Protein AF-A0A1T4P065-F1 (afdb_monomer_lite)

Sequence (471 aa):
MDDILKTIIDKLIEDVKKNGPQLSVTQRVKGVKQPWGGYLKRVDFDEVCLGDGQETLHENENVHASLIGMAVDYMARFMMGSPVDEAFKISLLGAKIKNRIRTANKLKKRITGLDDESIKSAIKLSGYDVVYRNGGFGYTPVDEIKPDQNTIENVRIMIQRTLEFFKIYGPVTLDGFDFEGAYTRNIASGDGDFLTEDTLWDLKVLKGDISKNHTLQLLVYWRMGLRTVQTEFQSVCYLGIYNPRKNTVHRLNVNQITEETIKIVDQEIIGYPTWLGDNGVLDRQEFVKNFRGFLRSSEHKTLITGLDDDEKIRTVLKILSQQFKSGIIYCSELGAIAEIINHAFGNPELPQKVNSSDTYDLGGMKVRFSKYIHSKNPANIGKNVDFVLYFPVETVLMKGKEKHLKSLLNDIKNTVSTKVIVMTTNDQLKNLTPIRDVVDSHIHYEIENDNPELLEIIKSNIGEFEYPLFQ

pLDDT: mean 88.24, std 11.2, range [33.81, 98.81]

Radius of gyration: 27.78 Å; chains: 1; bounding box: 72×58×72 Å

Secondary structure (DSSP, 8-state):
-HHHHHHHHHHHHHHHHHH---EEHHHHHHHS-PPTT-SS-GGGSEEEE-S--GGGS-S--SS-HHHHHHHHHHHHHHHTT--HHHHTHHHHHHHHHTT-HHHHHHHHTT-SSSSHHHHHHHHHHHTTHHHHHSTTTT---TTT----HHHHHHHHHHHHHHHHHHHHH---SEEEE--TTT--SSEEE--EEEE-SSEEEEE---SSPPPHHHHHHHHHHHHHHTTSS-GGGGG--EEEEEETTTTEEEEEEGGGS-HHHHHHIIIIII--S----TT---HHHHHHHHHHHHHHSS--EEEEEES-HHHHHHHHHHHHHHH-SEEEEEES-HHHHHHHHHHHHTS-SS-S---SS-EEEETTEEEEEEESTT-S-GGGTTTTSSEEEE---GGGGSTT-HHHHHHHHHHHHH--SSEEEEE-S--TT---HHHHTTSSEEEEE--TTT-HHHHHHHHHHH----SSTT-

Organism: NCBI:txid1121925

Structure (mmCIF, N/CA/C/O backbone):
data_AF-A0A1T4P065-F1
#
_entry.id   AF-A0A1T4P065-F1
#
loop_
_atom_site.group_PDB
_atom_site.id
_atom_site.type_symbol
_atom_site.label_atom_id
_atom_site.label_alt_id
_atom_site.label_comp_id
_atom_site.label_asym_id
_atom_site.label_entity_id
_atom_site.label_seq_id
_atom_site.pdbx_PDB_ins_code
_atom_site.Cartn_x
_atom_site.Cartn_y
_atom_site.Cartn_z
_atom_site.occupancy
_atom_site.B_iso_or_equiv
_atom_site.auth_seq_id
_atom_site.auth_comp_id
_atom_site.auth_asym_id
_atom_site.auth_atom_id
_atom_site.pdbx_PDB_model_num
ATOM 1 N N . MET A 1 1 ? 18.449 40.373 1.198 1.00 56.94 1 MET A N 1
ATOM 2 C CA . MET A 1 1 ? 18.533 38.987 0.686 1.00 56.94 1 MET A CA 1
ATOM 3 C C . MET A 1 1 ? 18.550 38.006 1.853 1.00 56.94 1 MET A C 1
ATOM 5 O O . MET A 1 1 ? 17.733 37.096 1.847 1.00 56.94 1 MET A O 1
ATOM 9 N N . ASP A 1 2 ? 19.346 38.275 2.895 1.00 74.81 2 ASP A N 1
ATOM 10 C CA . ASP A 1 2 ? 19.388 37.465 4.126 1.00 74.81 2 ASP A CA 1
ATOM 11 C C . ASP A 1 2 ? 18.070 37.412 4.913 1.00 74.81 2 ASP A C 1
ATOM 13 O O . ASP A 1 2 ? 17.674 36.330 5.332 1.00 74.81 2 ASP A O 1
ATOM 17 N N . ASP A 1 3 ? 17.326 38.516 5.039 1.00 78.31 3 ASP A N 1
ATOM 18 C CA . ASP A 1 3 ? 16.053 38.500 5.787 1.00 78.31 3 ASP A CA 1
ATOM 19 C C . ASP A 1 3 ? 14.954 37.671 5.104 1.00 78.31 3 ASP A C 1
ATOM 21 O O . ASP A 1 3 ? 14.154 37.011 5.769 1.00 78.31 3 ASP A O 1
ATOM 25 N N . ILE A 1 4 ? 14.933 37.652 3.766 1.00 82.00 4 ILE A N 1
ATOM 26 C CA . ILE A 1 4 ? 13.994 36.828 2.990 1.00 82.00 4 ILE A CA 1
ATOM 27 C C . ILE A 1 4 ? 14.364 35.352 3.140 1.00 82.00 4 ILE A C 1
ATOM 29 O O . ILE A 1 4 ? 13.487 34.525 3.380 1.00 82.00 4 ILE A O 1
ATOM 33 N N . LEU A 1 5 ? 15.657 35.026 3.046 1.00 80.56 5 LEU A N 1
ATOM 34 C CA . LEU A 1 5 ? 16.141 33.659 3.212 1.00 80.56 5 LEU A CA 1
ATOM 35 C C . LEU A 1 5 ? 15.864 33.141 4.628 1.00 80.56 5 LEU A C 1
ATOM 37 O O . LEU A 1 5 ? 15.362 32.031 4.781 1.00 80.56 5 LEU A O 1
ATOM 41 N N . LYS A 1 6 ? 16.102 33.968 5.650 1.00 85.88 6 LYS A N 1
ATOM 42 C CA . LYS A 1 6 ? 15.796 33.651 7.047 1.00 85.88 6 LYS A CA 1
ATOM 43 C C . LYS A 1 6 ? 14.302 33.409 7.261 1.00 85.88 6 LYS A C 1
ATOM 45 O O . LYS A 1 6 ? 13.934 32.384 7.813 1.00 85.88 6 LYS A O 1
ATOM 50 N N . THR A 1 7 ? 13.445 34.275 6.719 1.00 86.56 7 THR A N 1
ATOM 51 C CA . THR A 1 7 ? 11.981 34.108 6.792 1.00 86.56 7 THR A CA 1
ATOM 52 C C . THR A 1 7 ? 11.508 32.818 6.108 1.00 86.56 7 THR A C 1
ATOM 54 O O . THR A 1 7 ? 10.593 32.157 6.595 1.00 86.56 7 THR A O 1
ATOM 57 N N . ILE A 1 8 ? 12.112 32.446 4.974 1.00 83.94 8 ILE A N 1
ATOM 58 C CA . ILE A 1 8 ? 11.808 31.186 4.278 1.00 83.94 8 ILE A CA 1
ATOM 59 C C . ILE A 1 8 ? 12.253 29.985 5.121 1.00 83.94 8 ILE A C 1
ATOM 61 O O . ILE A 1 8 ? 11.492 29.031 5.252 1.00 83.94 8 ILE A O 1
ATOM 65 N N . ILE A 1 9 ? 13.451 30.040 5.710 1.00 85.19 9 ILE A N 1
ATOM 66 C CA . ILE A 1 9 ? 13.982 28.983 6.580 1.00 85.19 9 ILE A CA 1
ATOM 67 C C . ILE A 1 9 ? 13.114 28.818 7.829 1.00 85.19 9 ILE A C 1
ATOM 69 O O . ILE A 1 9 ? 12.754 27.692 8.154 1.00 85.19 9 ILE A O 1
ATOM 73 N N . ASP A 1 10 ? 12.729 29.909 8.491 1.00 86.62 10 ASP A N 1
ATOM 74 C CA . ASP A 1 10 ? 11.897 29.864 9.697 1.00 86.62 10 ASP A CA 1
ATOM 75 C C . ASP A 1 10 ? 10.525 29.238 9.398 1.00 86.62 10 ASP A C 1
ATOM 77 O O . ASP A 1 10 ? 10.086 28.349 10.128 1.00 86.62 10 ASP A O 1
ATOM 81 N N . LYS A 1 11 ? 9.904 29.594 8.263 1.00 81.62 11 LYS A N 1
ATOM 82 C CA . LYS A 1 11 ? 8.667 28.949 7.788 1.00 81.62 11 LYS A CA 1
ATOM 83 C C . LYS A 1 11 ? 8.851 27.464 7.488 1.00 81.62 11 LYS A C 1
ATOM 85 O O . LYS A 1 11 ? 8.019 26.663 7.888 1.00 81.62 11 LYS A O 1
ATOM 90 N N . LEU A 1 12 ? 9.946 27.082 6.828 1.00 77.94 12 LEU A N 1
ATOM 91 C CA . LEU A 1 12 ? 10.272 25.674 6.572 1.00 77.94 12 LEU A CA 1
ATOM 92 C C . LEU A 1 12 ? 10.473 24.893 7.876 1.00 77.94 12 LEU A C 1
ATOM 94 O O . LEU A 1 12 ? 10.024 23.757 7.984 1.00 77.94 12 LEU A O 1
ATOM 98 N N . ILE A 1 13 ? 11.121 25.494 8.875 1.00 79.94 13 ILE A N 1
ATOM 99 C CA . ILE A 1 13 ? 11.303 24.887 10.195 1.00 79.94 13 ILE A CA 1
ATOM 100 C C . ILE A 1 13 ? 9.952 24.723 10.897 1.00 79.94 13 ILE A C 1
ATOM 102 O O . ILE A 1 13 ? 9.707 23.669 11.480 1.00 79.94 13 ILE A O 1
ATOM 106 N N . GLU A 1 14 ? 9.076 25.728 10.854 1.00 77.62 14 GLU A N 1
ATOM 107 C CA . GLU A 1 14 ? 7.720 25.632 11.408 1.00 77.62 14 GLU A CA 1
ATOM 108 C C . GLU A 1 14 ? 6.879 24.566 10.696 1.00 77.62 14 GLU A C 1
ATOM 110 O O . GLU A 1 14 ? 6.259 23.737 11.364 1.00 77.62 14 GLU A O 1
ATOM 115 N N . ASP A 1 15 ? 6.919 24.515 9.365 1.00 71.44 15 ASP A N 1
ATOM 116 C CA . ASP A 1 15 ? 6.207 23.512 8.574 1.00 71.44 15 ASP A CA 1
ATOM 117 C C . ASP A 1 15 ? 6.731 22.098 8.845 1.00 71.44 15 ASP A C 1
ATOM 119 O O . ASP A 1 15 ? 5.932 21.178 9.007 1.00 71.44 15 ASP A O 1
ATOM 123 N N . VAL A 1 16 ? 8.048 21.908 8.979 1.00 73.88 16 VAL A N 1
ATOM 124 C CA . VAL A 1 16 ? 8.638 20.611 9.354 1.00 73.88 16 VAL A CA 1
ATOM 125 C C . VAL A 1 16 ? 8.302 20.242 10.799 1.00 73.88 16 VAL A C 1
ATOM 127 O O . VAL A 1 16 ? 8.051 19.074 11.086 1.00 73.88 16 VAL A O 1
ATOM 130 N N . LYS A 1 17 ? 8.245 21.206 11.724 1.00 70.94 17 LYS A N 1
ATOM 131 C CA . LYS A 1 17 ? 7.795 20.948 13.103 1.00 70.94 17 LYS A CA 1
ATOM 132 C C . LYS A 1 17 ? 6.333 20.511 13.147 1.00 70.94 17 LYS A C 1
ATOM 134 O O . LYS A 1 17 ? 5.996 19.628 13.930 1.00 70.94 17 LYS A O 1
ATOM 139 N N . LYS A 1 18 ? 5.483 21.121 12.319 1.00 68.69 18 LYS A N 1
ATOM 140 C CA . LYS A 1 18 ? 4.041 20.862 12.285 1.00 68.69 18 LYS A CA 1
ATOM 141 C C . LYS A 1 18 ? 3.686 19.588 11.517 1.00 68.69 18 LYS A C 1
ATOM 143 O O . LYS A 1 18 ? 2.909 18.779 12.007 1.00 68.69 18 LYS A O 1
ATOM 148 N N . ASN A 1 19 ? 4.253 19.414 10.328 1.00 62.91 19 ASN A N 1
ATOM 149 C CA . ASN A 1 19 ? 3.853 18.387 9.365 1.00 62.91 19 ASN A CA 1
ATOM 150 C C . ASN A 1 19 ? 4.921 17.293 9.177 1.00 62.91 19 ASN A C 1
ATOM 152 O O . ASN A 1 19 ? 4.679 16.315 8.475 1.00 62.91 19 ASN A O 1
ATOM 156 N N . GLY A 1 20 ? 6.101 17.431 9.787 1.00 70.56 20 GLY A N 1
ATOM 157 C CA . GLY A 1 20 ? 7.249 16.553 9.553 1.00 70.56 20 GLY A CA 1
ATOM 158 C C . GLY A 1 20 ? 7.957 16.815 8.216 1.00 70.56 20 GLY A C 1
ATOM 159 O O . GLY A 1 20 ? 7.593 17.732 7.480 1.00 70.56 20 GLY A O 1
ATOM 160 N N . PRO A 1 21 ? 9.006 16.041 7.884 1.00 74.81 21 PRO A N 1
ATOM 161 C CA . PRO A 1 21 ? 9.850 16.293 6.714 1.00 74.81 21 PRO A CA 1
ATOM 162 C C . PRO A 1 21 ? 9.203 15.963 5.354 1.00 74.81 21 PRO A C 1
ATOM 164 O O . PRO A 1 21 ? 9.837 16.216 4.333 1.00 74.81 21 PRO A O 1
ATOM 167 N N . GLN A 1 22 ? 7.980 15.410 5.321 1.00 79.69 22 GLN A N 1
ATOM 168 C CA . GLN A 1 22 ? 7.197 15.171 4.092 1.00 79.69 22 GLN A CA 1
ATOM 169 C C . GLN A 1 22 ? 7.972 14.407 2.994 1.00 79.69 22 GLN A C 1
ATOM 171 O O . GLN A 1 22 ? 7.906 14.727 1.808 1.00 79.69 22 GLN A O 1
ATOM 176 N N . LEU A 1 23 ? 8.745 13.391 3.391 1.00 88.06 23 LEU A N 1
ATOM 177 C CA . LEU A 1 23 ? 9.615 12.641 2.482 1.00 88.06 23 LEU A CA 1
ATOM 178 C C . LEU A 1 23 ? 8.848 11.534 1.754 1.00 88.06 23 LEU A C 1
ATOM 180 O O . LEU A 1 23 ? 7.921 10.941 2.299 1.00 88.06 23 LEU A O 1
ATOM 184 N N . SER A 1 24 ? 9.292 11.180 0.551 1.00 91.12 24 SER A N 1
ATOM 185 C CA . SER A 1 24 ? 8.956 9.874 -0.031 1.00 91.12 24 SER A CA 1
ATOM 186 C C . SER A 1 24 ? 9.673 8.742 0.710 1.00 91.12 24 SER A C 1
ATOM 188 O O . SER A 1 24 ? 10.738 8.961 1.298 1.00 91.12 24 SER A O 1
ATOM 190 N N . VAL A 1 25 ? 9.163 7.509 0.620 1.00 94.56 25 VAL A N 1
ATOM 191 C CA . VAL A 1 25 ? 9.841 6.318 1.168 1.00 94.56 25 VAL A CA 1
ATOM 192 C C . VAL A 1 25 ? 11.294 6.252 0.695 1.00 94.56 25 VAL A C 1
ATOM 194 O O . VAL A 1 25 ? 12.206 6.138 1.511 1.00 94.56 25 VAL A O 1
ATOM 197 N N . THR A 1 26 ? 11.549 6.408 -0.606 1.00 91.94 26 THR A N 1
ATOM 198 C CA . THR A 1 26 ? 12.913 6.350 -1.154 1.00 91.94 26 THR A CA 1
ATOM 199 C C . THR A 1 26 ? 13.823 7.443 -0.582 1.00 91.94 26 THR A C 1
ATOM 201 O O . THR A 1 26 ? 15.004 7.189 -0.331 1.00 91.94 26 THR A O 1
ATOM 204 N N . GLN A 1 27 ? 13.310 8.658 -0.357 1.00 92.06 27 GLN A N 1
ATOM 205 C CA . GLN A 1 27 ? 14.076 9.729 0.292 1.00 92.06 27 GLN A CA 1
ATOM 206 C C . GLN A 1 27 ? 14.342 9.413 1.766 1.00 92.06 27 GLN A C 1
ATOM 208 O O . GLN A 1 27 ? 15.476 9.568 2.221 1.00 92.06 27 GLN A O 1
ATOM 213 N N . ARG A 1 28 ? 13.330 8.923 2.494 1.00 94.00 28 ARG A N 1
ATOM 214 C CA . ARG A 1 28 ? 13.462 8.541 3.903 1.00 94.00 28 ARG A CA 1
ATOM 215 C C . ARG A 1 28 ? 14.519 7.457 4.074 1.00 94.00 28 ARG A C 1
ATOM 217 O O . ARG A 1 28 ? 15.457 7.648 4.839 1.00 94.00 28 ARG A O 1
ATOM 224 N N . VAL A 1 29 ? 14.423 6.378 3.302 1.00 95.56 29 VAL A N 1
ATOM 225 C CA . VAL A 1 29 ? 15.351 5.239 3.319 1.00 95.56 29 VAL A CA 1
ATOM 226 C C . VAL A 1 29 ? 16.796 5.672 3.064 1.00 95.56 29 VAL A C 1
ATOM 228 O O . VAL A 1 29 ? 17.700 5.237 3.774 1.00 95.56 29 VAL A O 1
ATOM 231 N N . LYS A 1 30 ? 17.031 6.566 2.093 1.00 93.56 30 LYS A N 1
ATOM 232 C CA . LYS A 1 30 ? 18.377 7.097 1.803 1.00 93.56 30 LYS A CA 1
ATOM 233 C C . LYS A 1 30 ? 18.961 7.917 2.956 1.00 93.56 30 LYS A C 1
ATOM 235 O O . LYS A 1 30 ? 20.179 7.946 3.105 1.00 93.56 30 LYS A O 1
ATOM 240 N N . GLY A 1 31 ? 18.113 8.593 3.731 1.00 92.12 31 GLY A N 1
ATOM 241 C CA . GLY A 1 31 ? 18.521 9.420 4.867 1.00 92.12 31 GLY A CA 1
ATOM 242 C C . GLY A 1 31 ? 18.724 8.652 6.177 1.00 92.12 31 GLY A C 1
ATOM 243 O O . GLY A 1 31 ? 19.285 9.209 7.119 1.00 92.12 31 GLY A O 1
ATOM 244 N N . VAL A 1 32 ? 18.283 7.393 6.267 1.00 94.00 32 VAL A N 1
ATOM 245 C CA . VAL A 1 32 ? 18.404 6.586 7.489 1.00 94.00 32 VAL A CA 1
ATOM 246 C C . VAL A 1 32 ? 19.812 6.013 7.632 1.00 94.00 32 VAL A C 1
ATOM 248 O O . VAL A 1 32 ? 20.355 5.369 6.730 1.00 94.00 32 VAL A O 1
ATOM 251 N N . LYS A 1 33 ? 20.392 6.177 8.824 1.00 94.38 33 LYS A N 1
ATOM 252 C CA . LYS A 1 33 ? 21.617 5.477 9.210 1.00 94.38 33 LYS A CA 1
ATOM 253 C C . LYS A 1 33 ? 21.280 4.024 9.544 1.00 94.38 33 LYS A C 1
ATOM 255 O O . LYS A 1 33 ? 20.638 3.750 10.546 1.00 94.38 33 LYS A O 1
ATOM 260 N N . GLN A 1 34 ? 21.743 3.105 8.707 1.00 95.88 34 GLN A N 1
ATOM 261 C CA . GLN A 1 34 ? 21.494 1.670 8.863 1.00 95.88 34 GLN A CA 1
ATOM 262 C C . GLN A 1 34 ? 22.673 0.933 9.521 1.00 95.88 34 GLN A C 1
ATOM 264 O O . GLN A 1 34 ? 23.821 1.353 9.30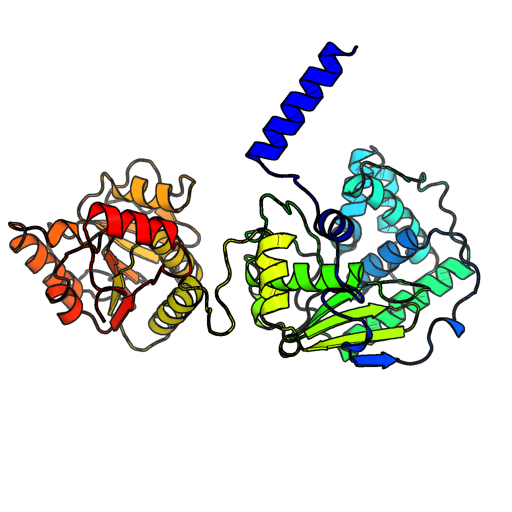5 1.00 95.88 34 GLN A O 1
ATOM 269 N N . PRO A 1 35 ? 22.429 -0.194 10.224 1.00 94.75 35 PRO A N 1
ATOM 270 C CA . PRO A 1 35 ? 23.487 -1.072 10.723 1.00 94.75 35 PRO A CA 1
ATOM 271 C C . PRO A 1 35 ? 24.339 -1.655 9.583 1.00 94.75 35 PRO A C 1
ATOM 273 O O . PRO A 1 35 ? 24.023 -1.530 8.392 1.00 94.75 35 PRO A O 1
ATOM 276 N N . TRP A 1 36 ? 25.460 -2.286 9.942 1.00 92.12 36 TRP A N 1
ATOM 277 C CA . TRP A 1 36 ? 26.303 -2.968 8.961 1.00 92.12 36 TRP A CA 1
ATOM 278 C C . TRP A 1 36 ? 25.523 -4.113 8.300 1.00 92.12 36 TRP A C 1
ATOM 280 O O . TRP A 1 36 ? 24.941 -4.952 8.982 1.00 92.12 36 TRP A O 1
ATOM 290 N N . GLY A 1 37 ? 25.482 -4.116 6.966 1.00 89.50 37 GLY A N 1
ATOM 291 C CA . GLY A 1 37 ? 24.659 -5.041 6.179 1.00 89.50 37 GLY A CA 1
ATOM 292 C C . GLY A 1 37 ? 23.202 -4.606 5.960 1.00 89.50 37 GLY A C 1
ATOM 293 O O . GLY A 1 37 ? 22.563 -5.151 5.068 1.00 89.50 37 GLY A O 1
ATOM 294 N N . GLY A 1 38 ? 22.711 -3.579 6.664 1.00 96.19 38 GLY A N 1
ATOM 295 C CA . GLY A 1 38 ? 21.306 -3.155 6.614 1.00 96.19 38 GLY A CA 1
ATOM 296 C C . GLY A 1 38 ? 20.424 -3.870 7.636 1.00 96.19 38 GLY A C 1
ATOM 297 O O . GLY A 1 38 ? 20.868 -4.805 8.297 1.00 96.19 38 GLY A O 1
ATOM 298 N N . TYR A 1 39 ? 19.182 -3.400 7.777 1.00 96.50 39 TYR A N 1
ATOM 299 C CA . TYR A 1 39 ? 18.181 -4.037 8.647 1.00 96.50 39 TYR A CA 1
ATOM 300 C C . TYR A 1 39 ? 17.760 -5.418 8.139 1.00 96.50 39 TYR A C 1
ATOM 302 O O . TYR A 1 39 ? 17.540 -6.321 8.931 1.00 96.50 39 TYR A O 1
ATOM 310 N N . LEU A 1 40 ? 17.717 -5.581 6.815 1.00 96.44 40 LEU A N 1
ATOM 311 C CA . LEU A 1 40 ? 17.626 -6.875 6.147 1.00 96.44 40 LEU A CA 1
ATOM 312 C C . LEU A 1 40 ? 18.899 -7.060 5.326 1.00 96.44 40 LEU A C 1
ATOM 314 O O . LEU A 1 40 ? 19.175 -6.238 4.436 1.00 96.44 40 LEU A O 1
ATOM 318 N N . LYS A 1 41 ? 19.688 -8.098 5.618 1.00 94.50 41 LYS A N 1
ATOM 319 C CA . LYS A 1 41 ? 20.937 -8.333 4.893 1.00 94.50 41 LYS A CA 1
ATOM 320 C C . LYS A 1 41 ? 20.629 -9.090 3.614 1.00 94.50 41 LYS A C 1
ATOM 322 O O . LYS A 1 41 ? 19.784 -9.973 3.587 1.00 94.50 41 LYS A O 1
ATOM 327 N N . ARG A 1 42 ? 21.376 -8.799 2.547 1.00 92.69 42 ARG A N 1
ATOM 328 C CA . ARG A 1 42 ? 21.236 -9.524 1.272 1.00 92.69 42 ARG A CA 1
ATOM 329 C C . ARG A 1 42 ? 21.378 -11.042 1.448 1.00 92.69 42 ARG A C 1
ATOM 331 O O . ARG A 1 42 ? 20.676 -11.782 0.778 1.00 92.69 42 ARG A O 1
ATOM 338 N N . VAL A 1 43 ? 22.281 -11.479 2.326 1.00 92.69 43 VAL A N 1
ATOM 339 C CA . VAL A 1 43 ? 22.555 -12.905 2.579 1.00 92.69 43 VAL A CA 1
ATOM 340 C C . VAL A 1 43 ? 21.395 -13.647 3.240 1.00 92.69 43 VAL A C 1
ATOM 342 O O . VAL A 1 43 ? 21.417 -14.870 3.253 1.00 92.69 43 VAL A O 1
ATOM 345 N N . ASP A 1 44 ? 20.408 -12.923 3.771 1.00 91.56 44 ASP A N 1
ATOM 346 C CA . ASP A 1 44 ? 19.219 -13.520 4.376 1.00 91.56 44 ASP A CA 1
ATOM 347 C C . ASP A 1 44 ? 18.164 -13.873 3.306 1.00 91.56 44 ASP A C 1
ATOM 349 O O . ASP A 1 44 ? 17.227 -14.608 3.591 1.00 91.56 44 ASP A O 1
ATOM 353 N N . PHE A 1 45 ? 18.300 -13.359 2.075 1.00 97.06 45 PHE A N 1
ATOM 354 C CA . PHE A 1 45 ? 17.389 -13.662 0.971 1.00 97.06 45 PHE A CA 1
ATOM 355 C C . PHE A 1 45 ? 17.821 -14.937 0.242 1.00 97.06 45 PHE A C 1
ATOM 357 O O . PHE A 1 45 ? 18.980 -15.067 -0.158 1.00 97.06 45 PHE A O 1
ATOM 364 N N . ASP A 1 46 ? 16.853 -15.803 -0.049 1.00 96.75 46 ASP A N 1
ATOM 365 C CA . ASP A 1 46 ? 17.023 -16.909 -0.983 1.00 96.75 46 ASP A CA 1
ATOM 366 C C . ASP A 1 46 ? 17.206 -16.348 -2.397 1.00 96.75 46 ASP A C 1
ATOM 368 O O . ASP A 1 46 ? 16.331 -15.652 -2.922 1.00 96.75 46 ASP A O 1
ATOM 372 N N . GLU A 1 47 ? 18.358 -16.631 -3.007 1.00 97.31 47 GLU A N 1
ATOM 373 C CA . GLU A 1 47 ? 18.718 -16.182 -4.354 1.00 97.31 47 GLU A CA 1
ATOM 374 C C . GLU A 1 47 ? 18.497 -17.315 -5.367 1.00 97.31 47 GLU A C 1
ATOM 376 O O . GLU A 1 47 ? 19.082 -18.392 -5.254 1.00 97.31 47 GLU A O 1
ATOM 381 N N . VAL A 1 48 ? 17.655 -17.066 -6.373 1.00 97.81 48 VAL A N 1
ATOM 382 C CA . VAL A 1 48 ? 17.335 -18.019 -7.445 1.00 97.81 48 VAL A CA 1
ATOM 383 C C . VAL A 1 48 ? 17.596 -17.375 -8.804 1.00 97.81 48 VAL A C 1
ATOM 385 O O . VAL A 1 48 ? 17.032 -16.329 -9.124 1.00 97.81 48 VAL A O 1
ATOM 388 N N . CYS A 1 49 ? 18.418 -18.019 -9.634 1.00 96.75 49 CYS A N 1
ATOM 389 C CA . CYS A 1 49 ? 18.609 -17.641 -11.035 1.00 96.75 49 CYS A CA 1
ATOM 390 C C . CYS A 1 49 ? 17.550 -18.321 -11.910 1.00 96.75 49 CYS A C 1
ATOM 392 O O . CYS A 1 49 ? 17.409 -19.543 -11.869 1.00 96.75 49 CYS A O 1
ATOM 394 N N . LEU A 1 50 ? 16.844 -17.554 -12.742 1.00 97.50 50 LEU A N 1
ATOM 395 C CA . LEU A 1 50 ? 15.795 -18.067 -13.636 1.00 97.50 50 LEU A CA 1
ATOM 396 C C . LEU A 1 50 ? 16.309 -18.381 -15.054 1.00 97.50 50 LEU A C 1
ATOM 398 O O . LEU A 1 50 ? 15.545 -18.363 -16.018 1.00 97.50 50 LEU A O 1
ATOM 402 N N . GLY A 1 51 ? 17.611 -18.635 -15.190 1.00 95.81 51 GLY A N 1
ATOM 403 C CA . GLY A 1 51 ? 18.304 -18.870 -16.458 1.00 95.81 51 GLY A CA 1
ATOM 404 C C . GLY A 1 51 ? 19.353 -17.799 -16.743 1.00 95.81 51 GLY A C 1
ATOM 405 O O . GLY A 1 51 ? 19.843 -17.153 -15.818 1.00 95.81 51 GLY A O 1
ATOM 406 N N . ASP A 1 52 ? 19.663 -17.614 -18.026 1.00 95.56 52 ASP A N 1
ATOM 407 C CA . ASP A 1 52 ? 20.652 -16.647 -18.505 1.00 95.56 52 ASP A CA 1
ATOM 408 C C . ASP A 1 52 ? 20.394 -15.241 -17.952 1.00 95.56 52 ASP A C 1
ATOM 410 O O . ASP A 1 52 ? 19.245 -14.782 -17.880 1.00 95.56 52 ASP A O 1
ATOM 414 N N . GLY A 1 53 ? 21.474 -14.558 -17.587 1.00 95.00 53 GLY A N 1
ATOM 415 C CA . GLY A 1 53 ? 21.482 -13.292 -16.875 1.00 95.00 53 GLY A CA 1
ATOM 416 C C . GLY A 1 53 ? 22.072 -12.142 -17.685 1.00 95.00 53 GLY A C 1
ATOM 417 O O . GLY A 1 53 ? 21.655 -11.853 -18.810 1.00 95.00 53 GLY A O 1
ATOM 418 N N . GLN A 1 54 ? 22.990 -11.401 -17.071 1.00 94.38 54 GLN A N 1
ATOM 419 C CA . GLN A 1 54 ? 23.549 -10.181 -17.657 1.00 94.38 54 GLN A CA 1
ATOM 420 C C . GLN A 1 54 ? 24.534 -10.481 -18.794 1.00 94.38 54 GLN A C 1
ATOM 422 O O . GLN A 1 54 ? 24.695 -9.661 -19.692 1.00 94.38 54 GLN A O 1
ATOM 427 N N . GLU A 1 55 ? 25.180 -11.640 -18.759 1.00 94.69 55 GLU A N 1
ATOM 428 C CA . GLU A 1 55 ? 26.174 -12.110 -19.723 1.00 94.69 55 GLU A CA 1
ATOM 429 C C . GLU A 1 55 ? 25.626 -12.288 -21.144 1.00 94.69 55 GLU A C 1
ATOM 431 O O . GLU A 1 55 ? 26.398 -12.266 -22.097 1.00 94.69 55 GLU A O 1
ATOM 436 N N . THR A 1 56 ? 24.307 -12.416 -21.304 1.00 95.81 56 THR A N 1
ATOM 437 C CA . THR A 1 56 ? 23.654 -12.505 -22.619 1.00 95.81 56 THR A CA 1
ATOM 438 C C . THR A 1 56 ? 23.124 -11.165 -23.123 1.00 95.81 56 THR A C 1
ATOM 440 O O . THR A 1 56 ? 22.477 -11.116 -24.168 1.00 95.81 56 THR A O 1
ATOM 443 N N . LEU A 1 57 ? 23.333 -10.082 -22.373 1.00 97.06 57 LEU A N 1
ATOM 444 C CA . LEU A 1 57 ? 22.953 -8.734 -22.779 1.00 97.06 57 LEU A CA 1
ATOM 445 C C . LEU A 1 57 ? 24.132 -8.034 -23.449 1.00 97.06 57 LEU A C 1
ATOM 447 O O . LEU A 1 57 ? 25.291 -8.256 -23.104 1.00 97.06 57 LEU A O 1
ATOM 451 N N . HIS A 1 58 ? 23.829 -7.113 -24.360 1.00 97.31 58 HIS A N 1
ATOM 452 C CA . HIS A 1 58 ? 24.838 -6.238 -24.948 1.00 97.31 58 HIS A CA 1
ATOM 453 C C . HIS A 1 58 ? 25.520 -5.404 -23.859 1.00 97.31 58 HIS A C 1
ATOM 455 O O . HIS A 1 58 ? 24.845 -4.821 -23.006 1.00 97.31 58 HIS A O 1
ATOM 461 N N . GLU A 1 59 ? 26.852 -5.313 -23.905 1.00 92.06 59 GLU A N 1
ATOM 462 C CA . GLU A 1 59 ? 27.656 -4.659 -22.859 1.00 92.06 59 GLU A CA 1
ATOM 463 C C . GLU A 1 59 ? 27.323 -3.169 -22.689 1.00 92.06 59 GLU A C 1
ATOM 465 O O . GLU A 1 59 ? 27.261 -2.645 -21.569 1.00 92.06 59 GLU A O 1
ATOM 470 N N . ASN A 1 60 ? 27.098 -2.491 -23.818 1.00 91.56 60 ASN A N 1
ATOM 471 C CA . ASN A 1 60 ? 26.938 -1.047 -23.890 1.00 91.56 60 ASN A CA 1
ATOM 472 C C . ASN A 1 60 ? 25.506 -0.671 -24.267 1.00 91.56 60 ASN A C 1
ATOM 474 O O . ASN A 1 60 ? 24.967 -1.125 -25.274 1.00 91.56 60 ASN A O 1
ATOM 478 N N . GLU A 1 61 ? 24.932 0.211 -23.456 1.00 95.06 61 GLU A N 1
ATOM 479 C CA . GLU A 1 61 ? 23.629 0.835 -23.662 1.00 95.06 61 GLU A CA 1
ATOM 480 C C . GLU A 1 61 ? 23.848 2.344 -23.689 1.00 95.06 61 GLU A C 1
ATOM 482 O O . GLU A 1 61 ? 24.586 2.879 -22.858 1.00 95.06 61 GLU A O 1
ATOM 487 N N . ASN A 1 62 ? 23.202 3.046 -24.615 1.00 96.69 62 ASN A N 1
ATOM 488 C CA . ASN A 1 62 ? 23.380 4.489 -24.771 1.00 96.69 62 ASN A CA 1
ATOM 489 C C . ASN A 1 62 ? 22.327 5.319 -24.009 1.00 96.69 62 ASN A C 1
ATOM 491 O O . ASN A 1 62 ? 22.261 6.541 -24.158 1.00 96.69 62 ASN A O 1
ATOM 495 N N . VAL A 1 63 ? 21.516 4.663 -23.172 1.00 95.56 63 VAL A N 1
ATOM 496 C CA . VAL A 1 63 ? 20.505 5.282 -22.309 1.00 95.56 63 VAL A CA 1
ATOM 497 C C . VAL A 1 63 ? 20.811 5.002 -20.840 1.00 95.56 63 VAL A C 1
ATOM 499 O O . VAL A 1 63 ? 21.233 3.913 -20.461 1.00 95.56 63 VAL A O 1
ATOM 502 N N . HIS A 1 64 ? 20.575 6.000 -19.986 1.00 92.88 64 HIS A N 1
ATOM 503 C CA . HIS A 1 64 ? 20.833 5.895 -18.554 1.00 92.88 64 HIS A CA 1
ATOM 504 C C . HIS A 1 64 ? 19.999 4.784 -17.886 1.00 92.88 64 HIS A C 1
ATOM 506 O O . HIS A 1 64 ? 18.793 4.671 -18.116 1.00 92.88 64 HIS A O 1
ATOM 512 N N . ALA A 1 65 ? 20.621 4.015 -16.985 1.00 92.31 65 ALA A N 1
ATOM 513 C CA . ALA A 1 65 ? 20.033 2.815 -16.380 1.00 92.31 65 ALA A CA 1
ATOM 514 C C . ALA A 1 65 ? 18.693 3.057 -15.660 1.00 92.31 65 ALA A C 1
ATOM 516 O O . ALA A 1 65 ? 17.797 2.224 -15.746 1.00 92.31 65 ALA A O 1
ATOM 517 N N . SER A 1 66 ? 18.526 4.208 -14.997 1.00 90.38 66 SER A N 1
ATOM 518 C CA . SER A 1 66 ? 17.248 4.569 -14.353 1.00 90.38 66 SER A CA 1
ATOM 519 C C . SER A 1 66 ? 16.096 4.661 -15.364 1.00 90.38 66 SER A C 1
ATOM 521 O O . SER A 1 66 ? 15.006 4.153 -15.118 1.00 90.38 66 SER A O 1
ATOM 523 N N . LEU A 1 67 ? 16.356 5.232 -16.546 1.00 94.94 67 LEU A N 1
ATOM 524 C CA . LEU A 1 67 ? 15.348 5.346 -17.596 1.00 94.94 67 LEU A CA 1
ATOM 525 C C . LEU A 1 67 ? 15.010 3.985 -18.214 1.00 94.94 67 LEU A C 1
ATOM 527 O O . LEU A 1 67 ? 13.842 3.702 -18.467 1.00 94.94 67 LEU A O 1
ATOM 531 N N . ILE A 1 68 ? 16.021 3.132 -18.400 1.00 96.75 68 ILE A N 1
ATOM 532 C CA . ILE A 1 68 ? 15.829 1.735 -18.806 1.00 96.75 68 ILE A CA 1
ATOM 533 C C . ILE A 1 68 ? 14.943 1.002 -17.792 1.00 96.75 68 ILE A C 1
ATOM 535 O O . ILE A 1 68 ? 13.995 0.337 -18.195 1.00 96.75 68 ILE A O 1
ATOM 539 N N . GLY A 1 69 ? 15.208 1.160 -16.491 1.00 96.19 69 GLY A N 1
ATOM 540 C CA . GLY A 1 69 ? 14.420 0.536 -15.427 1.00 96.19 69 GLY A CA 1
ATOM 541 C C . GLY A 1 69 ? 12.937 0.896 -15.489 1.00 96.19 69 GLY A C 1
ATOM 542 O O . GLY A 1 69 ? 12.098 0.002 -15.517 1.00 96.19 69 GLY A O 1
ATOM 543 N N . MET A 1 70 ? 12.621 2.189 -15.610 1.00 95.81 70 MET A N 1
ATOM 544 C CA . MET A 1 70 ? 11.233 2.656 -15.744 1.00 95.81 70 MET A CA 1
ATOM 545 C C . MET A 1 70 ? 10.563 2.147 -17.024 1.00 95.81 70 MET A C 1
ATOM 547 O O . MET A 1 70 ? 9.385 1.809 -17.017 1.00 95.81 70 MET A O 1
ATOM 551 N N . ALA A 1 71 ? 11.293 2.100 -18.143 1.00 98.12 71 ALA A N 1
ATOM 552 C CA . ALA A 1 71 ? 10.749 1.579 -19.394 1.00 98.12 71 ALA A CA 1
ATOM 553 C C . ALA A 1 71 ? 10.427 0.081 -19.295 1.00 98.12 71 ALA A C 1
ATOM 555 O O . ALA A 1 71 ? 9.389 -0.341 -19.795 1.00 98.12 71 ALA A O 1
ATOM 556 N N . VAL A 1 72 ? 11.285 -0.707 -18.636 1.00 98.56 72 VAL A N 1
ATOM 557 C CA . VAL A 1 72 ? 11.045 -2.137 -18.392 1.00 98.56 72 VAL A CA 1
ATOM 558 C C . VAL A 1 72 ? 9.822 -2.342 -17.496 1.00 98.56 72 VAL A C 1
ATOM 560 O O . VAL A 1 72 ? 8.971 -3.149 -17.854 1.00 98.56 72 VAL A O 1
ATOM 563 N N . ASP A 1 73 ? 9.701 -1.597 -16.391 1.00 97.75 73 ASP A N 1
ATOM 564 C CA . ASP A 1 73 ? 8.540 -1.665 -15.487 1.00 97.75 73 ASP A CA 1
ATOM 565 C C . ASP A 1 73 ? 7.224 -1.348 -16.222 1.00 97.75 73 ASP A C 1
ATOM 567 O O . ASP A 1 73 ? 6.331 -2.192 -16.327 1.00 97.75 73 ASP A O 1
ATOM 571 N N . TYR A 1 74 ? 7.129 -0.166 -16.838 1.00 98.06 74 TYR A N 1
ATOM 572 C CA . TYR A 1 74 ? 5.901 0.277 -17.507 1.00 98.06 74 TYR A CA 1
ATOM 573 C C . TYR A 1 74 ? 5.519 -0.620 -18.689 1.00 98.06 74 TYR A C 1
ATOM 575 O O . TYR A 1 74 ? 4.339 -0.906 -18.900 1.00 98.06 74 TYR A O 1
ATOM 583 N N . MET A 1 75 ? 6.501 -1.120 -19.443 1.00 98.56 75 MET A N 1
ATOM 584 C CA . MET A 1 75 ? 6.227 -2.085 -20.506 1.00 98.56 75 MET A CA 1
ATOM 585 C C . MET A 1 75 ? 5.790 -3.442 -19.963 1.00 98.56 75 MET A C 1
ATOM 587 O O . MET A 1 75 ? 4.896 -4.040 -20.551 1.00 98.56 75 MET A O 1
ATOM 591 N N . ALA A 1 76 ? 6.364 -3.930 -18.861 1.00 97.88 76 ALA A N 1
ATOM 592 C CA . ALA A 1 76 ? 5.923 -5.181 -18.252 1.00 97.88 76 ALA A CA 1
ATOM 593 C C . ALA A 1 76 ? 4.453 -5.087 -17.818 1.00 97.88 76 ALA A C 1
ATOM 595 O O . ALA A 1 76 ? 3.665 -5.952 -18.192 1.00 97.88 76 ALA A O 1
ATOM 596 N N . ARG A 1 77 ? 4.053 -4.002 -17.140 1.00 97.38 77 ARG A N 1
ATOM 597 C CA . ARG A 1 77 ? 2.645 -3.741 -16.776 1.00 97.38 77 ARG A CA 1
ATOM 598 C C . ARG A 1 77 ? 1.726 -3.743 -17.993 1.00 97.38 77 ARG A C 1
ATOM 600 O O . ARG A 1 77 ? 0.709 -4.431 -18.002 1.00 97.38 77 ARG A O 1
ATOM 607 N N . PHE A 1 78 ? 2.110 -3.021 -19.049 1.00 98.06 78 PHE A N 1
ATOM 608 C CA . PHE A 1 78 ? 1.344 -2.992 -20.296 1.00 98.06 78 PHE A CA 1
ATOM 609 C C . PHE A 1 78 ? 1.180 -4.390 -20.908 1.00 98.06 78 PHE A C 1
ATOM 611 O O . PHE A 1 78 ? 0.074 -4.797 -21.258 1.00 98.06 78 PHE A O 1
ATOM 618 N N . MET A 1 79 ? 2.269 -5.150 -20.992 1.00 98.00 79 MET A N 1
ATOM 619 C CA . MET A 1 79 ? 2.261 -6.496 -21.564 1.00 98.00 79 MET A CA 1
ATOM 620 C C . MET A 1 79 ? 1.513 -7.520 -20.694 1.00 98.00 79 MET A C 1
ATOM 622 O O . MET A 1 79 ? 1.074 -8.540 -21.218 1.00 98.00 79 MET A O 1
ATOM 626 N N . MET A 1 80 ? 1.331 -7.244 -19.398 1.00 95.62 80 MET A N 1
ATOM 627 C CA . MET A 1 80 ? 0.491 -8.028 -18.482 1.00 95.62 80 MET A CA 1
ATOM 628 C C . MET A 1 80 ? -0.993 -7.627 -18.512 1.00 95.62 80 MET A C 1
ATOM 630 O O . MET A 1 80 ? -1.808 -8.273 -17.859 1.00 95.62 80 MET A O 1
ATOM 634 N N . GLY A 1 81 ? -1.366 -6.616 -19.305 1.00 94.88 81 GLY A N 1
ATOM 635 C CA . GLY A 1 81 ? -2.760 -6.256 -19.578 1.00 94.88 81 GLY A CA 1
ATOM 636 C C . GLY A 1 81 ? -3.174 -4.858 -19.121 1.00 94.88 81 GLY A C 1
ATOM 637 O O . GLY A 1 81 ? -4.279 -4.427 -19.456 1.00 94.88 81 GLY A O 1
ATOM 638 N N . SER A 1 82 ? -2.315 -4.119 -18.413 1.00 95.25 82 SER A N 1
ATOM 639 C CA . SER A 1 82 ? -2.630 -2.747 -18.003 1.00 95.25 82 SER A CA 1
ATOM 640 C C . SER A 1 82 ? -2.711 -1.825 -19.229 1.00 95.25 82 SER A C 1
ATOM 642 O O . SER A 1 82 ? -1.855 -1.893 -20.113 1.00 95.25 82 SER A O 1
ATOM 644 N N . PRO A 1 83 ? -3.701 -0.919 -19.329 1.00 96.31 83 PRO A N 1
ATOM 645 C CA . PRO A 1 83 ? -3.741 0.051 -20.419 1.00 96.31 83 PRO A CA 1
ATOM 646 C C . PRO A 1 83 ? -2.467 0.906 -20.451 1.00 96.31 83 PRO A C 1
ATOM 648 O O . PRO A 1 83 ? -1.970 1.314 -19.402 1.00 96.31 83 PRO A O 1
ATOM 651 N N . VAL A 1 84 ? -1.976 1.259 -21.647 1.00 97.62 84 VAL A N 1
ATOM 652 C CA . VAL A 1 84 ? -0.770 2.104 -21.800 1.00 97.62 84 VAL A CA 1
ATOM 653 C C . VAL A 1 84 ? -0.902 3.422 -21.021 1.00 97.62 84 VAL A C 1
ATOM 655 O O . VAL A 1 84 ? 0.078 3.922 -20.478 1.00 97.62 84 VAL A O 1
ATOM 658 N N . ASP A 1 85 ? -2.111 3.989 -20.951 1.00 96.25 85 ASP A N 1
ATOM 659 C CA . ASP A 1 85 ? -2.388 5.205 -20.179 1.00 96.25 85 ASP A CA 1
ATOM 660 C C . ASP A 1 85 ? -2.126 5.048 -18.677 1.00 96.25 85 ASP A C 1
ATOM 662 O O . ASP A 1 85 ? -1.546 5.953 -18.079 1.00 96.25 85 ASP A O 1
ATOM 666 N N . GLU A 1 86 ? -2.499 3.911 -18.088 1.00 94.88 86 GLU A N 1
ATOM 667 C CA . GLU A 1 86 ? -2.263 3.641 -16.667 1.00 94.88 86 GLU A CA 1
ATOM 668 C C . GLU A 1 86 ? -0.803 3.257 -16.422 1.00 94.88 86 GLU A C 1
ATOM 670 O O . GLU A 1 86 ? -0.146 3.861 -15.576 1.00 94.88 86 GLU A O 1
ATOM 675 N N . ALA A 1 87 ? -0.244 2.357 -17.240 1.00 96.56 87 ALA A N 1
ATOM 676 C CA . ALA A 1 87 ? 1.151 1.935 -17.114 1.00 96.56 87 ALA A CA 1
ATOM 677 C C . ALA A 1 87 ? 2.140 3.112 -17.226 1.00 96.56 87 ALA A C 1
ATOM 679 O O . ALA A 1 87 ? 3.142 3.150 -16.524 1.00 96.56 87 ALA A O 1
ATOM 680 N N . PHE A 1 88 ? 1.848 4.110 -18.070 1.00 97.50 88 PHE A N 1
ATOM 681 C CA . PHE A 1 88 ? 2.686 5.303 -18.250 1.00 97.50 88 PHE A CA 1
ATOM 682 C C . PHE A 1 88 ? 2.108 6.562 -17.585 1.00 97.50 88 PHE A C 1
ATOM 684 O O . PHE A 1 88 ? 2.528 7.680 -17.912 1.00 97.50 88 PHE A O 1
ATOM 691 N N . LYS A 1 89 ? 1.171 6.427 -16.640 1.00 95.88 89 LYS A N 1
ATOM 692 C CA . LYS A 1 89 ? 0.457 7.550 -16.008 1.00 95.88 89 LYS A CA 1
ATOM 693 C C . LYS A 1 89 ? 1.393 8.634 -15.480 1.00 95.88 89 LYS A C 1
ATOM 695 O O . LYS A 1 89 ? 1.205 9.814 -15.782 1.00 95.88 89 LYS A O 1
ATOM 700 N N . ILE A 1 90 ? 2.448 8.247 -14.764 1.00 94.12 90 ILE A N 1
ATOM 701 C CA . ILE A 1 90 ? 3.420 9.191 -14.188 1.00 94.12 90 ILE A CA 1
ATOM 702 C C . ILE A 1 90 ? 4.176 9.961 -15.278 1.00 94.12 90 ILE A C 1
ATOM 704 O O . ILE A 1 90 ? 4.345 11.180 -15.194 1.00 94.12 90 ILE A O 1
ATOM 708 N N . SER A 1 91 ? 4.543 9.283 -16.364 1.00 97.44 91 SER A N 1
ATOM 709 C CA . SER A 1 91 ? 5.164 9.923 -17.527 1.00 97.44 91 SER A CA 1
ATOM 710 C C . SER A 1 91 ? 4.214 10.904 -18.217 1.00 97.44 91 SER A C 1
ATOM 712 O O . SER A 1 91 ? 4.618 12.001 -18.605 1.00 97.44 91 SER A O 1
ATOM 714 N N . LEU A 1 92 ? 2.930 10.560 -18.338 1.00 98.00 92 LEU A N 1
ATOM 715 C CA . LEU A 1 92 ? 1.918 11.446 -18.916 1.00 98.00 92 LEU A CA 1
ATOM 716 C C . LEU A 1 92 ? 1.678 12.688 -18.042 1.00 98.00 92 LEU A C 1
ATOM 718 O O . LEU A 1 92 ? 1.558 13.797 -18.576 1.00 98.00 92 LEU A O 1
ATOM 722 N N . LEU A 1 93 ? 1.684 12.539 -16.713 1.00 95.62 93 LEU A N 1
ATOM 723 C CA . LEU A 1 93 ? 1.631 13.662 -15.770 1.00 95.62 93 LEU A CA 1
ATOM 724 C C . LEU A 1 93 ? 2.862 14.569 -15.910 1.00 95.62 93 LEU A C 1
ATOM 726 O O . LEU A 1 93 ? 2.716 15.786 -16.050 1.00 95.62 93 LEU A O 1
ATOM 730 N N . GLY A 1 94 ? 4.065 13.996 -15.980 1.00 96.12 94 GLY A N 1
ATOM 731 C CA . GLY A 1 94 ? 5.298 14.747 -16.230 1.00 96.12 94 GLY A CA 1
ATOM 732 C C . GLY A 1 94 ? 5.284 15.499 -17.569 1.00 96.12 94 GLY A C 1
ATOM 733 O O . GLY A 1 94 ? 5.651 16.676 -17.648 1.00 96.12 94 GLY A O 1
ATOM 734 N N . ALA A 1 95 ? 4.764 14.871 -18.626 1.00 97.19 95 ALA A N 1
ATOM 735 C CA . ALA A 1 95 ? 4.598 15.505 -19.931 1.00 97.19 95 ALA A CA 1
ATOM 736 C C . ALA A 1 95 ? 3.606 16.673 -19.889 1.00 97.19 95 ALA A C 1
ATOM 738 O O . ALA A 1 95 ? 3.814 17.683 -20.570 1.00 97.19 95 ALA A O 1
ATOM 739 N N . LYS A 1 96 ? 2.535 16.558 -19.093 1.00 96.31 96 LYS A N 1
ATOM 740 C CA . LYS A 1 96 ? 1.573 17.642 -18.860 1.00 96.31 96 LYS A CA 1
ATOM 741 C C . LYS A 1 96 ? 2.245 18.830 -18.169 1.00 96.31 96 LYS A C 1
ATOM 743 O O . LYS A 1 96 ? 2.100 19.944 -18.662 1.00 96.31 96 LYS A O 1
ATOM 748 N N . ILE A 1 97 ? 3.050 18.596 -17.127 1.00 95.12 97 ILE A N 1
ATOM 749 C CA . ILE A 1 97 ? 3.814 19.644 -16.419 1.00 95.12 97 ILE A CA 1
ATOM 750 C C . ILE A 1 97 ? 4.763 20.391 -17.372 1.00 95.12 97 ILE A C 1
ATOM 752 O O . ILE A 1 97 ? 4.882 21.612 -17.305 1.00 95.12 97 ILE A O 1
ATOM 756 N N . LYS A 1 98 ? 5.405 19.691 -18.318 1.00 94.19 98 LYS A N 1
ATOM 757 C CA . LYS A 1 98 ? 6.262 20.319 -19.346 1.00 94.19 98 LYS A CA 1
ATOM 758 C C . LYS A 1 98 ? 5.505 20.897 -20.546 1.00 94.19 98 LYS A C 1
ATOM 760 O O . LYS A 1 98 ? 6.153 21.354 -21.485 1.00 94.19 98 LYS A O 1
ATOM 765 N N . ASN A 1 99 ? 4.170 20.875 -20.566 1.00 95.38 99 ASN A N 1
ATOM 766 C CA . ASN A 1 99 ? 3.354 21.278 -21.721 1.00 95.38 99 ASN A CA 1
ATOM 767 C C . ASN A 1 99 ? 3.678 20.495 -23.018 1.00 95.38 99 ASN A C 1
ATOM 769 O O . ASN A 1 99 ? 3.560 21.014 -24.128 1.00 95.38 99 ASN A O 1
ATOM 773 N N . ARG A 1 100 ? 4.083 19.221 -22.904 1.00 96.69 100 ARG A N 1
ATOM 774 C CA . ARG A 1 100 ? 4.447 18.331 -24.029 1.00 96.69 100 ARG A CA 1
ATOM 775 C C . ARG A 1 100 ? 3.491 17.146 -24.206 1.00 96.69 100 ARG A C 1
ATOM 777 O O . ARG A 1 100 ? 3.817 16.190 -24.906 1.00 96.69 100 ARG A O 1
ATOM 784 N N . ILE A 1 101 ? 2.279 17.222 -23.653 1.00 97.06 101 ILE A N 1
ATOM 785 C CA . ILE A 1 101 ? 1.291 16.127 -23.699 1.00 97.06 101 ILE A CA 1
ATOM 786 C C . ILE A 1 101 ? 0.962 15.653 -25.127 1.00 97.06 101 ILE A C 1
ATOM 788 O O . ILE A 1 101 ? 0.723 14.471 -25.353 1.00 97.06 101 ILE A O 1
ATOM 792 N N . ARG A 1 102 ? 1.011 16.542 -26.132 1.00 97.62 102 ARG A N 1
ATOM 793 C CA . ARG A 1 102 ? 0.827 16.164 -27.547 1.00 97.62 102 ARG A CA 1
ATOM 794 C C . ARG A 1 102 ? 1.936 15.232 -28.047 1.00 97.62 102 ARG A C 1
ATOM 796 O O . ARG A 1 102 ? 1.638 14.283 -28.765 1.00 97.62 102 ARG A O 1
ATOM 803 N N . THR A 1 103 ? 3.191 15.491 -27.678 1.00 97.88 103 THR A N 1
ATOM 804 C CA . THR A 1 103 ? 4.337 14.633 -28.021 1.00 97.88 103 THR A CA 1
ATOM 805 C C . THR A 1 103 ? 4.246 13.304 -27.285 1.00 97.88 103 THR A C 1
ATOM 807 O O . THR A 1 103 ? 4.346 12.257 -27.921 1.00 97.88 103 THR A O 1
ATOM 810 N N . ALA A 1 104 ? 3.951 13.335 -25.983 1.00 98.12 104 ALA A N 1
ATOM 811 C CA . ALA A 1 104 ? 3.756 12.127 -25.186 1.00 98.12 104 ALA A CA 1
ATOM 812 C C . ALA A 1 104 ? 2.642 11.233 -25.755 1.00 98.12 104 ALA A C 1
ATOM 814 O O . ALA A 1 104 ? 2.854 10.045 -25.952 1.00 98.12 104 ALA A O 1
ATOM 815 N N . ASN A 1 105 ? 1.503 11.808 -26.154 1.00 98.25 105 ASN A N 1
ATOM 816 C CA . ASN A 1 105 ? 0.421 11.057 -26.795 1.00 98.25 105 ASN A CA 1
ATOM 817 C C . ASN A 1 105 ? 0.812 10.446 -28.151 1.00 98.25 105 ASN A C 1
ATOM 819 O O . ASN A 1 105 ? 0.296 9.389 -28.509 1.00 98.25 105 ASN A O 1
ATOM 823 N N . LYS A 1 106 ? 1.708 11.082 -28.919 1.00 98.38 106 LYS A N 1
ATOM 824 C CA . LYS A 1 106 ? 2.237 10.490 -30.160 1.00 98.38 106 LYS A CA 1
ATOM 825 C C . LYS A 1 106 ? 3.134 9.288 -29.872 1.00 98.38 106 LYS A C 1
ATOM 827 O O . LYS A 1 106 ? 3.029 8.306 -30.595 1.00 98.38 106 LYS A O 1
ATOM 832 N N . LEU A 1 107 ? 3.986 9.371 -28.846 1.00 98.50 107 LEU A N 1
ATOM 833 C CA . LEU A 1 107 ? 4.821 8.250 -28.397 1.00 98.50 107 LEU A CA 1
ATOM 834 C C . LEU A 1 107 ? 3.945 7.111 -27.869 1.00 98.50 107 LEU A C 1
ATOM 836 O O . LEU A 1 107 ? 4.063 5.990 -28.343 1.00 98.50 107 LEU A O 1
ATOM 840 N N . LYS A 1 108 ? 2.987 7.427 -26.992 1.00 98.38 108 LYS A N 1
ATOM 841 C CA . LYS A 1 108 ? 2.016 6.483 -26.427 1.00 98.38 108 LYS A CA 1
ATOM 842 C C . LYS A 1 108 ? 1.315 5.650 -27.503 1.00 98.38 108 LYS A C 1
ATOM 844 O O . LYS A 1 108 ? 1.269 4.436 -27.404 1.00 98.38 108 LYS A O 1
ATOM 849 N N . LYS A 1 109 ? 0.819 6.291 -28.569 1.00 98.31 109 LYS A N 1
ATOM 850 C CA . LYS A 1 109 ? 0.124 5.613 -29.683 1.00 98.31 109 LYS A CA 1
ATOM 851 C C . LYS A 1 109 ? 0.986 4.613 -30.461 1.00 98.31 109 LYS A C 1
ATOM 853 O O . LYS A 1 109 ? 0.430 3.825 -31.214 1.00 98.31 109 LYS A O 1
ATOM 858 N N . ARG A 1 110 ? 2.313 4.692 -30.346 1.00 98.44 110 ARG A N 1
ATOM 859 C CA . ARG A 1 110 ? 3.250 3.771 -31.006 1.00 98.44 110 ARG A CA 1
ATOM 860 C C . ARG A 1 110 ? 3.599 2.568 -30.137 1.00 98.44 110 ARG A C 1
ATOM 862 O O . ARG A 1 110 ? 4.207 1.642 -30.646 1.00 98.44 110 ARG A O 1
ATOM 869 N N . ILE A 1 111 ? 3.233 2.586 -28.857 1.00 98.69 111 ILE A N 1
ATOM 870 C CA . ILE A 1 111 ? 3.447 1.470 -27.940 1.00 98.69 111 ILE A CA 1
ATOM 871 C C . ILE A 1 111 ? 2.309 0.476 -28.164 1.00 98.69 111 ILE A C 1
ATOM 873 O O . ILE A 1 111 ? 1.173 0.723 -27.765 1.00 98.69 111 ILE A O 1
ATOM 877 N N . THR A 1 112 ? 2.615 -0.613 -28.865 1.00 97.88 112 THR A N 1
ATOM 878 C CA . THR A 1 112 ? 1.637 -1.650 -29.242 1.00 97.88 112 THR A CA 1
ATOM 879 C C . THR A 1 112 ? 2.091 -3.068 -28.902 1.00 97.88 112 THR A C 1
ATOM 881 O O . THR A 1 112 ? 1.274 -3.983 -28.903 1.00 97.88 112 THR A O 1
ATOM 884 N N . GLY A 1 113 ? 3.369 -3.254 -28.569 1.00 98.06 113 GLY A N 1
ATOM 885 C CA . GLY A 1 113 ? 3.940 -4.544 -28.200 1.00 98.06 113 GLY A CA 1
ATOM 886 C C . GLY A 1 113 ? 5.433 -4.428 -27.904 1.00 98.06 113 GLY A C 1
ATOM 887 O O . GLY A 1 113 ? 5.886 -3.430 -27.351 1.00 98.06 113 GLY A O 1
ATOM 888 N N . LEU A 1 114 ? 6.212 -5.439 -28.288 1.00 98.50 114 LEU A N 1
ATOM 889 C CA . LEU A 1 114 ? 7.661 -5.510 -28.034 1.00 98.50 114 LEU A CA 1
ATOM 890 C C . LEU A 1 114 ? 8.527 -5.275 -29.285 1.00 98.50 114 LEU A C 1
ATOM 892 O O . LEU A 1 114 ? 9.722 -5.586 -29.285 1.00 98.50 114 LEU A O 1
ATOM 896 N N . ASP A 1 115 ? 7.944 -4.736 -30.356 1.00 98.56 115 ASP A N 1
ATOM 897 C CA . ASP A 1 115 ? 8.699 -4.304 -31.534 1.00 98.56 115 ASP A CA 1
ATOM 898 C C . ASP A 1 115 ? 9.629 -3.112 -31.212 1.00 98.56 115 ASP A C 1
ATOM 900 O O . ASP A 1 115 ? 9.506 -2.457 -30.171 1.00 98.56 115 ASP A O 1
ATOM 904 N N . ASP A 1 116 ? 10.589 -2.845 -32.101 1.00 98.75 116 ASP A N 1
ATOM 905 C CA . ASP A 1 116 ? 11.601 -1.799 -31.905 1.00 98.75 116 ASP A CA 1
ATOM 906 C C . ASP A 1 116 ? 10.985 -0.404 -31.692 1.00 98.75 116 ASP A C 1
ATOM 908 O O . ASP A 1 116 ? 11.451 0.360 -30.841 1.00 98.75 116 ASP A O 1
ATOM 912 N N . GLU A 1 117 ? 9.925 -0.052 -32.429 1.00 98.62 117 GLU A N 1
ATOM 913 C CA . GLU A 1 117 ? 9.300 1.271 -32.331 1.00 98.62 117 GLU A CA 1
ATOM 914 C C . GLU A 1 117 ? 8.486 1.422 -31.043 1.00 98.62 117 GLU A C 1
ATOM 916 O O . GLU A 1 117 ? 8.518 2.503 -30.437 1.00 98.62 117 GLU A O 1
ATOM 921 N N . SER A 1 118 ? 7.829 0.355 -30.580 1.00 98.81 118 SER A N 1
ATOM 922 C CA . SER A 1 118 ? 7.168 0.319 -29.273 1.00 98.81 118 SER A CA 1
ATOM 923 C C . SER A 1 118 ? 8.173 0.557 -28.141 1.00 98.81 118 SER A C 1
ATOM 925 O O . SER A 1 118 ? 7.990 1.478 -27.344 1.00 98.81 118 SER A O 1
ATOM 927 N N . ILE A 1 119 ? 9.280 -0.194 -28.106 1.00 98.81 119 ILE A N 1
ATOM 928 C CA . ILE A 1 119 ? 10.299 -0.086 -27.045 1.00 98.81 119 ILE A CA 1
ATOM 929 C C . ILE A 1 119 ? 10.980 1.284 -27.060 1.00 98.81 119 ILE A C 1
ATOM 931 O O . ILE A 1 119 ? 11.106 1.943 -26.027 1.00 98.81 119 ILE A O 1
ATOM 935 N N . LYS A 1 120 ? 11.366 1.775 -28.238 1.00 98.75 120 LYS A N 1
ATOM 936 C CA . LYS A 1 120 ? 11.932 3.119 -28.398 1.00 98.75 120 LYS A CA 1
ATOM 937 C C . LYS A 1 120 ? 10.969 4.207 -27.930 1.00 98.75 120 LYS A C 1
ATOM 939 O O . LYS A 1 120 ? 11.395 5.180 -27.303 1.00 98.75 120 LYS A O 1
ATOM 944 N N . SER A 1 121 ? 9.679 4.064 -28.231 1.00 98.75 121 SER A N 1
ATOM 945 C CA . SER A 1 121 ? 8.651 5.013 -27.798 1.00 98.75 121 SER A CA 1
ATOM 946 C C . SER A 1 121 ? 8.424 4.956 -26.290 1.00 98.75 121 SER A C 1
ATOM 948 O O . SER A 1 121 ? 8.287 6.014 -25.678 1.00 98.75 121 SER A O 1
ATOM 950 N N . ALA A 1 122 ? 8.463 3.765 -25.691 1.00 98.75 122 ALA A N 1
ATOM 951 C CA . ALA A 1 122 ? 8.381 3.560 -24.249 1.00 98.75 122 ALA A CA 1
ATOM 952 C C . ALA A 1 122 ? 9.556 4.210 -23.510 1.00 98.75 122 ALA A C 1
ATOM 954 O O . ALA A 1 122 ? 9.328 5.039 -22.636 1.00 98.75 122 ALA A O 1
ATOM 955 N N . ILE A 1 123 ? 10.800 3.947 -23.931 1.00 98.69 123 ILE A N 1
ATOM 956 C CA . ILE A 1 123 ? 12.005 4.568 -23.351 1.00 98.69 123 ILE A CA 1
ATOM 957 C C . ILE A 1 123 ? 11.906 6.098 -23.397 1.00 98.69 123 ILE A C 1
ATOM 959 O O . ILE A 1 123 ? 12.187 6.778 -22.412 1.00 98.69 123 ILE A O 1
ATOM 963 N N . LYS A 1 124 ? 11.473 6.663 -24.530 1.00 98.50 124 LYS A N 1
ATOM 964 C CA . LYS A 1 124 ? 11.271 8.112 -24.657 1.00 98.50 124 LYS A CA 1
ATOM 965 C C . LYS A 1 124 ? 10.163 8.630 -23.749 1.00 98.50 124 LYS A C 1
ATOM 967 O O . LYS A 1 124 ? 10.339 9.670 -23.120 1.00 98.50 124 LYS A O 1
ATOM 972 N N . LEU A 1 125 ? 9.025 7.939 -23.705 1.00 98.50 125 LEU A N 1
ATOM 973 C CA . LEU A 1 125 ? 7.873 8.340 -22.903 1.00 98.50 125 LEU A CA 1
ATOM 974 C C . LEU A 1 125 ? 8.227 8.342 -21.411 1.00 98.50 125 LEU A C 1
ATOM 976 O O . LEU A 1 125 ? 7.964 9.345 -20.750 1.00 98.50 125 LEU A O 1
ATOM 980 N N . SER A 1 126 ? 8.931 7.311 -20.933 1.00 97.94 126 SER A N 1
ATOM 981 C CA . SER A 1 126 ? 9.460 7.215 -19.565 1.00 97.94 126 SER A CA 1
ATOM 982 C C . SER A 1 126 ? 10.380 8.382 -19.183 1.00 97.94 126 SER A C 1
ATOM 984 O O . SER A 1 126 ? 10.522 8.702 -18.006 1.00 97.94 126 SER A O 1
ATOM 986 N N . GLY A 1 127 ? 10.967 9.090 -20.158 1.00 96.62 127 GLY A N 1
ATOM 987 C CA . GLY A 1 127 ? 11.807 10.266 -19.913 1.00 96.62 127 GLY A CA 1
ATOM 988 C C . GLY A 1 127 ? 11.060 11.439 -19.269 1.00 96.62 127 GLY A C 1
ATOM 989 O O . GLY A 1 127 ? 11.688 12.317 -18.678 1.00 96.62 127 GLY A O 1
ATOM 990 N N . TYR A 1 128 ? 9.726 11.461 -19.341 1.00 97.06 128 TYR A N 1
ATOM 991 C CA . TYR A 1 128 ? 8.915 12.468 -18.660 1.00 97.06 128 TYR A CA 1
ATOM 992 C C . TYR A 1 128 ? 8.699 12.188 -17.170 1.00 97.06 128 TYR A C 1
ATOM 994 O O . TYR A 1 128 ? 8.384 13.127 -16.442 1.00 97.06 128 TYR A O 1
ATOM 1002 N N . ASP A 1 129 ? 8.887 10.953 -16.700 1.00 94.94 129 ASP A N 1
ATOM 1003 C CA . ASP A 1 129 ? 8.637 10.561 -15.307 1.00 94.94 129 ASP A CA 1
ATOM 1004 C C . ASP A 1 129 ? 9.400 11.442 -14.305 1.00 94.94 129 ASP A C 1
ATOM 1006 O O . ASP A 1 129 ? 8.819 12.005 -13.375 1.00 94.94 129 ASP A O 1
ATOM 1010 N N . VAL A 1 130 ? 10.691 11.668 -14.572 1.00 89.75 130 VAL A N 1
ATOM 1011 C CA . VAL A 1 130 ? 11.587 12.456 -13.711 1.00 89.75 130 VAL A CA 1
ATOM 1012 C C . VAL A 1 130 ? 11.086 13.885 -13.469 1.00 89.75 130 VAL A C 1
ATOM 1014 O O . VAL A 1 130 ? 11.415 14.505 -12.456 1.00 89.75 130 VAL A O 1
ATOM 1017 N N . VAL A 1 131 ? 10.257 14.420 -14.375 1.00 91.44 131 VAL A N 1
ATOM 1018 C CA . VAL A 1 131 ? 9.598 15.718 -14.188 1.00 91.44 131 VAL A CA 1
ATOM 1019 C C . VAL A 1 131 ? 8.629 15.667 -13.017 1.00 91.44 131 VAL A C 1
ATOM 1021 O O . VAL A 1 131 ? 8.622 16.587 -12.205 1.00 91.44 131 VAL A O 1
ATOM 1024 N N . TYR A 1 132 ? 7.823 14.610 -12.943 1.00 87.94 132 TYR A N 1
ATOM 1025 C CA . TYR A 1 132 ? 6.830 14.437 -11.896 1.00 87.94 132 TYR A CA 1
ATOM 1026 C C . TYR A 1 132 ? 7.489 14.051 -10.567 1.00 87.94 132 TYR A C 1
ATOM 1028 O O . TYR A 1 132 ? 7.246 14.709 -9.561 1.00 87.94 132 TYR A O 1
ATOM 1036 N N . ARG A 1 133 ? 8.373 13.041 -10.561 1.00 82.62 133 ARG A N 1
ATOM 1037 C CA . ARG A 1 133 ? 8.942 12.495 -9.313 1.00 82.62 133 ARG A CA 1
ATOM 1038 C C . ARG A 1 133 ? 10.049 13.352 -8.689 1.00 82.62 133 ARG A C 1
ATOM 1040 O O . ARG A 1 133 ? 10.163 13.396 -7.472 1.00 82.62 133 ARG A O 1
ATOM 1047 N N . ASN A 1 134 ? 10.858 14.038 -9.502 1.00 80.94 134 ASN A N 1
ATOM 1048 C CA . ASN A 1 134 ? 12.047 14.774 -9.040 1.00 80.94 134 ASN A CA 1
ATOM 1049 C C . ASN A 1 134 ? 12.042 16.257 -9.455 1.00 80.94 134 ASN A C 1
ATOM 1051 O O . ASN A 1 134 ? 13.102 16.880 -9.554 1.00 80.94 134 ASN A O 1
ATOM 1055 N N . GLY A 1 135 ? 10.877 16.824 -9.786 1.00 81.88 135 GLY A N 1
ATOM 1056 C CA . GLY A 1 135 ? 10.760 18.223 -10.224 1.00 81.88 135 GLY A CA 1
ATOM 1057 C C . GLY A 1 135 ? 11.532 18.546 -11.513 1.00 81.88 135 GLY A C 1
ATOM 1058 O O . GLY A 1 135 ? 11.785 19.710 -11.822 1.00 81.88 135 GLY A O 1
ATOM 1059 N N . GLY A 1 136 ? 11.935 17.526 -12.276 1.00 81.12 136 GLY A N 1
ATOM 1060 C CA . GLY A 1 136 ? 12.725 17.665 -13.498 1.00 81.12 136 GLY A CA 1
ATOM 1061 C C . GLY A 1 136 ? 14.237 17.755 -13.291 1.00 81.12 136 GLY A C 1
ATOM 1062 O O . GLY A 1 136 ? 14.945 18.006 -14.268 1.00 81.12 136 GLY A O 1
ATOM 1063 N N . PHE A 1 137 ? 14.755 17.534 -12.079 1.00 81.50 137 PHE A N 1
ATOM 1064 C CA . PHE A 1 137 ? 16.198 17.409 -11.871 1.00 81.50 137 PHE A CA 1
ATOM 1065 C C . PHE A 1 137 ? 16.738 16.188 -12.635 1.00 81.50 137 PHE A C 1
ATOM 1067 O O . PHE A 1 137 ? 16.297 15.064 -12.408 1.00 81.50 137 PHE A O 1
ATOM 1074 N N . GLY A 1 138 ? 17.670 16.407 -13.568 1.00 81.44 138 GLY A N 1
ATOM 1075 C CA . GLY A 1 138 ? 18.181 15.357 -14.461 1.00 81.44 138 GLY A CA 1
ATOM 1076 C C . GLY A 1 138 ? 17.290 15.044 -15.674 1.00 81.44 138 GLY A C 1
ATOM 1077 O O . GLY A 1 138 ? 17.523 14.051 -16.359 1.00 81.44 138 GLY A O 1
ATOM 1078 N N . TYR A 1 139 ? 16.277 15.869 -15.965 1.00 90.50 139 TYR A N 1
ATOM 1079 C CA . TYR A 1 139 ? 15.449 15.710 -17.164 1.00 90.50 139 TYR A CA 1
ATOM 1080 C C . TYR A 1 139 ? 16.260 15.917 -18.450 1.00 90.50 139 TYR A C 1
ATOM 1082 O O . TYR A 1 139 ? 16.864 16.969 -18.651 1.00 90.50 139 TYR A O 1
ATOM 1090 N N . THR A 1 140 ? 16.191 14.934 -19.349 1.00 91.81 140 THR A N 1
ATOM 1091 C CA . THR A 1 140 ? 16.688 15.032 -20.728 1.00 91.81 140 THR A CA 1
ATOM 1092 C C . THR A 1 140 ? 15.492 15.186 -21.671 1.00 91.81 140 THR A C 1
ATOM 1094 O O . THR A 1 140 ? 14.548 14.397 -21.565 1.00 91.81 140 THR A O 1
ATOM 1097 N N . PRO A 1 141 ? 15.477 16.167 -22.593 1.00 93.56 141 PRO A N 1
ATOM 1098 C CA . PRO A 1 141 ? 14.419 16.281 -23.590 1.00 93.56 141 PRO A CA 1
ATOM 1099 C C . PRO A 1 141 ? 14.213 14.968 -24.354 1.00 93.56 141 PRO A C 1
ATOM 1101 O O . PRO A 1 141 ? 15.147 14.420 -24.928 1.00 93.56 141 PRO A O 1
ATOM 1104 N N . VAL A 1 142 ? 12.976 14.469 -24.412 1.00 93.69 142 VAL A N 1
ATOM 1105 C CA . VAL A 1 142 ? 12.688 13.144 -25.004 1.00 93.69 142 VAL A CA 1
ATOM 1106 C C . VAL A 1 142 ? 13.055 13.018 -26.490 1.00 93.69 142 VAL A C 1
ATOM 1108 O O . VAL A 1 142 ? 13.227 11.913 -27.003 1.00 93.69 142 VAL A O 1
ATOM 1111 N N . ASP A 1 143 ? 13.185 14.149 -27.186 1.00 93.06 143 ASP A N 1
ATOM 1112 C CA . ASP A 1 143 ? 13.628 14.219 -28.581 1.00 93.06 143 ASP A CA 1
ATOM 1113 C C . ASP A 1 143 ? 15.138 13.911 -28.726 1.00 93.06 143 ASP A C 1
ATOM 1115 O O . ASP A 1 143 ? 15.583 13.452 -29.782 1.00 93.06 143 ASP A O 1
ATOM 1119 N N . GLU A 1 144 ? 15.916 14.099 -27.655 1.00 96.12 144 GLU A N 1
ATOM 1120 C CA . GLU A 1 144 ? 17.356 13.813 -27.571 1.00 96.12 144 GLU A CA 1
ATOM 1121 C C . GLU A 1 144 ? 17.647 12.376 -27.119 1.00 96.12 144 GLU A C 1
ATOM 1123 O O . GLU A 1 144 ? 18.727 11.852 -27.385 1.00 96.12 144 GLU A O 1
ATOM 1128 N N . ILE A 1 145 ? 16.671 11.703 -26.506 1.00 96.75 145 ILE A N 1
ATOM 1129 C CA . ILE A 1 145 ? 16.779 10.301 -26.094 1.00 96.75 145 ILE A CA 1
ATOM 1130 C C . ILE A 1 145 ? 16.719 9.422 -27.349 1.00 96.75 145 ILE A C 1
ATOM 1132 O O . ILE A 1 145 ? 15.660 9.226 -27.942 1.00 96.75 145 ILE A O 1
ATOM 1136 N N . LYS A 1 146 ? 17.863 8.903 -27.793 1.00 97.12 146 LYS A N 1
ATOM 1137 C CA . LYS A 1 146 ? 17.984 8.115 -29.029 1.00 97.12 146 LYS A CA 1
ATOM 1138 C C . LYS A 1 146 ? 18.509 6.713 -28.702 1.00 97.12 146 LYS A C 1
ATOM 1140 O O . LYS A 1 146 ? 19.695 6.485 -28.922 1.00 97.12 146 LYS A O 1
ATOM 1145 N N . PRO A 1 147 ? 17.670 5.801 -28.167 1.00 97.62 147 PRO A N 1
ATOM 1146 C CA . PRO A 1 147 ? 18.117 4.448 -27.861 1.00 97.62 147 PRO A CA 1
ATOM 1147 C C . PRO A 1 147 ? 18.610 3.770 -29.141 1.00 97.62 147 PRO A C 1
ATOM 1149 O O . PRO A 1 147 ? 17.945 3.852 -30.178 1.00 97.62 147 PRO A O 1
ATOM 1152 N N . ASP A 1 148 ? 19.791 3.164 -29.071 1.00 98.25 148 ASP A N 1
ATOM 1153 C CA . ASP A 1 148 ? 20.338 2.340 -30.147 1.00 98.25 148 ASP A CA 1
ATOM 1154 C C . ASP A 1 148 ? 19.755 0.918 -30.129 1.00 98.25 148 ASP A C 1
ATOM 1156 O O . ASP A 1 148 ? 18.992 0.545 -29.233 1.00 98.25 148 ASP A O 1
ATOM 1160 N N . GLN A 1 149 ? 20.099 0.128 -31.148 1.00 98.38 149 GLN A N 1
ATOM 1161 C CA . GLN A 1 149 ? 19.567 -1.223 -31.314 1.00 98.38 149 GLN A CA 1
ATOM 1162 C C . GLN A 1 149 ? 19.929 -2.136 -30.133 1.00 98.38 149 GLN A C 1
ATOM 1164 O O . GLN A 1 149 ? 19.064 -2.843 -29.623 1.00 98.38 149 GLN A O 1
ATOM 1169 N N . ASN A 1 150 ? 21.165 -2.049 -29.636 1.00 98.44 150 ASN A N 1
ATOM 1170 C CA . ASN A 1 150 ? 21.626 -2.823 -28.483 1.00 98.44 150 ASN A CA 1
ATOM 1171 C C . ASN A 1 150 ? 20.796 -2.514 -27.229 1.00 98.44 150 ASN A C 1
ATOM 1173 O O . ASN A 1 150 ? 20.366 -3.419 -26.514 1.00 98.44 150 ASN A O 1
ATOM 1177 N N . THR A 1 151 ? 20.518 -1.232 -26.984 1.00 98.50 151 THR A N 1
ATOM 1178 C CA . THR A 1 151 ? 19.675 -0.788 -25.868 1.00 98.50 151 THR A CA 1
ATOM 1179 C C . THR A 1 151 ? 18.244 -1.309 -26.013 1.00 98.50 151 THR A C 1
ATOM 1181 O O . THR A 1 151 ? 17.662 -1.782 -25.036 1.00 98.50 151 THR A O 1
ATOM 1184 N N . ILE A 1 152 ? 17.674 -1.245 -27.221 1.00 98.75 152 ILE A N 1
ATOM 1185 C CA . ILE A 1 152 ? 16.320 -1.738 -27.515 1.00 98.75 152 ILE A CA 1
ATOM 1186 C C . ILE A 1 152 ? 16.228 -3.250 -27.276 1.00 98.75 152 ILE A C 1
ATOM 1188 O O . ILE A 1 152 ? 15.292 -3.711 -26.622 1.00 98.75 152 ILE A O 1
ATOM 1192 N N . GLU A 1 153 ? 17.206 -4.016 -27.756 1.00 98.62 153 GLU A N 1
ATOM 1193 C CA . GLU A 1 153 ? 17.262 -5.469 -27.578 1.00 98.62 153 GLU A CA 1
ATOM 1194 C C . GLU A 1 153 ? 17.422 -5.864 -26.109 1.00 98.62 153 GLU A C 1
ATOM 1196 O O . GLU A 1 153 ? 16.673 -6.713 -25.625 1.00 98.62 153 GLU A O 1
ATOM 1201 N N . ASN A 1 154 ? 18.303 -5.196 -25.362 1.00 98.69 154 ASN A N 1
ATOM 1202 C CA . ASN A 1 154 ? 18.447 -5.442 -23.928 1.00 98.69 154 ASN A CA 1
ATOM 1203 C C . ASN A 1 154 ? 17.140 -5.174 -23.169 1.00 98.69 154 ASN A C 1
ATOM 1205 O O . ASN A 1 154 ? 16.730 -5.977 -22.329 1.00 98.69 154 ASN A O 1
ATOM 1209 N N . VAL A 1 155 ? 16.468 -4.055 -23.463 1.00 98.75 155 VAL A N 1
ATOM 1210 C CA . VAL A 1 155 ? 15.175 -3.708 -22.853 1.00 98.75 155 VAL A CA 1
ATOM 1211 C C . VAL A 1 155 ? 14.120 -4.757 -23.192 1.00 98.75 155 VAL A C 1
ATOM 1213 O O . VAL A 1 155 ? 13.400 -5.190 -22.294 1.00 98.75 155 VAL A O 1
ATOM 1216 N N . ARG A 1 156 ? 14.066 -5.225 -24.446 1.00 98.81 156 ARG A N 1
ATOM 1217 C CA . ARG A 1 156 ? 13.164 -6.307 -24.867 1.00 98.81 156 ARG A CA 1
ATOM 1218 C C . ARG A 1 156 ? 13.365 -7.565 -24.033 1.00 98.81 156 ARG A C 1
ATOM 1220 O O . ARG A 1 156 ? 12.390 -8.091 -23.503 1.00 98.81 156 ARG A O 1
ATOM 1227 N N . ILE A 1 157 ? 14.612 -8.018 -23.908 1.00 98.75 157 ILE A N 1
ATOM 1228 C CA . ILE A 1 157 ? 14.961 -9.228 -23.155 1.00 98.75 157 ILE A CA 1
ATOM 1229 C C . ILE A 1 157 ? 14.550 -9.069 -21.691 1.00 98.75 157 ILE A C 1
ATOM 1231 O O . ILE A 1 157 ? 13.925 -9.964 -21.130 1.00 98.75 157 ILE A O 1
ATOM 1235 N N . MET A 1 158 ? 14.833 -7.918 -21.076 1.00 98.75 158 MET A N 1
ATOM 1236 C CA . MET A 1 158 ? 14.442 -7.661 -19.688 1.00 98.75 158 MET A CA 1
ATOM 1237 C C . MET A 1 158 ? 12.921 -7.660 -19.497 1.00 98.75 158 MET A C 1
ATOM 1239 O O . MET A 1 158 ? 12.450 -8.220 -18.513 1.00 98.75 158 MET A O 1
ATOM 1243 N N . ILE A 1 159 ? 12.144 -7.101 -20.433 1.00 98.81 159 ILE A N 1
ATOM 1244 C CA . ILE A 1 159 ? 10.675 -7.161 -20.368 1.00 98.81 159 ILE A CA 1
ATOM 1245 C C . ILE A 1 159 ? 10.195 -8.611 -20.485 1.00 98.81 159 ILE A C 1
ATOM 1247 O O . ILE A 1 159 ? 9.381 -9.048 -19.680 1.00 98.81 159 ILE A O 1
ATOM 1251 N N . GLN A 1 160 ? 10.720 -9.374 -21.448 1.00 98.75 160 GLN A N 1
ATOM 1252 C CA . GLN A 1 160 ? 10.364 -10.786 -21.629 1.00 98.75 160 GLN A CA 1
ATOM 1253 C C . GLN A 1 160 ? 10.675 -11.610 -20.376 1.00 98.75 160 GLN A C 1
ATOM 1255 O O . GLN A 1 160 ? 9.825 -12.369 -19.921 1.00 98.75 160 GLN A O 1
ATOM 1260 N N . ARG A 1 161 ? 11.845 -11.402 -19.766 1.00 98.62 161 ARG A N 1
ATOM 1261 C CA . ARG A 1 161 ? 12.225 -12.035 -18.498 1.00 98.62 161 ARG A CA 1
ATOM 1262 C C . ARG A 1 161 ? 11.257 -11.694 -17.364 1.00 98.62 161 ARG A C 1
ATOM 1264 O O . ARG A 1 161 ? 10.832 -12.600 -16.658 1.00 98.62 161 ARG A O 1
ATOM 1271 N N . THR A 1 162 ? 10.828 -10.435 -17.240 1.00 98.62 162 THR A N 1
ATOM 1272 C CA . THR A 1 162 ? 9.794 -10.042 -16.266 1.00 98.62 162 THR A CA 1
ATOM 1273 C C . THR A 1 162 ? 8.457 -10.745 -16.511 1.00 98.62 162 THR A C 1
ATOM 1275 O O . THR A 1 162 ? 7.804 -11.160 -15.556 1.00 98.62 162 THR A O 1
ATOM 1278 N N . LEU A 1 163 ? 8.053 -10.934 -17.771 1.00 98.50 163 LEU A N 1
ATOM 1279 C CA . LEU A 1 163 ? 6.829 -11.674 -18.093 1.00 98.50 163 LEU A CA 1
ATOM 1280 C C . LEU A 1 163 ? 6.940 -13.157 -17.722 1.00 98.50 163 LEU A C 1
ATOM 1282 O O . LEU A 1 163 ? 6.003 -13.704 -17.148 1.00 98.50 163 LEU A O 1
ATOM 1286 N N . GLU A 1 164 ? 8.072 -13.807 -18.005 1.00 98.31 164 GLU A N 1
ATOM 1287 C CA . GLU A 1 164 ? 8.307 -15.195 -17.580 1.00 98.31 164 GLU A CA 1
ATOM 1288 C C . GLU A 1 164 ? 8.369 -15.319 -16.052 1.00 98.31 164 GLU A C 1
ATOM 1290 O O . GLU A 1 164 ? 7.786 -16.240 -15.484 1.00 98.31 164 GLU A O 1
ATOM 1295 N N . PHE A 1 165 ? 8.994 -14.357 -15.370 1.00 98.56 165 PHE A N 1
ATOM 1296 C CA . PHE A 1 165 ? 9.015 -14.283 -13.911 1.00 98.56 165 PHE A CA 1
ATOM 1297 C C . PHE A 1 165 ? 7.597 -14.289 -13.320 1.00 98.56 165 PHE A C 1
ATOM 1299 O O . PHE A 1 165 ? 7.308 -15.099 -12.439 1.00 98.56 165 PHE A O 1
ATOM 1306 N N . PHE A 1 166 ? 6.677 -13.473 -13.842 1.00 98.00 166 PHE A N 1
ATOM 1307 C CA . PHE A 1 166 ? 5.294 -13.452 -13.353 1.00 98.00 166 PHE A CA 1
ATOM 1308 C C . PHE A 1 166 ? 4.448 -14.658 -13.783 1.00 98.00 166 PHE A C 1
ATOM 1310 O O . PHE A 1 166 ? 3.398 -14.889 -13.191 1.00 98.00 166 PHE A O 1
ATOM 1317 N N . LYS A 1 167 ? 4.896 -15.492 -14.730 1.00 97.38 167 LYS A N 1
ATOM 1318 C CA . LYS A 1 167 ? 4.287 -16.821 -14.929 1.00 97.38 167 LYS A CA 1
ATOM 1319 C C . LYS A 1 167 ? 4.647 -17.800 -13.811 1.00 97.38 167 LYS A C 1
ATOM 1321 O O . LYS A 1 167 ? 3.899 -18.744 -13.586 1.00 97.38 167 LYS A O 1
ATOM 1326 N N . ILE A 1 168 ? 5.787 -17.592 -13.147 1.00 97.44 168 ILE A N 1
ATOM 1327 C CA . ILE A 1 168 ? 6.282 -18.447 -12.059 1.00 97.44 168 ILE A CA 1
ATOM 1328 C C . ILE A 1 168 ? 5.767 -17.953 -10.702 1.00 97.44 168 ILE A C 1
ATOM 1330 O O . ILE A 1 168 ? 5.317 -18.759 -9.896 1.00 97.44 168 ILE A O 1
ATOM 1334 N N . TYR A 1 169 ? 5.838 -16.642 -10.456 1.00 97.12 169 TYR A N 1
ATOM 1335 C CA . TYR A 1 169 ? 5.538 -16.030 -9.153 1.00 97.12 169 TYR A CA 1
ATOM 1336 C C . TYR A 1 169 ? 4.224 -15.244 -9.112 1.00 97.12 169 TYR A C 1
ATOM 1338 O O . TYR A 1 169 ? 3.859 -14.728 -8.061 1.00 97.12 169 TYR A O 1
ATOM 1346 N N . GLY A 1 170 ? 3.534 -15.101 -10.246 1.00 94.38 170 GLY A N 1
ATOM 1347 C CA . GLY A 1 170 ? 2.223 -14.463 -10.309 1.00 94.38 170 GLY A CA 1
ATOM 1348 C C . GLY A 1 170 ? 1.065 -15.418 -9.978 1.00 94.38 170 GLY A C 1
ATOM 1349 O O . GLY A 1 170 ? 1.290 -16.541 -9.531 1.00 94.38 170 GLY A O 1
ATOM 1350 N N . PRO A 1 171 ? -0.186 -14.999 -10.237 1.00 94.94 171 PRO A N 1
ATOM 1351 C CA . PRO A 1 171 ? -0.561 -13.747 -10.893 1.00 94.94 171 PRO A CA 1
ATOM 1352 C C . PRO A 1 171 ? -0.313 -12.516 -10.011 1.00 94.94 171 PRO A C 1
ATOM 1354 O O . PRO A 1 171 ? -0.289 -12.598 -8.785 1.00 94.94 171 PRO A O 1
ATOM 1357 N N . VAL A 1 172 ? -0.143 -11.361 -10.656 1.00 96.06 172 VAL A N 1
ATOM 1358 C CA . VAL A 1 172 ? -0.130 -10.063 -9.971 1.00 96.06 172 VAL A CA 1
ATOM 1359 C C . VAL A 1 172 ? -1.532 -9.785 -9.425 1.00 96.06 172 VAL A C 1
ATOM 1361 O O . VAL A 1 172 ? -2.511 -9.858 -10.167 1.00 96.06 172 VAL A O 1
ATOM 1364 N N . THR A 1 173 ? -1.624 -9.488 -8.131 1.00 92.81 173 THR A N 1
ATOM 1365 C CA . THR A 1 173 ? -2.877 -9.165 -7.429 1.00 92.81 173 THR A CA 1
ATOM 1366 C C . THR A 1 173 ? -3.105 -7.659 -7.338 1.00 92.81 173 THR A C 1
ATOM 1368 O O . THR A 1 173 ? -4.249 -7.214 -7.388 1.00 92.81 173 THR A O 1
ATOM 1371 N N . LEU A 1 174 ? -2.025 -6.876 -7.257 1.00 91.50 174 LEU A N 1
ATOM 1372 C CA . LEU A 1 174 ? -2.045 -5.414 -7.237 1.00 91.50 174 LEU A CA 1
ATOM 1373 C C . LEU A 1 174 ? -0.743 -4.869 -7.847 1.00 91.50 174 LEU A C 1
ATOM 1375 O O . LEU A 1 174 ? 0.327 -5.415 -7.584 1.00 91.50 174 LEU A O 1
ATOM 1379 N N . ASP A 1 175 ? -0.804 -3.787 -8.623 1.00 92.31 175 ASP A N 1
ATOM 1380 C CA . ASP A 1 175 ? 0.381 -3.085 -9.140 1.00 92.31 175 ASP A CA 1
ATOM 1381 C C . ASP A 1 175 ? 0.236 -1.563 -9.008 1.00 92.31 175 ASP A C 1
ATOM 1383 O O . ASP A 1 175 ? -0.883 -1.049 -8.997 1.00 92.31 175 ASP A O 1
ATOM 1387 N N . GLY A 1 176 ? 1.360 -0.846 -8.876 1.00 86.25 176 GLY A N 1
ATOM 1388 C CA . GLY A 1 176 ? 1.374 0.627 -8.883 1.00 86.25 176 GLY A CA 1
ATOM 1389 C C . GLY A 1 176 ? 0.539 1.279 -7.796 1.00 86.25 176 GLY A C 1
ATOM 1390 O O . GLY A 1 176 ? -0.205 2.224 -8.070 1.00 86.25 176 GLY A O 1
ATOM 1391 N N . PHE A 1 177 ? 0.625 0.735 -6.589 1.00 88.00 177 PHE A N 1
ATOM 1392 C CA . PHE A 1 177 ? -0.175 1.157 -5.451 1.00 88.00 177 PHE A CA 1
ATOM 1393 C C . PHE A 1 177 ? 0.569 2.174 -4.586 1.00 88.00 177 PHE A C 1
ATOM 1395 O O . PHE A 1 177 ? 1.797 2.170 -4.463 1.00 88.00 177 PHE A O 1
ATOM 1402 N N . ASP A 1 178 ? -0.215 3.034 -3.947 1.00 87.62 178 ASP A N 1
ATOM 1403 C CA . ASP A 1 178 ? 0.248 3.900 -2.875 1.00 87.62 178 ASP A CA 1
ATOM 1404 C C . ASP A 1 178 ? 0.013 3.239 -1.504 1.00 87.62 178 ASP A C 1
ATOM 1406 O O . ASP A 1 178 ? -0.373 2.077 -1.417 1.00 87.62 178 ASP A O 1
ATOM 1410 N N . PHE A 1 179 ? 0.268 3.973 -0.421 1.00 83.31 179 PHE A N 1
ATOM 1411 C CA . PHE A 1 179 ? 0.070 3.499 0.951 1.00 83.31 179 PHE A CA 1
ATOM 1412 C C . PHE A 1 179 ? -0.960 4.354 1.704 1.00 83.31 179 PHE A C 1
ATOM 1414 O O . PHE A 1 179 ? -0.709 4.808 2.826 1.00 83.31 179 PHE A O 1
ATOM 1421 N N . GLU A 1 180 ? -2.097 4.647 1.066 1.00 79.12 180 GLU A N 1
ATOM 1422 C CA . GLU A 1 180 ? -3.185 5.427 1.666 1.00 79.12 180 GLU A CA 1
ATOM 1423 C C . GLU A 1 180 ? -3.573 4.929 3.075 1.00 79.12 180 GLU A C 1
ATOM 1425 O O . GLU A 1 180 ? -3.854 3.759 3.314 1.00 79.12 180 GLU A O 1
ATOM 1430 N N . GLY A 1 181 ? -3.604 5.846 4.046 1.00 69.69 181 GLY A N 1
ATOM 1431 C CA . GLY A 1 181 ? -3.904 5.533 5.449 1.00 69.69 181 GLY A CA 1
ATOM 1432 C C . GLY A 1 181 ? -2.701 5.070 6.278 1.00 69.69 181 GLY A C 1
ATOM 1433 O O . GLY A 1 181 ? -2.783 5.085 7.502 1.00 69.69 181 GLY A O 1
ATOM 1434 N N . ALA A 1 182 ? -1.568 4.751 5.646 1.00 78.44 182 ALA A N 1
ATOM 1435 C CA . ALA A 1 182 ? -0.348 4.332 6.337 1.00 78.44 182 ALA A CA 1
ATOM 1436 C C . ALA A 1 182 ? 0.722 5.435 6.436 1.00 78.44 182 ALA A C 1
ATOM 1438 O O . ALA A 1 182 ? 1.739 5.242 7.101 1.00 78.44 182 ALA A O 1
ATOM 1439 N N . TYR A 1 183 ? 0.543 6.574 5.767 1.00 82.12 183 TYR A N 1
ATOM 1440 C CA . TYR A 1 183 ? 1.502 7.681 5.806 1.00 82.12 183 TYR A CA 1
ATOM 1441 C C . TYR A 1 183 ? 1.651 8.296 7.202 1.00 82.12 183 TYR A C 1
ATOM 1443 O O . TYR A 1 183 ? 0.746 8.256 8.032 1.00 82.12 183 TYR A O 1
ATOM 1451 N N . THR A 1 184 ? 2.808 8.904 7.448 1.00 82.75 184 THR A N 1
ATOM 1452 C CA . THR A 1 184 ? 3.149 9.542 8.724 1.00 82.75 184 THR A CA 1
ATOM 1453 C C . THR A 1 184 ? 3.779 10.910 8.481 1.00 82.75 184 THR A C 1
ATOM 1455 O O . THR A 1 184 ? 4.095 11.290 7.354 1.00 82.75 184 THR A O 1
AT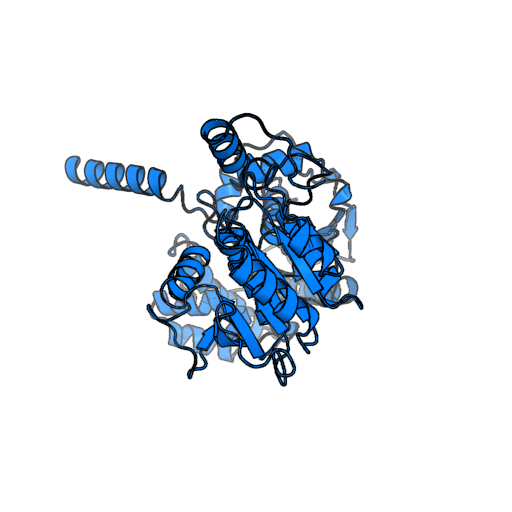OM 1458 N N . ARG A 1 185 ? 4.080 11.643 9.557 1.00 79.50 185 ARG A N 1
ATOM 1459 C CA . ARG A 1 185 ? 4.872 12.879 9.460 1.00 79.50 185 ARG A CA 1
ATOM 1460 C C . ARG A 1 185 ? 6.246 12.668 8.796 1.00 79.50 185 ARG A C 1
ATOM 1462 O O . ARG A 1 185 ? 6.777 13.589 8.182 1.00 79.50 185 ARG A O 1
ATOM 1469 N N . ASN A 1 186 ? 6.833 11.469 8.905 1.00 83.75 186 ASN A N 1
ATOM 1470 C CA . ASN A 1 186 ? 8.154 11.162 8.345 1.00 83.75 186 ASN A CA 1
ATOM 1471 C C . ASN A 1 186 ? 8.088 10.753 6.869 1.00 83.75 186 ASN A C 1
ATOM 1473 O O . ASN A 1 186 ? 9.057 10.984 6.142 1.00 83.75 186 ASN A O 1
ATOM 1477 N N . ILE A 1 187 ? 6.983 10.128 6.448 1.00 89.88 187 ILE A N 1
ATOM 1478 C CA . ILE A 1 187 ? 6.787 9.584 5.102 1.00 89.88 187 ILE A CA 1
ATOM 1479 C C . ILE A 1 187 ? 5.420 10.021 4.578 1.00 89.88 187 ILE A C 1
ATOM 1481 O O . ILE A 1 187 ? 4.394 9.540 5.049 1.00 89.88 187 ILE A O 1
ATOM 1485 N N . ALA A 1 188 ? 5.419 10.884 3.566 1.00 84.94 188 ALA A N 1
ATOM 1486 C CA . ALA A 1 188 ? 4.214 11.454 2.961 1.00 84.94 188 ALA A CA 1
ATOM 1487 C C . ALA A 1 188 ? 3.845 10.835 1.603 1.00 84.94 188 ALA A C 1
ATOM 1489 O O . ALA A 1 188 ? 2.773 11.109 1.073 1.00 84.94 188 ALA A O 1
ATOM 1490 N N . SER A 1 189 ? 4.738 10.044 1.002 1.00 86.12 189 SER A N 1
ATOM 1491 C CA . SER A 1 189 ? 4.469 9.367 -0.271 1.00 86.12 189 SER A CA 1
ATOM 1492 C C . SER A 1 189 ? 5.279 8.082 -0.423 1.00 86.12 189 SER A C 1
ATOM 1494 O O . SER A 1 189 ? 6.392 7.954 0.092 1.00 86.12 189 SER A O 1
ATOM 1496 N N . GLY A 1 190 ? 4.728 7.123 -1.155 1.00 89.06 190 GLY A N 1
ATOM 1497 C CA . GLY A 1 190 ? 5.365 5.865 -1.526 1.00 89.06 190 GLY A CA 1
ATOM 1498 C C . GLY A 1 190 ? 4.638 5.273 -2.728 1.00 89.06 190 GLY A C 1
ATOM 1499 O O . GLY A 1 190 ? 3.471 5.582 -2.946 1.00 89.06 190 GLY A O 1
ATOM 1500 N N . ASP A 1 191 ? 5.352 4.482 -3.521 1.00 88.19 191 ASP A N 1
ATOM 1501 C CA . ASP A 1 191 ? 4.832 3.850 -4.736 1.00 88.19 191 ASP A CA 1
ATOM 1502 C C . ASP A 1 191 ? 5.466 2.463 -4.835 1.00 88.19 191 ASP A C 1
ATOM 1504 O O . ASP A 1 191 ? 6.693 2.350 -4.960 1.00 88.19 191 ASP A O 1
ATOM 1508 N N . GLY A 1 192 ? 4.653 1.433 -4.615 1.00 91.31 192 GLY A N 1
ATOM 1509 C CA . GLY A 1 192 ? 5.078 0.041 -4.677 1.00 91.31 192 GLY A CA 1
ATOM 1510 C C . GLY A 1 192 ? 4.862 -0.557 -6.065 1.00 91.31 192 GLY A C 1
ATOM 1511 O O . GLY A 1 192 ? 3.929 -0.191 -6.779 1.00 91.31 192 GLY A O 1
ATOM 1512 N N . ASP A 1 193 ? 5.733 -1.496 -6.439 1.00 94.00 193 ASP A N 1
ATOM 1513 C CA . ASP A 1 193 ? 5.729 -2.045 -7.793 1.00 94.00 193 ASP A CA 1
ATOM 1514 C C . ASP A 1 193 ? 4.625 -3.098 -7.952 1.00 94.00 193 ASP A C 1
ATOM 1516 O O . ASP A 1 193 ? 3.648 -2.840 -8.658 1.00 94.00 193 ASP A O 1
ATOM 1520 N N . PHE A 1 194 ? 4.746 -4.256 -7.282 1.00 97.50 194 PHE A N 1
ATOM 1521 C CA . PHE A 1 194 ? 3.815 -5.375 -7.467 1.00 97.50 194 PHE A CA 1
ATOM 1522 C C . PHE A 1 194 ? 3.529 -6.155 -6.176 1.00 97.50 194 PHE A C 1
ATOM 1524 O O . PHE A 1 194 ? 4.423 -6.417 -5.372 1.00 97.50 194 PHE A O 1
ATOM 1531 N N . LEU A 1 195 ? 2.286 -6.606 -6.025 1.00 97.44 195 LEU A N 1
ATOM 1532 C CA . LEU A 1 195 ? 1.879 -7.684 -5.130 1.00 97.44 195 LEU A CA 1
ATOM 1533 C C . LEU A 1 195 ? 1.476 -8.904 -5.957 1.00 97.44 195 LEU A C 1
ATOM 1535 O O . LEU A 1 195 ? 0.920 -8.797 -7.049 1.00 97.44 195 LEU A O 1
ATOM 1539 N N . THR A 1 196 ? 1.752 -10.072 -5.400 1.00 97.06 196 THR A N 1
ATOM 1540 C CA . THR A 1 196 ? 1.227 -11.372 -5.845 1.00 97.06 196 THR A CA 1
ATOM 1541 C C . THR A 1 196 ? 0.475 -11.998 -4.670 1.00 97.06 196 THR A C 1
ATOM 1543 O O . THR A 1 196 ? 0.258 -11.315 -3.669 1.00 97.06 196 THR A O 1
ATOM 1546 N N . GLU A 1 197 ? 0.047 -13.257 -4.764 1.00 89.44 197 GLU A N 1
ATOM 1547 C CA . GLU A 1 197 ? -0.732 -13.904 -3.695 1.00 89.44 197 GLU A CA 1
ATOM 1548 C C . GLU A 1 197 ? -0.066 -13.783 -2.313 1.00 89.44 197 GLU A C 1
ATOM 1550 O O . GLU A 1 197 ? -0.733 -13.438 -1.339 1.00 89.44 197 GLU A O 1
ATOM 1555 N N . ASP A 1 198 ? 1.249 -14.002 -2.239 1.00 87.44 198 ASP A N 1
ATOM 1556 C CA . ASP A 1 198 ? 1.983 -14.107 -0.975 1.00 87.44 198 ASP A CA 1
ATOM 1557 C C . ASP A 1 198 ? 3.241 -13.225 -0.892 1.00 87.44 198 ASP A C 1
ATOM 1559 O O . ASP A 1 198 ? 3.968 -13.278 0.103 1.00 87.44 198 ASP A O 1
ATOM 1563 N N . THR A 1 199 ? 3.549 -12.431 -1.924 1.00 98.19 199 THR A N 1
ATOM 1564 C CA . THR A 1 199 ? 4.825 -11.703 -2.001 1.00 98.19 199 THR A CA 1
ATOM 1565 C C . THR A 1 199 ? 4.651 -10.259 -2.441 1.00 98.19 199 THR A C 1
ATOM 1567 O O . THR A 1 199 ? 3.998 -9.981 -3.451 1.00 98.19 199 THR A O 1
ATOM 1570 N N . LEU A 1 200 ? 5.319 -9.361 -1.711 1.00 98.44 200 LEU A N 1
ATOM 1571 C CA . LEU A 1 200 ? 5.587 -7.990 -2.133 1.00 98.44 200 LEU A CA 1
ATOM 1572 C C . LEU A 1 200 ? 6.866 -7.944 -2.960 1.00 98.44 200 LEU A C 1
ATOM 1574 O O . LEU A 1 200 ? 7.940 -8.268 -2.454 1.00 98.44 200 LEU A O 1
ATOM 1578 N N . TRP A 1 201 ? 6.751 -7.495 -4.205 1.00 98.56 201 TRP A N 1
ATOM 1579 C CA . TRP A 1 201 ? 7.844 -7.436 -5.161 1.00 98.56 201 TRP A CA 1
ATOM 1580 C C . TRP A 1 201 ? 8.273 -6.001 -5.453 1.00 98.56 201 TRP A C 1
ATOM 1582 O O . TRP A 1 201 ? 7.452 -5.129 -5.732 1.00 98.56 201 TRP A O 1
ATOM 1592 N N . ASP A 1 202 ? 9.585 -5.793 -5.452 1.00 97.75 202 ASP A N 1
ATOM 1593 C CA . ASP A 1 202 ? 10.254 -4.580 -5.913 1.00 97.75 202 ASP A CA 1
ATOM 1594 C C . ASP A 1 202 ? 11.120 -4.932 -7.135 1.00 97.75 202 ASP A C 1
ATOM 1596 O O . ASP A 1 202 ? 12.005 -5.795 -7.079 1.00 97.75 202 ASP A O 1
ATOM 1600 N N . LEU A 1 203 ? 10.844 -4.296 -8.273 1.00 97.00 203 LEU A N 1
ATOM 1601 C CA . LEU A 1 203 ? 11.536 -4.541 -9.531 1.00 97.00 203 LEU A CA 1
ATOM 1602 C C . LEU A 1 203 ? 12.792 -3.667 -9.600 1.00 97.00 203 LEU A C 1
ATOM 1604 O O . LEU A 1 203 ? 12.754 -2.435 -9.532 1.00 97.00 203 LEU A O 1
ATOM 1608 N N . LYS A 1 204 ? 13.956 -4.298 -9.760 1.00 96.19 204 LYS A N 1
ATOM 1609 C CA . LYS A 1 204 ? 15.248 -3.606 -9.696 1.00 96.19 204 LYS A CA 1
ATOM 1610 C C . LYS A 1 204 ? 16.152 -3.975 -10.860 1.00 96.19 204 LYS A C 1
ATOM 1612 O O . LYS A 1 204 ? 16.880 -4.958 -10.822 1.00 96.19 204 LYS A O 1
ATOM 1617 N N . VAL A 1 205 ? 16.183 -3.115 -11.878 1.00 96.56 205 VAL A N 1
ATOM 1618 C CA . VAL A 1 205 ? 17.081 -3.251 -13.038 1.00 96.56 205 VAL A CA 1
ATOM 1619 C C . VAL A 1 205 ? 18.498 -2.778 -12.684 1.00 96.56 205 VAL A C 1
ATOM 1621 O O . VAL A 1 205 ? 18.873 -1.631 -12.932 1.00 96.56 205 VAL A O 1
ATOM 1624 N N . LEU A 1 206 ? 19.298 -3.658 -12.076 1.00 95.00 206 LEU A N 1
ATOM 1625 C CA . LEU A 1 206 ? 20.627 -3.327 -11.543 1.00 95.00 206 LEU A CA 1
ATOM 1626 C C . LEU A 1 206 ? 21.738 -4.114 -12.245 1.00 95.00 206 LEU A C 1
ATOM 1628 O O . LEU A 1 206 ? 21.623 -5.324 -12.426 1.00 95.00 206 LEU A O 1
ATOM 1632 N N . LYS A 1 207 ? 22.852 -3.438 -12.564 1.00 91.94 207 LYS A N 1
ATOM 1633 C CA . LYS A 1 207 ? 24.124 -4.100 -12.931 1.00 91.94 207 LYS A CA 1
ATOM 1634 C C . LYS A 1 207 ? 24.855 -4.629 -11.691 1.00 91.94 207 LYS A C 1
ATOM 1636 O O . LYS A 1 207 ? 25.438 -5.707 -11.704 1.00 91.94 207 LYS A O 1
ATOM 1641 N N . GLY A 1 208 ? 24.814 -3.848 -10.611 1.00 91.06 208 GLY A N 1
ATOM 1642 C CA . GLY A 1 208 ? 25.411 -4.188 -9.323 1.00 91.06 208 GLY A CA 1
ATOM 1643 C C . GLY A 1 208 ? 24.502 -5.043 -8.446 1.00 91.06 208 GLY A C 1
ATOM 1644 O O . GLY A 1 208 ? 23.471 -5.559 -8.879 1.00 91.06 208 GLY A O 1
ATOM 1645 N N . ASP A 1 209 ? 24.907 -5.195 -7.195 1.00 92.19 209 ASP A N 1
ATOM 1646 C CA . ASP A 1 209 ? 24.167 -5.964 -6.203 1.00 92.19 209 ASP A CA 1
ATOM 1647 C C . ASP A 1 209 ? 23.046 -5.160 -5.546 1.00 92.19 209 ASP A C 1
ATOM 1649 O O . ASP A 1 209 ? 23.028 -3.925 -5.554 1.00 92.19 209 ASP A O 1
ATOM 1653 N N . ILE A 1 210 ? 22.103 -5.886 -4.946 1.00 94.94 210 ILE A N 1
ATOM 1654 C CA . ILE A 1 210 ? 21.074 -5.302 -4.092 1.00 94.94 210 ILE A CA 1
ATOM 1655 C C . ILE A 1 210 ? 21.756 -4.603 -2.914 1.00 94.94 210 ILE A C 1
ATOM 1657 O O . ILE A 1 210 ? 22.573 -5.187 -2.204 1.00 94.94 210 ILE A O 1
ATOM 1661 N N . SER A 1 211 ? 21.410 -3.332 -2.711 1.00 95.88 211 SER A N 1
ATOM 1662 C CA . SER A 1 211 ? 21.929 -2.528 -1.611 1.00 95.88 211 SER A CA 1
ATOM 1663 C C . SER A 1 211 ? 21.030 -2.628 -0.380 1.00 95.88 211 SER A C 1
ATOM 1665 O O . SER A 1 211 ? 19.831 -2.880 -0.495 1.00 95.88 211 SER A O 1
ATOM 1667 N N . LYS A 1 212 ? 21.575 -2.287 0.792 1.00 96.69 212 LYS A N 1
ATOM 1668 C CA . LYS A 1 212 ? 20.794 -2.126 2.030 1.00 96.69 212 LYS A CA 1
ATOM 1669 C C . LYS A 1 212 ? 19.661 -1.094 1.930 1.00 96.69 212 LYS A C 1
ATOM 1671 O O . LYS A 1 212 ? 18.723 -1.121 2.713 1.00 96.69 212 LYS A O 1
ATOM 1676 N N . ASN A 1 213 ? 19.734 -0.155 0.983 1.00 96.94 213 ASN A N 1
ATOM 1677 C CA . ASN A 1 213 ? 18.635 0.782 0.748 1.00 96.94 213 ASN A CA 1
ATOM 1678 C C . ASN A 1 213 ? 17.474 0.093 0.021 1.00 96.94 213 ASN A C 1
ATOM 1680 O O . ASN A 1 213 ? 16.328 0.388 0.319 1.00 96.94 213 ASN A O 1
ATOM 1684 N N . HIS A 1 214 ? 17.748 -0.838 -0.896 1.00 96.88 214 HIS A N 1
ATOM 1685 C CA . HIS A 1 214 ? 16.684 -1.590 -1.568 1.00 96.88 214 HIS A CA 1
ATOM 1686 C C . HIS A 1 214 ? 15.961 -2.508 -0.579 1.00 96.88 214 HIS A C 1
ATOM 1688 O O . HIS A 1 214 ? 14.736 -2.515 -0.528 1.00 96.88 214 HIS A O 1
ATOM 1694 N N . THR A 1 215 ? 16.712 -3.217 0.269 1.00 97.62 215 THR A N 1
ATOM 1695 C CA . THR A 1 215 ? 16.104 -4.116 1.256 1.00 97.62 215 THR A CA 1
ATOM 1696 C C . THR A 1 215 ? 15.346 -3.354 2.347 1.00 97.62 215 THR A C 1
ATOM 1698 O O . THR A 1 215 ? 14.243 -3.755 2.709 1.00 97.62 215 THR A O 1
ATOM 1701 N N . LEU A 1 216 ? 15.855 -2.205 2.815 1.00 98.19 216 LEU A N 1
ATOM 1702 C CA . LEU A 1 216 ? 15.101 -1.349 3.740 1.00 98.19 216 LEU A CA 1
ATOM 1703 C C . LEU A 1 216 ? 13.846 -0.744 3.087 1.00 98.19 216 LEU A C 1
ATOM 1705 O O . LEU A 1 216 ? 12.823 -0.626 3.752 1.00 98.19 216 LEU A O 1
ATOM 1709 N N . GLN A 1 217 ? 13.896 -0.374 1.805 1.00 97.94 217 GLN A N 1
ATOM 1710 C CA . GLN A 1 217 ? 12.714 0.110 1.086 1.00 97.94 217 GLN A CA 1
ATOM 1711 C C . GLN A 1 217 ? 11.605 -0.948 1.057 1.00 97.94 217 GLN A C 1
ATOM 1713 O O . GLN A 1 217 ? 10.471 -0.623 1.396 1.00 97.94 217 GLN A O 1
ATOM 1718 N N . LEU A 1 218 ? 11.935 -2.203 0.739 1.00 97.38 218 LEU A N 1
ATOM 1719 C CA . LEU A 1 218 ? 10.980 -3.314 0.802 1.00 97.38 218 LEU A CA 1
ATOM 1720 C C . LEU A 1 218 ? 10.390 -3.511 2.197 1.00 97.38 218 LEU A C 1
ATOM 1722 O O . LEU A 1 218 ? 9.181 -3.682 2.333 1.00 97.38 218 LEU A O 1
ATOM 1726 N N . LEU A 1 219 ? 11.235 -3.466 3.231 1.00 97.94 219 LEU A N 1
ATOM 1727 C CA . LEU A 1 219 ? 10.780 -3.595 4.611 1.00 97.94 219 LEU A CA 1
ATOM 1728 C C . LEU A 1 219 ? 9.788 -2.483 4.966 1.00 97.94 219 LEU A C 1
ATOM 1730 O O . LEU A 1 219 ? 8.713 -2.761 5.486 1.00 97.94 219 LEU A O 1
ATOM 1734 N N . VAL A 1 220 ? 10.111 -1.232 4.626 1.00 97.81 220 VAL A N 1
ATOM 1735 C CA . VAL A 1 220 ? 9.214 -0.091 4.845 1.00 97.81 220 VAL A CA 1
ATOM 1736 C C . VAL A 1 220 ? 7.898 -0.274 4.090 1.00 97.81 220 VAL A C 1
ATOM 1738 O O . VAL A 1 220 ? 6.839 -0.089 4.682 1.00 97.81 220 VAL A O 1
ATOM 1741 N N . TYR A 1 221 ? 7.943 -0.688 2.822 1.00 97.69 221 TYR A N 1
ATOM 1742 C CA . TYR A 1 221 ? 6.742 -0.953 2.030 1.00 97.69 221 TYR A CA 1
ATOM 1743 C C . TYR A 1 221 ? 5.862 -2.034 2.646 1.00 97.69 221 TYR A C 1
ATOM 1745 O O . TYR A 1 221 ? 4.663 -1.824 2.766 1.00 97.69 221 TYR A O 1
ATOM 1753 N N . TRP A 1 222 ? 6.419 -3.150 3.108 1.00 96.25 222 TRP A N 1
ATOM 1754 C CA . TRP A 1 222 ? 5.621 -4.179 3.774 1.00 96.25 222 TRP A CA 1
ATOM 1755 C C . TRP A 1 222 ? 4.990 -3.672 5.072 1.00 96.25 222 TRP A C 1
ATOM 1757 O O . TRP A 1 222 ? 3.793 -3.844 5.291 1.00 96.25 222 TRP A O 1
ATOM 1767 N N . ARG A 1 223 ? 5.765 -2.975 5.910 1.00 93.56 223 ARG A N 1
ATOM 1768 C CA . ARG A 1 223 ? 5.271 -2.439 7.186 1.00 93.56 223 ARG A CA 1
ATOM 1769 C C . ARG A 1 223 ? 4.201 -1.359 7.028 1.00 93.56 223 ARG A C 1
ATOM 1771 O O . ARG A 1 223 ? 3.273 -1.308 7.837 1.00 93.56 223 ARG A O 1
ATOM 1778 N N . MET A 1 224 ? 4.317 -0.508 6.010 1.00 90.12 224 MET A N 1
ATOM 1779 C CA . MET A 1 224 ? 3.265 0.444 5.633 1.00 90.12 224 MET A CA 1
ATOM 1780 C C . MET A 1 224 ? 2.075 -0.283 4.998 1.00 90.12 224 MET A C 1
ATOM 1782 O O . MET A 1 224 ? 0.927 0.021 5.302 1.00 90.12 224 MET A O 1
ATOM 1786 N N . GLY A 1 225 ? 2.354 -1.299 4.186 1.00 84.00 225 GLY A N 1
ATOM 1787 C CA . GLY A 1 225 ? 1.401 -2.206 3.559 1.00 84.00 225 GLY A CA 1
ATOM 1788 C C . GLY A 1 225 ? 0.426 -2.869 4.537 1.00 84.00 225 GLY A C 1
ATOM 1789 O O . GLY A 1 225 ? -0.771 -2.966 4.298 1.00 84.00 225 GLY A O 1
ATOM 1790 N N . LEU A 1 226 ? 0.900 -3.261 5.715 1.00 80.50 226 LEU A N 1
ATOM 1791 C CA . LEU A 1 226 ? 0.027 -3.840 6.741 1.00 80.50 226 LEU A CA 1
ATOM 1792 C C . LEU A 1 226 ? -0.912 -2.820 7.414 1.00 80.50 226 LEU A C 1
ATOM 1794 O O . LEU A 1 226 ? -1.815 -3.220 8.150 1.00 80.50 226 LEU A O 1
ATOM 1798 N N . ARG A 1 227 ? -0.704 -1.517 7.184 1.00 77.94 227 ARG A N 1
ATOM 1799 C CA . ARG A 1 227 ? -1.455 -0.401 7.793 1.00 77.94 227 ARG A CA 1
ATOM 1800 C C . ARG A 1 227 ? -2.228 0.447 6.785 1.00 77.94 227 ARG A C 1
ATOM 1802 O O . ARG A 1 227 ? -2.943 1.363 7.184 1.00 77.94 227 ARG A O 1
ATOM 1809 N N . THR A 1 228 ? -2.072 0.172 5.498 1.00 74.81 228 THR A N 1
ATOM 1810 C CA . THR A 1 228 ? -2.812 0.859 4.439 1.00 74.81 228 THR A CA 1
ATOM 1811 C C . THR A 1 228 ? -4.225 0.287 4.316 1.00 74.81 228 THR A C 1
ATOM 1813 O O . THR A 1 228 ? -4.564 -0.749 4.893 1.00 74.81 228 THR A O 1
ATOM 1816 N N . VAL A 1 229 ? -5.081 0.977 3.568 1.00 71.56 229 VAL A N 1
ATOM 1817 C CA . VAL A 1 229 ? -6.443 0.527 3.252 1.00 71.56 229 VAL A CA 1
ATOM 1818 C C . VAL A 1 229 ? -6.475 -0.705 2.337 1.00 71.56 229 VAL A C 1
ATOM 1820 O O . VAL A 1 229 ? -7.517 -1.357 2.250 1.00 71.56 229 VAL A O 1
ATOM 1823 N N . GLN A 1 230 ? -5.361 -1.035 1.673 1.00 75.12 230 GLN A N 1
ATOM 1824 C CA . GLN A 1 230 ? -5.258 -2.185 0.771 1.00 75.12 230 GLN A CA 1
ATOM 1825 C C . GLN A 1 230 ? -5.128 -3.499 1.552 1.00 75.12 230 GLN A C 1
ATOM 1827 O O . GLN A 1 230 ? -4.164 -3.735 2.283 1.00 75.12 230 GLN A O 1
ATOM 1832 N N . THR A 1 231 ? -6.120 -4.375 1.401 1.00 75.62 231 THR A N 1
ATOM 1833 C CA . THR A 1 231 ? -6.197 -5.650 2.130 1.00 75.62 231 THR A CA 1
ATOM 1834 C C . THR A 1 231 ? -5.248 -6.722 1.593 1.00 75.62 231 THR A C 1
ATOM 1836 O O . THR A 1 231 ? -4.959 -7.682 2.301 1.00 75.62 231 THR A O 1
ATOM 1839 N N . GLU A 1 232 ? -4.741 -6.549 0.375 1.00 82.31 232 GLU A N 1
ATOM 1840 C CA . GLU A 1 232 ? -3.843 -7.457 -0.345 1.00 82.31 232 GLU A CA 1
ATOM 1841 C C . GLU A 1 232 ? -2.525 -7.685 0.407 1.00 82.31 232 GLU A C 1
ATOM 1843 O O . GLU A 1 232 ? -1.925 -8.748 0.312 1.00 82.31 232 GLU A O 1
ATOM 1848 N N . PHE A 1 233 ? -2.093 -6.728 1.229 1.00 79.75 233 PHE A N 1
ATOM 1849 C CA . PHE A 1 233 ? -0.890 -6.879 2.045 1.00 79.75 233 PHE A CA 1
ATOM 1850 C C . PHE A 1 233 ? -1.020 -7.900 3.177 1.00 79.75 233 PHE A C 1
ATOM 1852 O O . PHE A 1 233 ? -0.003 -8.370 3.684 1.00 79.75 233 PHE A O 1
ATOM 1859 N N . GLN A 1 234 ? -2.242 -8.247 3.588 1.00 75.19 234 GLN A N 1
ATOM 1860 C CA . GLN A 1 234 ? -2.468 -9.165 4.708 1.00 75.19 234 GLN A CA 1
ATOM 1861 C C . GLN A 1 234 ? -2.056 -10.606 4.380 1.00 75.19 234 GLN A C 1
ATOM 1863 O O . GLN A 1 234 ? -1.813 -11.388 5.295 1.00 75.19 234 GLN A O 1
ATOM 1868 N N . SER A 1 235 ? -1.965 -10.964 3.095 1.00 76.06 235 SER A N 1
ATOM 1869 C CA . SER A 1 235 ? -1.496 -12.282 2.655 1.00 76.06 235 SER A CA 1
ATOM 1870 C C . SER A 1 235 ? 0.010 -12.338 2.391 1.00 76.06 235 SER A C 1
ATOM 1872 O O . SER A 1 235 ? 0.527 -13.407 2.081 1.00 76.06 235 SER A O 1
ATOM 1874 N N . VAL A 1 236 ? 0.740 -11.223 2.527 1.00 84.31 236 VAL A N 1
ATOM 1875 C CA . VAL A 1 236 ? 2.177 -11.178 2.233 1.00 84.31 236 VAL A CA 1
ATOM 1876 C C . VAL A 1 236 ? 2.964 -11.975 3.274 1.00 84.31 236 VAL A C 1
ATOM 1878 O O . VAL A 1 236 ? 3.111 -11.564 4.424 1.00 84.31 236 VAL A O 1
ATOM 1881 N N . CYS A 1 237 ? 3.529 -13.093 2.833 1.00 82.75 237 CYS A N 1
ATOM 1882 C CA . CYS A 1 237 ? 4.453 -13.936 3.588 1.00 82.75 237 CYS A CA 1
ATOM 1883 C C . CYS A 1 237 ? 5.919 -13.710 3.186 1.00 82.75 237 CYS A C 1
ATOM 1885 O O . CYS A 1 237 ? 6.828 -14.160 3.887 1.00 82.75 237 CYS A O 1
ATOM 1887 N N . TYR A 1 238 ? 6.172 -13.021 2.069 1.00 96.69 238 TYR A N 1
ATOM 1888 C CA . TYR A 1 238 ? 7.519 -12.835 1.540 1.00 96.69 238 TYR A CA 1
ATOM 1889 C C . TYR A 1 238 ? 7.788 -11.414 1.041 1.00 96.69 238 TYR A C 1
ATOM 1891 O O . TYR A 1 238 ? 6.923 -10.752 0.466 1.00 96.69 238 TYR A O 1
ATOM 1899 N N . LEU A 1 239 ? 9.037 -10.974 1.200 1.00 98.56 239 LEU A N 1
ATOM 1900 C CA . LEU A 1 239 ? 9.579 -9.776 0.557 1.00 98.56 239 LEU A CA 1
ATOM 1901 C C . LEU A 1 239 ? 10.485 -10.198 -0.591 1.00 98.56 239 LEU A C 1
ATOM 1903 O O . LEU A 1 239 ? 11.389 -11.011 -0.399 1.00 98.56 239 LEU A O 1
ATOM 1907 N N . GLY A 1 240 ? 10.255 -9.644 -1.773 1.00 98.38 240 GLY A N 1
ATOM 1908 C CA . GLY A 1 240 ? 10.892 -10.083 -3.000 1.00 98.38 240 GLY A CA 1
ATOM 1909 C C . GLY A 1 240 ? 11.527 -8.946 -3.793 1.00 98.38 240 GLY A C 1
ATOM 1910 O O . GLY A 1 240 ? 10.914 -7.906 -4.009 1.00 98.38 240 GLY A O 1
ATOM 1911 N N . ILE A 1 241 ? 12.748 -9.156 -4.285 1.00 98.56 241 ILE A N 1
ATOM 1912 C CA . ILE A 1 241 ? 13.365 -8.316 -5.318 1.00 98.56 241 ILE A CA 1
ATOM 1913 C C . ILE A 1 241 ? 13.563 -9.167 -6.558 1.00 98.56 241 ILE A C 1
ATOM 1915 O O . ILE A 1 241 ? 14.213 -10.212 -6.494 1.00 98.56 241 ILE A O 1
ATOM 1919 N N . TYR A 1 242 ? 13.073 -8.685 -7.695 1.00 98.56 242 TYR A N 1
ATOM 1920 C CA . TYR A 1 242 ? 13.397 -9.278 -8.985 1.00 98.56 242 TYR A CA 1
ATOM 1921 C C . TYR A 1 242 ? 14.280 -8.341 -9.806 1.00 98.56 242 TYR A C 1
ATOM 1923 O O . TYR A 1 242 ? 13.987 -7.153 -9.962 1.00 98.56 242 TYR A O 1
ATOM 1931 N N . ASN A 1 243 ? 15.375 -8.877 -10.345 1.00 98.31 243 ASN A N 1
ATOM 1932 C CA . ASN A 1 243 ? 16.266 -8.151 -11.238 1.00 98.31 243 ASN A CA 1
ATOM 1933 C C . ASN A 1 243 ? 16.259 -8.787 -12.636 1.00 98.31 243 ASN A C 1
ATOM 1935 O O . ASN A 1 243 ? 16.994 -9.750 -12.860 1.00 98.31 243 ASN A O 1
ATOM 1939 N N . PRO A 1 244 ? 15.528 -8.227 -13.618 1.00 98.25 244 PRO A N 1
ATOM 1940 C CA . PRO A 1 244 ? 15.445 -8.808 -14.961 1.00 98.25 244 PRO A CA 1
ATOM 1941 C C . PRO A 1 244 ? 16.762 -8.722 -15.745 1.00 98.25 244 PRO A C 1
ATOM 1943 O O . PRO A 1 244 ? 16.974 -9.470 -16.701 1.00 98.25 244 PRO A O 1
ATOM 1946 N N . ARG A 1 245 ? 17.687 -7.835 -15.347 1.00 97.25 245 ARG A N 1
ATOM 1947 C CA . ARG A 1 245 ? 19.009 -7.745 -15.979 1.00 97.25 245 ARG A CA 1
ATOM 1948 C C . ARG A 1 245 ? 19.861 -8.960 -15.648 1.00 97.25 245 ARG A C 1
ATOM 1950 O O . ARG A 1 245 ? 20.452 -9.548 -16.546 1.00 97.25 245 ARG A O 1
ATOM 1957 N N . LYS A 1 246 ? 19.919 -9.310 -14.364 1.00 97.50 246 LYS A N 1
ATOM 1958 C CA . LYS A 1 246 ? 20.634 -10.495 -13.874 1.00 97.50 246 LYS A CA 1
ATOM 1959 C C . LYS A 1 246 ? 19.804 -11.774 -13.988 1.00 97.50 246 LYS A C 1
ATOM 1961 O O . LYS A 1 246 ? 20.362 -12.853 -13.886 1.00 97.50 246 LYS A O 1
ATOM 1966 N N . ASN A 1 247 ? 18.500 -11.633 -14.218 1.00 98.12 247 ASN A N 1
ATOM 1967 C CA . ASN A 1 247 ? 17.511 -12.702 -14.181 1.00 98.12 247 ASN A CA 1
ATOM 1968 C C . ASN A 1 247 ? 17.492 -13.455 -12.838 1.00 98.12 247 ASN A C 1
ATOM 1970 O O . ASN A 1 247 ? 17.369 -14.679 -12.787 1.00 98.12 247 ASN A O 1
ATOM 1974 N N . THR A 1 248 ? 17.634 -12.700 -11.745 1.00 98.25 248 THR A N 1
ATOM 1975 C CA . THR A 1 248 ? 17.705 -13.236 -10.383 1.00 98.25 248 THR A CA 1
ATOM 1976 C C . THR A 1 248 ? 16.528 -12.778 -9.537 1.00 98.25 248 THR A C 1
ATOM 1978 O O . THR A 1 248 ? 16.133 -11.608 -9.558 1.00 98.25 248 THR A O 1
ATOM 1981 N N . VAL A 1 249 ? 15.988 -13.720 -8.772 1.00 98.50 249 VAL A N 1
ATOM 1982 C CA . VAL A 1 249 ? 14.974 -13.520 -7.739 1.00 98.50 249 VAL A CA 1
ATOM 1983 C C . VAL A 1 249 ? 15.664 -13.580 -6.389 1.00 98.50 249 VAL A C 1
ATOM 1985 O O . VAL A 1 249 ? 16.454 -14.483 -6.141 1.00 98.50 249 VAL A O 1
ATOM 1988 N N . HIS A 1 250 ? 15.347 -12.634 -5.516 1.00 98.50 250 HIS A N 1
ATOM 1989 C CA . HIS A 1 250 ? 15.761 -12.647 -4.121 1.00 98.50 250 HIS A CA 1
ATOM 1990 C C . HIS A 1 250 ? 14.504 -12.610 -3.271 1.00 98.50 250 HIS A C 1
ATOM 1992 O O . HIS A 1 250 ? 13.737 -11.655 -3.390 1.00 98.50 250 HIS A O 1
ATOM 1998 N N . ARG A 1 251 ? 14.281 -13.614 -2.425 1.00 97.69 251 ARG A N 1
ATOM 1999 C CA . ARG A 1 251 ? 13.062 -13.712 -1.614 1.00 97.69 251 ARG A CA 1
ATOM 2000 C C . ARG A 1 251 ? 13.404 -13.963 -0.149 1.00 97.69 251 ARG A C 1
ATOM 2002 O O . ARG A 1 251 ? 14.223 -14.817 0.153 1.00 97.69 251 ARG A O 1
ATOM 2009 N N . LEU A 1 252 ? 12.780 -13.214 0.750 1.00 97.75 252 LEU A N 1
ATOM 2010 C CA . LEU A 1 252 ? 12.936 -13.344 2.198 1.00 97.75 252 LEU A CA 1
ATOM 2011 C C . LEU A 1 252 ? 11.581 -13.684 2.808 1.00 97.75 252 LEU A C 1
ATOM 2013 O O . LEU A 1 252 ? 10.597 -13.004 2.511 1.00 97.75 252 LEU A O 1
ATOM 2017 N N . ASN A 1 253 ? 11.521 -14.702 3.665 1.00 91.31 253 ASN A N 1
ATOM 2018 C CA . ASN A 1 253 ? 10.312 -14.982 4.434 1.00 91.31 253 ASN A CA 1
ATOM 2019 C C . ASN A 1 253 ? 10.182 -13.942 5.555 1.00 91.31 253 ASN A C 1
ATOM 2021 O O . ASN A 1 253 ? 11.118 -13.748 6.329 1.00 91.31 253 ASN A O 1
ATOM 2025 N N . VAL A 1 254 ? 9.026 -13.285 5.670 1.00 86.12 254 VAL A N 1
ATOM 2026 C CA . VAL A 1 254 ? 8.826 -12.224 6.673 1.00 86.12 254 VAL A CA 1
ATOM 2027 C C . VAL A 1 254 ? 8.992 -12.722 8.112 1.00 86.12 254 VAL A C 1
ATOM 2029 O O . VAL A 1 254 ? 9.416 -11.951 8.965 1.00 86.12 254 VAL A O 1
ATOM 2032 N N . ASN A 1 255 ? 8.767 -14.015 8.371 1.00 78.88 255 ASN A N 1
ATOM 2033 C CA . ASN A 1 255 ? 8.952 -14.634 9.690 1.00 78.88 255 ASN A CA 1
ATOM 2034 C C . ASN A 1 255 ? 10.427 -14.733 10.116 1.00 78.88 255 ASN A C 1
ATOM 2036 O O . ASN A 1 255 ? 10.717 -15.051 11.264 1.00 78.88 255 ASN A O 1
ATOM 2040 N N . GLN A 1 256 ? 11.373 -14.506 9.200 1.00 82.50 256 GLN A N 1
ATOM 2041 C CA . GLN A 1 256 ? 12.803 -14.444 9.521 1.00 82.50 256 GLN A CA 1
ATOM 2042 C C . GLN A 1 256 ? 13.224 -13.051 10.019 1.00 82.50 256 GLN A C 1
ATOM 2044 O O . GLN A 1 256 ? 14.350 -12.878 10.486 1.00 82.50 256 GLN A O 1
ATOM 2049 N N . ILE A 1 257 ? 12.346 -12.049 9.913 1.00 85.25 257 ILE A N 1
ATOM 2050 C CA . ILE A 1 257 ? 12.622 -10.674 10.327 1.00 85.25 257 ILE A CA 1
ATOM 2051 C C . ILE A 1 257 ? 12.377 -10.563 11.830 1.00 85.25 257 ILE A C 1
ATOM 2053 O O . ILE A 1 257 ? 11.302 -10.894 12.315 1.00 85.25 257 ILE A O 1
ATOM 2057 N N . THR A 1 258 ? 13.369 -10.076 12.573 1.00 83.25 258 THR A N 1
ATOM 2058 C CA . THR A 1 258 ? 13.261 -9.984 14.032 1.00 83.25 258 THR A CA 1
ATOM 2059 C C . THR A 1 258 ? 12.283 -8.900 14.479 1.00 83.25 258 THR A C 1
ATOM 2061 O O . THR A 1 258 ? 12.209 -7.826 13.873 1.00 83.25 258 THR A O 1
ATOM 2064 N N . GLU A 1 259 ? 11.630 -9.134 15.617 1.00 73.62 259 GLU A N 1
ATOM 2065 C CA . GLU A 1 259 ? 10.819 -8.148 16.345 1.00 73.62 259 GLU A CA 1
ATOM 2066 C C . GLU A 1 259 ? 11.498 -6.798 16.474 1.00 73.62 259 GLU A C 1
ATOM 2068 O O . GLU A 1 259 ? 10.924 -5.753 16.185 1.00 73.62 259 GLU A O 1
ATOM 2073 N N . GLU A 1 260 ? 12.758 -6.816 16.899 1.00 82.88 260 GLU A N 1
ATOM 2074 C CA . GLU A 1 260 ? 13.517 -5.598 17.129 1.00 82.88 260 GLU A CA 1
ATOM 2075 C C . GLU A 1 260 ? 13.720 -4.810 15.833 1.00 82.88 260 GLU A C 1
ATOM 2077 O O . GLU A 1 260 ? 13.588 -3.587 15.816 1.00 82.88 260 GLU A O 1
ATOM 2082 N N . THR A 1 261 ? 13.950 -5.508 14.718 1.00 89.81 261 THR A N 1
ATOM 2083 C CA . THR A 1 261 ? 14.029 -4.872 13.402 1.00 89.81 261 THR A CA 1
ATOM 2084 C C . THR A 1 261 ? 12.692 -4.242 13.022 1.00 89.81 261 THR A C 1
ATOM 2086 O O . THR A 1 261 ? 12.664 -3.079 12.615 1.00 89.81 261 THR A O 1
ATOM 2089 N N . ILE A 1 262 ? 11.584 -4.971 13.192 1.00 84.50 262 ILE A N 1
ATOM 2090 C CA . ILE A 1 262 ? 10.228 -4.467 12.931 1.00 84.50 262 ILE A CA 1
ATOM 2091 C C . ILE A 1 262 ? 9.946 -3.226 13.778 1.00 84.50 262 ILE A C 1
ATOM 2093 O O . ILE A 1 262 ? 9.515 -2.205 13.243 1.00 84.50 262 ILE A O 1
ATOM 2097 N N . LYS A 1 263 ? 10.254 -3.286 15.074 1.00 80.00 263 LYS A N 1
ATOM 2098 C CA . LYS A 1 263 ? 10.060 -2.202 16.035 1.00 80.00 263 LYS A CA 1
ATOM 2099 C C . LYS A 1 263 ? 10.802 -0.938 15.619 1.00 80.00 263 LYS A C 1
ATOM 2101 O O . LYS A 1 263 ? 10.197 0.129 15.546 1.00 80.00 263 LYS A O 1
ATOM 2106 N N . ILE A 1 264 ? 12.094 -1.058 15.308 1.00 91.00 264 ILE A N 1
ATOM 2107 C CA . ILE A 1 264 ? 12.925 0.077 14.888 1.00 91.00 264 ILE A CA 1
ATOM 2108 C C . ILE A 1 264 ? 12.393 0.670 13.583 1.00 91.00 264 ILE A C 1
ATOM 2110 O O . ILE A 1 264 ? 12.283 1.891 13.450 1.00 91.00 264 ILE A O 1
ATOM 2114 N N . VAL A 1 265 ? 12.037 -0.173 12.609 1.00 93.06 265 VAL A N 1
ATOM 2115 C CA . VAL A 1 265 ? 11.518 0.326 11.334 1.00 93.06 265 VAL A CA 1
ATOM 2116 C C . VAL A 1 265 ? 10.174 1.024 11.519 1.00 93.06 265 VAL A C 1
ATOM 2118 O O . VAL A 1 265 ? 10.005 2.139 11.027 1.00 93.06 265 VAL A O 1
ATOM 2121 N N . ASP A 1 266 ? 9.242 0.427 12.256 1.00 85.38 266 ASP A N 1
ATOM 2122 C CA . ASP A 1 266 ? 7.926 1.011 12.499 1.00 85.38 266 ASP A CA 1
ATOM 2123 C C . ASP A 1 266 ? 8.040 2.349 13.248 1.00 85.38 266 ASP A C 1
ATOM 2125 O O . ASP A 1 266 ? 7.480 3.355 12.808 1.00 85.38 266 ASP A O 1
ATOM 2129 N N . GLN A 1 267 ? 8.810 2.395 14.335 1.00 84.19 267 GLN A N 1
ATOM 2130 C CA . GLN A 1 267 ? 8.855 3.550 15.236 1.00 84.19 267 GLN A CA 1
ATOM 2131 C C . GLN A 1 267 ? 9.820 4.640 14.771 1.00 84.19 267 GLN A C 1
ATOM 2133 O O . GLN A 1 267 ? 9.459 5.812 14.676 1.00 84.19 267 GLN A O 1
ATOM 2138 N N . GLU A 1 268 ? 11.066 4.281 14.470 1.00 88.62 268 GLU A N 1
ATOM 2139 C CA . GLU A 1 268 ? 12.114 5.269 14.209 1.00 88.62 268 GLU A CA 1
ATOM 2140 C C . GLU A 1 268 ? 12.161 5.673 12.737 1.00 88.62 268 GLU A C 1
ATOM 2142 O O . GLU A 1 268 ? 12.391 6.840 12.401 1.00 88.62 268 GLU A O 1
ATOM 2147 N N . ILE A 1 269 ? 11.944 4.720 11.828 1.00 92.69 269 ILE A N 1
ATOM 2148 C CA . ILE A 1 269 ? 12.050 4.978 10.390 1.00 92.69 269 ILE A CA 1
ATOM 2149 C C . ILE A 1 269 ? 10.731 5.518 9.857 1.00 92.69 269 ILE A C 1
ATOM 2151 O O . ILE A 1 269 ? 10.722 6.617 9.290 1.00 92.69 269 ILE A O 1
ATOM 2155 N N . ILE A 1 270 ? 9.639 4.782 10.059 1.00 89.19 270 ILE A N 1
ATOM 2156 C CA . ILE A 1 270 ? 8.320 5.149 9.549 1.00 89.19 270 ILE A CA 1
ATOM 2157 C C . ILE A 1 270 ? 7.659 6.172 10.467 1.00 89.19 270 ILE A C 1
ATOM 2159 O O . ILE A 1 270 ? 7.109 7.142 9.963 1.00 89.19 270 ILE A O 1
ATOM 2163 N N . GLY A 1 271 ? 7.797 6.070 11.788 1.00 82.44 271 GLY A N 1
ATOM 2164 C CA . GLY A 1 271 ? 7.214 7.042 12.720 1.00 82.44 271 GLY A CA 1
ATOM 2165 C C . GLY A 1 271 ? 5.825 6.669 13.221 1.00 82.44 271 GLY A C 1
ATOM 2166 O O . GLY A 1 271 ? 5.044 7.567 13.530 1.00 82.44 271 GLY A O 1
ATOM 2167 N N . TYR A 1 272 ? 5.506 5.377 13.265 1.00 77.50 272 TYR A N 1
ATOM 2168 C CA . TYR A 1 272 ? 4.335 4.886 13.980 1.00 77.50 272 TYR A CA 1
ATOM 2169 C C . TYR A 1 272 ? 4.555 4.956 15.498 1.00 77.50 272 TYR A C 1
ATOM 2171 O O . TYR A 1 272 ? 5.702 4.905 15.952 1.00 77.50 272 TYR A O 1
ATOM 2179 N N . PRO A 1 273 ? 3.479 5.068 16.294 1.00 64.31 273 PRO A N 1
ATOM 2180 C CA . PRO A 1 273 ? 3.572 4.938 17.744 1.00 64.31 273 PRO A CA 1
ATOM 2181 C C . PRO A 1 273 ? 4.118 3.557 18.152 1.00 64.31 273 PRO A C 1
ATOM 2183 O O . PRO A 1 273 ? 4.169 2.617 17.354 1.00 64.31 273 PRO A O 1
ATOM 2186 N N . THR A 1 274 ? 4.595 3.462 19.392 1.00 47.88 274 THR A N 1
ATOM 2187 C CA . THR A 1 274 ? 5.400 2.350 19.907 1.00 47.88 274 THR A CA 1
ATOM 2188 C C . THR A 1 274 ? 4.730 0.974 19.747 1.00 47.88 274 THR A C 1
ATOM 2190 O O . THR A 1 274 ? 3.865 0.612 20.525 1.00 47.88 274 THR A O 1
ATOM 2193 N N . TRP A 1 275 ? 5.187 0.173 18.776 1.00 40.00 275 TRP A N 1
ATOM 2194 C CA . TRP A 1 275 ? 4.933 -1.276 18.663 1.00 40.00 275 TRP A CA 1
ATOM 2195 C C . TRP A 1 275 ? 5.481 -2.080 19.870 1.00 40.00 275 TRP A C 1
ATOM 2197 O O . TRP A 1 275 ? 6.647 -1.899 20.247 1.00 40.00 275 TRP A O 1
ATOM 2207 N N . LEU A 1 276 ? 4.656 -2.960 20.459 1.00 39.69 276 LEU A N 1
ATOM 2208 C CA . LEU A 1 276 ? 4.898 -3.667 21.734 1.00 39.69 276 LEU A CA 1
ATOM 2209 C C . LEU A 1 276 ? 5.260 -5.176 21.622 1.00 39.69 276 LEU A C 1
ATOM 2211 O O . LEU A 1 276 ? 5.248 -5.864 22.637 1.00 39.69 276 LEU A O 1
ATOM 2215 N N . GLY A 1 277 ? 5.679 -5.688 20.454 1.00 36.50 277 GLY A N 1
ATOM 2216 C CA . GLY A 1 277 ? 6.262 -7.048 20.308 1.00 36.50 277 GLY A CA 1
ATOM 2217 C C . GLY A 1 277 ? 5.383 -8.078 19.576 1.00 36.50 277 GLY A C 1
ATOM 2218 O O . GLY A 1 277 ? 4.268 -7.752 19.177 1.00 36.50 277 GLY A O 1
ATOM 2219 N N . ASP A 1 278 ? 5.866 -9.319 19.405 1.00 33.81 278 ASP A N 1
ATOM 2220 C CA . ASP A 1 278 ? 5.272 -10.383 18.549 1.00 33.81 278 ASP A CA 1
ATOM 2221 C C . ASP A 1 278 ? 3.946 -11.002 19.027 1.00 33.81 278 ASP A C 1
ATOM 2223 O O . ASP A 1 278 ? 3.356 -11.818 18.321 1.00 33.81 278 ASP A O 1
ATOM 2227 N N . ASN A 1 279 ? 3.409 -10.580 20.172 1.00 41.53 279 ASN A N 1
ATOM 2228 C CA . ASN A 1 279 ? 2.004 -10.836 20.535 1.00 41.53 279 ASN A CA 1
ATOM 2229 C C . ASN A 1 279 ? 1.088 -9.633 20.240 1.00 41.53 279 ASN A C 1
ATOM 2231 O O . ASN A 1 279 ? -0.119 -9.699 20.465 1.00 41.53 279 ASN A O 1
ATOM 2235 N N . GLY A 1 280 ? 1.655 -8.534 19.742 1.00 43.09 280 GLY A N 1
ATOM 2236 C CA . GLY A 1 280 ? 0.987 -7.272 19.462 1.00 43.09 280 GLY A CA 1
ATOM 2237 C C . GLY A 1 280 ? 0.200 -7.323 18.163 1.00 43.09 280 GLY A C 1
ATOM 2238 O O . GLY A 1 280 ? 0.548 -6.671 17.176 1.00 43.09 280 GLY A O 1
ATOM 2239 N N . VAL A 1 281 ? -0.898 -8.073 18.174 1.00 50.75 281 VAL A N 1
ATOM 2240 C CA . VAL A 1 281 ? -2.070 -7.653 17.412 1.00 50.75 281 VAL A CA 1
ATOM 2241 C C . VAL A 1 281 ? -2.378 -6.248 17.940 1.00 50.75 281 VAL A C 1
ATOM 2243 O O . VAL A 1 281 ? -2.584 -6.107 19.140 1.00 50.75 281 VAL A O 1
ATOM 2246 N N . LEU A 1 282 ? -2.318 -5.204 17.096 1.00 62.34 282 LEU A N 1
ATOM 2247 C CA . LEU A 1 282 ? -2.847 -3.884 17.491 1.00 62.34 282 LEU A CA 1
ATOM 2248 C C . LEU A 1 282 ? -4.218 -4.150 18.112 1.00 62.34 282 LEU A C 1
ATOM 2250 O O . LEU A 1 282 ? -4.966 -4.943 17.533 1.00 62.34 282 LEU A O 1
ATOM 2254 N N . ASP A 1 283 ? -4.557 -3.568 19.256 1.00 75.25 283 ASP A N 1
ATOM 2255 C CA . ASP A 1 283 ? -5.809 -3.912 19.945 1.00 75.25 283 ASP A CA 1
ATOM 2256 C C . ASP A 1 283 ? -7.009 -3.770 18.988 1.00 75.25 283 ASP A C 1
ATOM 2258 O O . ASP A 1 283 ? -7.975 -4.537 19.008 1.00 75.25 283 ASP A O 1
ATOM 2262 N N . ARG A 1 284 ? -6.878 -2.853 18.025 1.00 77.81 284 ARG A N 1
ATOM 2263 C CA . ARG A 1 284 ? -7.783 -2.604 16.915 1.00 77.81 284 ARG A CA 1
ATOM 2264 C C . ARG A 1 284 ? -7.855 -3.767 15.947 1.00 77.81 284 ARG A C 1
ATOM 2266 O O . ARG A 1 284 ? -8.932 -4.054 15.446 1.00 77.81 284 ARG A O 1
ATOM 2273 N N . GLN A 1 285 ? -6.750 -4.420 15.614 1.00 72.56 285 GLN A N 1
ATOM 2274 C CA . GLN A 1 285 ? -6.769 -5.624 14.784 1.00 72.56 285 GLN A CA 1
ATOM 2275 C C . GLN A 1 285 ? -7.527 -6.765 15.474 1.00 72.56 285 GLN A C 1
ATOM 2277 O O . GLN A 1 285 ? -8.343 -7.409 14.812 1.00 72.56 285 GLN A O 1
ATOM 2282 N N . GLU A 1 286 ? -7.335 -6.979 16.780 1.00 81.81 286 GLU A N 1
ATOM 2283 C CA . GLU A 1 286 ? -8.056 -8.022 17.524 1.00 81.81 286 GLU A CA 1
ATOM 2284 C C . GLU A 1 286 ? -9.536 -7.646 17.645 1.00 81.81 286 GLU A C 1
ATOM 2286 O O . GLU A 1 286 ? -10.416 -8.458 17.359 1.00 81.81 286 GLU A O 1
ATOM 2291 N N . PHE A 1 287 ? -9.828 -6.374 17.921 1.00 87.25 287 PHE A N 1
ATOM 2292 C CA . PHE A 1 287 ? -11.178 -5.822 17.895 1.00 87.25 287 PHE A CA 1
ATOM 2293 C C . PHE A 1 287 ? -11.864 -6.012 16.533 1.00 87.25 287 PHE A C 1
ATOM 2295 O O . PHE A 1 287 ? -12.983 -6.522 16.456 1.00 87.25 287 PHE A O 1
ATOM 2302 N N . VAL A 1 288 ? -11.184 -5.671 15.434 1.00 83.06 288 VAL A N 1
ATOM 2303 C CA . VAL A 1 288 ? -11.675 -5.839 14.056 1.00 83.06 288 VAL A CA 1
ATOM 2304 C C . VAL A 1 288 ? -11.920 -7.313 13.742 1.00 83.06 288 VAL A C 1
ATOM 2306 O O . VAL A 1 288 ? -12.936 -7.647 13.125 1.00 83.06 288 VAL A O 1
ATOM 2309 N N . LYS A 1 289 ? -11.006 -8.199 14.141 1.00 85.06 289 LYS A N 1
ATOM 2310 C CA . LYS A 1 289 ? -11.120 -9.650 13.964 1.00 85.06 289 LYS A CA 1
ATOM 2311 C C . LYS A 1 289 ? -12.323 -10.198 14.729 1.00 85.06 289 LYS A C 1
ATOM 2313 O O . LYS A 1 289 ? -13.142 -10.884 14.119 1.00 85.06 289 LYS A O 1
ATOM 2318 N N . ASN A 1 290 ? -12.479 -9.840 16.000 1.00 90.31 290 ASN A N 1
ATOM 2319 C CA . ASN A 1 290 ? -13.592 -10.274 16.843 1.00 90.31 290 ASN A CA 1
ATOM 2320 C C . ASN A 1 290 ? -14.930 -9.743 16.325 1.00 90.31 290 ASN A C 1
ATOM 2322 O O . ASN A 1 290 ? -15.887 -10.506 16.187 1.00 90.31 290 ASN A O 1
ATOM 2326 N N . PHE A 1 291 ? -14.985 -8.475 15.913 1.00 94.50 291 PHE A N 1
ATOM 2327 C CA . PHE A 1 291 ? -16.200 -7.8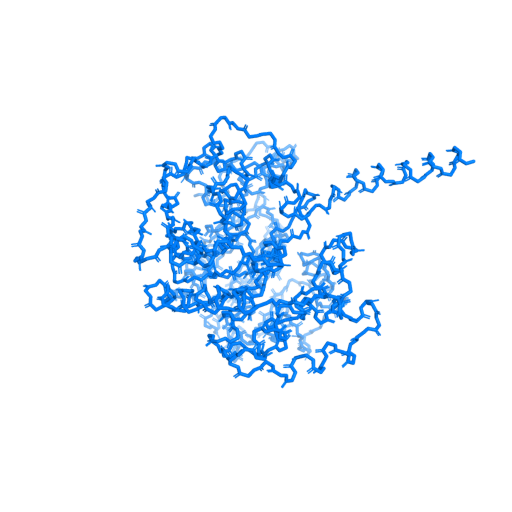94 15.349 1.00 94.50 291 PHE A CA 1
ATOM 2328 C C . PHE A 1 291 ? -16.583 -8.522 14.005 1.00 94.50 291 PHE A C 1
ATOM 2330 O O . PHE A 1 291 ? -17.738 -8.900 13.804 1.00 94.50 291 PHE A O 1
ATOM 2337 N N . ARG A 1 292 ? -15.627 -8.735 13.091 1.00 89.56 292 ARG A N 1
ATOM 2338 C CA . ARG A 1 292 ? -15.886 -9.472 11.839 1.00 89.56 292 ARG A CA 1
ATOM 2339 C C . ARG A 1 292 ? -16.267 -10.930 12.096 1.00 89.56 292 ARG A C 1
ATOM 2341 O O . ARG A 1 292 ? -17.097 -11.468 11.365 1.00 89.56 292 ARG A O 1
ATOM 2348 N N . GLY A 1 293 ? -15.686 -11.554 13.119 1.00 88.75 293 GLY A N 1
ATOM 2349 C CA . GLY A 1 293 ? -16.057 -12.882 13.603 1.00 88.75 293 GLY A CA 1
ATOM 2350 C C . GLY A 1 293 ? -17.528 -12.935 14.004 1.00 88.75 293 GLY A C 1
ATOM 2351 O O . GLY A 1 293 ? -18.275 -13.740 13.452 1.00 88.75 293 GLY A O 1
ATOM 2352 N N . PHE A 1 294 ? -17.973 -12.005 14.854 1.00 95.62 294 PHE A N 1
ATOM 2353 C CA . PHE A 1 294 ? -19.384 -11.842 15.216 1.00 95.62 294 PHE A CA 1
ATOM 2354 C C . PHE A 1 294 ? -20.280 -11.641 13.987 1.00 95.62 294 PHE A C 1
ATOM 2356 O O . PHE A 1 294 ? -21.309 -12.298 13.848 1.00 95.62 294 PHE A O 1
ATOM 2363 N N . LEU A 1 295 ? -19.898 -10.775 13.043 1.00 92.31 295 LEU A N 1
ATOM 2364 C CA . LEU A 1 295 ? -20.715 -10.527 11.849 1.00 92.31 295 LEU A CA 1
ATOM 2365 C C . LEU A 1 295 ? -20.879 -11.767 10.952 1.00 92.31 295 LEU A C 1
ATOM 2367 O O . LEU A 1 295 ? -21.855 -11.840 10.206 1.00 92.31 295 LEU A O 1
ATOM 2371 N N . ARG A 1 296 ? -19.963 -12.739 11.034 1.00 91.00 296 ARG A N 1
ATOM 2372 C CA . ARG A 1 296 ? -20.008 -14.014 10.294 1.00 91.00 296 ARG A CA 1
ATOM 2373 C C . ARG A 1 296 ? -20.587 -15.175 11.105 1.00 91.00 296 ARG A C 1
ATOM 2375 O O . ARG A 1 296 ? -20.958 -16.185 10.512 1.00 91.00 296 ARG A O 1
ATOM 2382 N N . SER A 1 297 ? -20.644 -15.057 12.430 1.00 91.50 297 SER A N 1
ATOM 2383 C CA . SER A 1 297 ? -21.137 -16.114 13.313 1.00 91.50 297 SER A CA 1
ATOM 2384 C C . SER A 1 297 ? -22.667 -16.216 13.290 1.00 91.50 297 SER A C 1
ATOM 2386 O O . SER A 1 297 ? -23.367 -15.368 12.724 1.00 91.50 297 SER A O 1
ATOM 2388 N N . SER A 1 298 ? -23.197 -17.256 13.934 1.00 90.19 298 SER A N 1
ATOM 2389 C CA . SER A 1 298 ? -24.633 -17.413 14.187 1.00 90.19 298 SER A CA 1
ATOM 2390 C C . SER A 1 298 ? -25.157 -16.526 15.322 1.00 90.19 298 SER A C 1
ATOM 2392 O O . SER A 1 298 ? -26.362 -16.490 15.538 1.00 90.19 298 SER A O 1
ATOM 2394 N N . GLU A 1 299 ? -24.285 -15.831 16.059 1.00 92.38 299 GLU A N 1
ATOM 2395 C CA . GLU A 1 299 ? -24.705 -14.905 17.115 1.00 92.38 299 GLU A CA 1
ATOM 2396 C C . GLU A 1 299 ? -25.459 -13.722 16.509 1.00 92.38 299 GLU A C 1
ATOM 2398 O O . GLU A 1 299 ? -25.097 -13.209 15.449 1.00 92.38 299 GLU A O 1
ATOM 2403 N N . HIS A 1 300 ? -26.510 -13.259 17.174 1.00 92.69 300 HIS A N 1
ATOM 2404 C CA . HIS A 1 300 ? -27.371 -12.207 16.648 1.00 92.69 300 HIS A CA 1
ATOM 2405 C C . HIS A 1 300 ? -27.098 -10.852 17.286 1.00 92.69 300 HIS A C 1
ATOM 2407 O O . HIS A 1 300 ? -27.267 -9.831 16.619 1.00 92.69 300 HIS A O 1
ATOM 2413 N N . LYS A 1 301 ? -26.709 -10.823 18.561 1.00 96.38 301 LYS A N 1
ATOM 2414 C CA . LYS A 1 301 ? -26.605 -9.607 19.366 1.00 96.38 301 LYS A CA 1
ATOM 2415 C C . LYS A 1 301 ? -25.241 -9.524 20.031 1.00 96.38 301 LYS A C 1
ATOM 2417 O O . LYS A 1 301 ? -24.865 -10.447 20.742 1.00 96.38 301 LYS A O 1
ATOM 2422 N N . THR A 1 302 ? -24.545 -8.406 19.866 1.00 97.62 302 THR A N 1
ATOM 2423 C CA . THR A 1 302 ? -23.269 -8.176 20.551 1.00 97.62 302 THR A CA 1
ATOM 2424 C C . THR A 1 302 ? -23.246 -6.824 21.252 1.00 97.62 302 THR A C 1
ATOM 2426 O O . THR A 1 302 ? -23.815 -5.847 20.754 1.00 97.62 302 THR A O 1
ATOM 2429 N N . LEU A 1 303 ? -22.596 -6.775 22.412 1.00 96.75 303 LEU A N 1
ATOM 2430 C CA . LEU A 1 303 ? -22.217 -5.542 23.094 1.00 96.75 303 LEU A CA 1
ATOM 2431 C C . LEU A 1 303 ? -20.787 -5.164 22.692 1.00 96.75 303 LEU A C 1
ATOM 2433 O O . LEU A 1 303 ? -19.894 -6.001 22.758 1.00 96.75 303 LEU A O 1
ATOM 2437 N N . ILE A 1 304 ? -20.569 -3.907 22.318 1.00 95.94 304 ILE A N 1
ATOM 2438 C CA . ILE A 1 304 ? -19.258 -3.323 22.033 1.00 95.94 304 ILE A CA 1
ATOM 2439 C C . ILE A 1 304 ? -18.948 -2.258 23.080 1.00 95.94 304 ILE A C 1
ATOM 2441 O O . ILE A 1 304 ? -19.711 -1.302 23.234 1.00 95.94 304 ILE A O 1
ATOM 2445 N N . THR A 1 305 ? -17.815 -2.422 23.757 1.00 93.44 305 THR A N 1
ATOM 2446 C CA . THR A 1 305 ? -17.264 -1.471 24.736 1.00 93.44 305 THR A CA 1
ATOM 2447 C C . THR A 1 305 ? -15.797 -1.175 24.417 1.00 93.44 305 THR A C 1
ATOM 2449 O O . THR A 1 305 ? -15.202 -1.840 23.577 1.00 93.44 305 THR A O 1
ATOM 2452 N N . GLY A 1 306 ? -15.198 -0.179 25.062 1.00 89.81 306 GLY A N 1
ATOM 2453 C CA . GLY A 1 306 ? -13.807 0.253 24.894 1.00 89.81 306 GLY A CA 1
ATOM 2454 C C . GLY A 1 306 ? -13.630 1.708 25.320 1.00 89.81 306 GLY A C 1
ATOM 2455 O O . GLY A 1 306 ? -14.604 2.437 25.463 1.00 89.81 306 GLY A O 1
ATOM 2456 N N . LEU A 1 307 ? -12.397 2.147 25.546 1.00 85.50 307 LEU A N 1
ATOM 2457 C CA . LEU A 1 307 ? -12.142 3.492 26.081 1.00 85.50 307 LEU A CA 1
ATOM 2458 C C . LEU A 1 307 ? -11.912 4.565 25.003 1.00 85.50 307 LEU A C 1
ATOM 2460 O O . LEU A 1 307 ? -12.065 5.748 25.299 1.00 85.50 307 LEU A O 1
ATOM 2464 N N . ASP A 1 308 ? -11.576 4.170 23.771 1.00 86.50 308 ASP A N 1
ATOM 2465 C CA . ASP A 1 308 ? -11.389 5.081 22.633 1.00 86.50 308 ASP A CA 1
ATOM 2466 C C . ASP A 1 308 ? -12.661 5.141 21.773 1.00 86.50 308 ASP A C 1
ATOM 2468 O O . ASP A 1 308 ? -12.931 4.278 20.933 1.00 86.50 308 ASP A O 1
ATOM 2472 N N . ASP A 1 309 ? -13.491 6.148 22.039 1.00 85.44 309 ASP A N 1
ATOM 2473 C CA . ASP A 1 309 ? -14.811 6.290 21.425 1.00 85.44 309 ASP A CA 1
ATOM 2474 C C . ASP A 1 309 ? -14.754 6.557 19.930 1.00 85.44 309 ASP A C 1
ATOM 2476 O O . ASP A 1 309 ? -15.455 5.891 19.161 1.00 85.44 309 ASP A O 1
ATOM 2480 N N . ASP A 1 310 ? -13.911 7.498 19.512 1.00 82.19 310 ASP A N 1
ATOM 2481 C CA . ASP A 1 310 ? -13.797 7.878 18.111 1.00 82.19 310 ASP A CA 1
ATOM 2482 C C . ASP A 1 310 ? -13.369 6.673 17.270 1.00 82.19 310 ASP A C 1
ATOM 2484 O O . ASP A 1 310 ? -13.964 6.397 16.223 1.00 82.19 310 ASP A O 1
ATOM 2488 N N . GLU A 1 311 ? -12.393 5.894 17.743 1.00 81.75 311 GLU A N 1
ATOM 2489 C CA . GLU A 1 311 ? -11.906 4.748 16.988 1.00 81.75 311 GLU A CA 1
ATOM 2490 C C . GLU A 1 311 ? -12.883 3.562 16.993 1.00 81.75 311 GLU A C 1
ATOM 2492 O O . GLU A 1 311 ? -13.072 2.941 15.936 1.00 81.75 311 GLU A O 1
ATOM 2497 N N . LYS A 1 312 ? -13.603 3.304 18.103 1.00 90.81 312 LYS A N 1
ATOM 2498 C CA . LYS A 1 312 ? -14.733 2.347 18.121 1.00 90.81 312 LYS A CA 1
ATOM 2499 C C . LYS A 1 312 ? -15.767 2.708 17.059 1.00 90.81 312 LYS A C 1
ATOM 2501 O O . LYS A 1 312 ? -16.114 1.874 16.220 1.00 90.81 312 LYS A O 1
ATOM 2506 N N . ILE A 1 313 ? -16.255 3.952 17.087 1.00 91.94 313 ILE A N 1
ATOM 2507 C CA . ILE A 1 313 ? -17.316 4.445 16.199 1.00 91.94 313 ILE A CA 1
ATOM 2508 C C . ILE A 1 313 ? -16.872 4.326 14.743 1.00 91.94 313 ILE A C 1
ATOM 2510 O O . ILE A 1 313 ? -17.585 3.742 13.919 1.00 91.94 313 ILE A O 1
ATOM 2514 N N . ARG A 1 314 ? -15.674 4.838 14.434 1.00 86.50 314 ARG A N 1
ATOM 2515 C CA . ARG A 1 314 ? -15.094 4.824 13.090 1.00 86.50 314 ARG A CA 1
ATOM 2516 C C . ARG A 1 314 ? -14.957 3.396 12.571 1.00 86.50 314 ARG A C 1
ATOM 2518 O O . ARG A 1 314 ? -15.366 3.109 11.446 1.00 86.50 314 ARG A O 1
ATOM 2525 N N . THR A 1 315 ? -14.408 2.492 13.378 1.00 84.56 315 THR A N 1
ATOM 2526 C CA . THR A 1 315 ? -14.145 1.107 12.972 1.00 84.56 315 THR A CA 1
ATOM 2527 C C . THR A 1 315 ? -15.432 0.305 12.783 1.00 84.56 315 THR A C 1
ATOM 2529 O O . THR A 1 315 ? -15.600 -0.326 11.734 1.00 84.56 315 THR A O 1
ATOM 2532 N N . VAL A 1 316 ? -16.373 0.374 13.730 1.00 95.19 316 VAL A N 1
ATOM 2533 C CA . VAL A 1 316 ? -17.656 -0.344 13.644 1.00 95.19 316 VAL A CA 1
ATOM 2534 C C . VAL A 1 316 ? -18.457 0.115 12.428 1.00 95.19 316 VAL A C 1
ATOM 2536 O O . VAL A 1 316 ? -18.873 -0.716 11.618 1.00 95.19 316 VAL A O 1
ATOM 2539 N N . LEU A 1 317 ? -18.633 1.428 12.245 1.00 94.25 317 LEU A N 1
ATOM 2540 C CA . LEU A 1 317 ? -19.429 1.959 11.135 1.00 94.25 317 LEU A CA 1
ATOM 2541 C C . LEU A 1 317 ? -18.775 1.703 9.771 1.00 94.25 317 LEU A C 1
ATOM 2543 O O . LEU A 1 317 ? -19.486 1.359 8.825 1.00 94.25 317 LEU A O 1
ATOM 2547 N N . LYS A 1 318 ? -17.438 1.780 9.662 1.00 84.81 318 LYS A N 1
ATOM 2548 C CA . LYS A 1 318 ? -16.728 1.408 8.426 1.00 84.81 318 LYS A CA 1
ATOM 2549 C C . LYS A 1 318 ? -16.968 -0.055 8.058 1.00 84.81 318 LYS A C 1
ATOM 2551 O O . LYS A 1 318 ? -17.350 -0.324 6.921 1.00 84.81 318 LYS A O 1
ATOM 2556 N N . ILE A 1 319 ? -16.806 -0.984 9.002 1.00 85.50 319 ILE A N 1
ATOM 2557 C CA . ILE A 1 319 ? -17.011 -2.421 8.750 1.00 85.50 319 ILE A CA 1
ATOM 2558 C C . ILE A 1 319 ? -18.465 -2.708 8.356 1.00 85.50 319 ILE A C 1
ATOM 2560 O O . ILE A 1 319 ? -18.703 -3.418 7.379 1.00 85.50 319 ILE A O 1
ATOM 2564 N N . LEU A 1 320 ? -19.437 -2.117 9.058 1.00 93.75 320 LEU A N 1
ATOM 2565 C CA . LEU A 1 320 ? -20.852 -2.267 8.711 1.00 93.75 320 LEU A CA 1
ATOM 2566 C C . LEU A 1 320 ? -21.143 -1.748 7.296 1.00 93.75 320 LEU A C 1
ATOM 2568 O O . LEU A 1 320 ? -21.816 -2.435 6.532 1.00 93.75 320 LEU A O 1
ATOM 2572 N N . SER A 1 321 ? -20.579 -0.599 6.908 1.00 90.38 321 SER A N 1
ATOM 2573 C CA . SER A 1 321 ? -20.776 -0.018 5.569 1.00 90.38 321 SER A CA 1
ATOM 2574 C C . SER A 1 321 ? -20.168 -0.844 4.426 1.00 90.38 321 SER A C 1
ATOM 2576 O O . SER A 1 321 ? -20.617 -0.744 3.285 1.00 90.38 321 SER A O 1
ATOM 2578 N N . GLN A 1 322 ? -19.154 -1.665 4.722 1.00 84.25 322 GLN A N 1
ATOM 2579 C CA . GLN A 1 322 ? -18.538 -2.586 3.761 1.00 84.25 322 GLN A CA 1
ATOM 2580 C C . GLN A 1 322 ? -19.382 -3.850 3.562 1.00 84.25 322 GLN A C 1
ATOM 2582 O O . GLN A 1 322 ? -19.379 -4.427 2.476 1.00 84.25 322 GLN A O 1
ATOM 2587 N N . GLN A 1 323 ? -20.092 -4.286 4.605 1.00 86.25 323 GLN A N 1
ATOM 2588 C CA . GLN A 1 323 ? -20.812 -5.558 4.614 1.00 86.25 323 GLN A CA 1
ATOM 2589 C C . GLN A 1 323 ? -22.309 -5.420 4.307 1.00 86.25 323 GLN A C 1
ATOM 2591 O O . GLN A 1 323 ? -22.906 -6.336 3.742 1.00 86.25 323 GLN A O 1
ATOM 2596 N N . PHE A 1 324 ? -22.921 -4.291 4.657 1.00 92.62 324 PHE A N 1
ATOM 2597 C CA . PHE A 1 324 ? -24.367 -4.097 4.610 1.00 92.62 324 PHE A CA 1
ATOM 2598 C C . PHE A 1 324 ? -24.766 -2.890 3.763 1.00 92.62 324 PHE A C 1
ATOM 2600 O O . PHE A 1 324 ? -23.973 -1.981 3.526 1.00 92.62 324 PHE A O 1
ATOM 2607 N N . LYS A 1 325 ? -26.015 -2.880 3.282 1.00 94.06 325 LYS A N 1
ATOM 2608 C CA . LYS A 1 325 ? -26.553 -1.795 2.444 1.00 94.06 325 LYS A CA 1
ATOM 2609 C C . LYS A 1 325 ? -27.496 -0.879 3.208 1.00 94.06 325 LYS A C 1
ATOM 2611 O O . LYS A 1 325 ? -27.661 0.276 2.813 1.00 94.06 325 LYS A O 1
ATOM 2616 N N . SER A 1 326 ? -28.105 -1.369 4.282 1.00 95.62 326 SER A N 1
ATOM 2617 C CA . SER A 1 326 ? -29.118 -0.650 5.041 1.00 95.62 326 SER A CA 1
ATOM 2618 C C . SER A 1 326 ? -29.041 -0.926 6.542 1.00 95.62 326 SER A C 1
ATOM 2620 O O . SER A 1 326 ? -28.857 -2.062 6.971 1.00 95.62 326 SER A O 1
ATOM 2622 N N . GLY A 1 327 ? -29.242 0.111 7.355 1.00 95.69 327 GLY A N 1
ATOM 2623 C CA . GLY A 1 327 ? -29.258 -0.016 8.811 1.00 95.69 327 GLY A CA 1
ATOM 2624 C C . GLY A 1 327 ? -30.140 1.012 9.508 1.00 95.69 327 GLY A C 1
ATOM 2625 O O . GLY A 1 327 ? -30.598 1.991 8.909 1.00 95.69 327 GLY A O 1
ATOM 2626 N N . ILE A 1 328 ? -30.385 0.792 10.800 1.00 94.94 328 ILE A N 1
ATOM 2627 C CA . ILE A 1 328 ? -31.020 1.784 11.680 1.00 94.94 328 ILE A CA 1
ATOM 2628 C C . ILE A 1 328 ? -30.144 1.997 12.909 1.00 94.94 328 ILE A C 1
ATOM 2630 O O . ILE A 1 328 ? -29.794 1.034 13.590 1.00 94.94 328 ILE A O 1
ATOM 2634 N N . ILE A 1 329 ? -29.851 3.259 13.217 1.00 95.31 329 ILE A N 1
ATOM 2635 C CA . ILE A 1 329 ? -29.181 3.664 14.451 1.00 95.31 329 ILE A CA 1
ATOM 2636 C C . ILE A 1 329 ? -30.231 4.176 15.441 1.00 95.31 329 ILE A C 1
ATOM 2638 O O . ILE A 1 329 ? -30.905 5.181 15.203 1.00 95.31 329 ILE A O 1
ATOM 2642 N N . TYR A 1 330 ? -30.376 3.476 16.560 1.00 93.25 330 TYR A N 1
ATOM 2643 C CA . TYR A 1 330 ? -31.190 3.886 17.694 1.00 93.25 330 TYR A CA 1
ATOM 2644 C C . TYR A 1 330 ? -30.323 4.614 18.721 1.00 93.25 330 TYR A C 1
ATOM 2646 O O . TYR A 1 330 ? -29.445 4.009 19.330 1.00 93.25 330 TYR A O 1
ATOM 2654 N N . CYS A 1 331 ? -30.610 5.888 18.968 1.00 91.12 331 CYS A N 1
ATOM 2655 C CA . CYS A 1 331 ? -29.900 6.716 19.941 1.00 91.12 331 CYS A CA 1
ATOM 2656 C C . CYS A 1 331 ? -30.828 7.208 21.066 1.00 91.12 331 CYS A C 1
ATOM 2658 O O . CYS A 1 331 ? -32.057 7.106 20.989 1.00 91.12 331 CYS A O 1
ATOM 2660 N N . SER A 1 332 ? -30.256 7.749 22.142 1.00 84.75 332 SER A N 1
ATOM 2661 C CA . SER A 1 332 ? -31.031 8.435 23.186 1.00 84.75 332 SER A CA 1
ATOM 2662 C C . SER A 1 332 ? -31.641 9.730 22.644 1.00 84.75 332 SER A C 1
ATOM 2664 O O . SER A 1 332 ? -32.832 10.006 22.824 1.00 84.75 332 SER A O 1
ATOM 2666 N N . GLU A 1 333 ? -30.827 10.509 21.930 1.00 85.44 333 GLU A N 1
ATOM 2667 C CA . GLU A 1 333 ? -31.175 11.825 21.414 1.00 85.44 333 GLU A CA 1
ATOM 2668 C C . GLU A 1 333 ? -30.640 12.042 19.991 1.00 85.44 333 GLU A C 1
ATOM 2670 O O . GLU A 1 333 ? -29.487 11.763 19.680 1.00 85.44 333 GLU A O 1
ATOM 2675 N N . LEU A 1 334 ? -31.488 12.591 19.114 1.00 89.38 334 LEU A N 1
ATOM 2676 C CA . LEU A 1 334 ? -31.144 12.859 17.709 1.00 89.38 334 LEU A CA 1
ATOM 2677 C C . LEU A 1 334 ? -30.278 14.116 17.533 1.00 89.38 334 LEU A C 1
ATOM 2679 O O . LEU A 1 334 ? -29.692 14.310 16.476 1.00 89.38 334 LEU A O 1
ATOM 2683 N N . GLY A 1 335 ? -30.229 14.984 18.549 1.00 85.19 335 GLY A N 1
ATOM 2684 C CA . GLY A 1 335 ? -29.560 16.282 18.458 1.00 85.19 335 GLY A CA 1
ATOM 2685 C C . GLY A 1 335 ? -28.035 16.195 18.427 1.00 85.19 335 GLY A C 1
ATOM 2686 O O . GLY A 1 335 ? -27.420 17.042 17.797 1.00 85.19 335 GLY A O 1
ATOM 2687 N N . ALA A 1 336 ? -27.454 15.178 19.070 1.00 86.00 336 ALA A N 1
ATOM 2688 C CA . ALA A 1 336 ? -26.004 15.042 19.228 1.00 86.00 336 ALA A CA 1
ATOM 2689 C C . ALA A 1 336 ? -25.398 13.897 18.397 1.00 86.00 336 ALA A C 1
ATOM 2691 O O . ALA A 1 336 ? -24.202 13.894 18.133 1.00 86.00 336 ALA A O 1
ATOM 2692 N N . ILE A 1 337 ? -26.202 12.921 17.957 1.00 91.81 337 ILE A N 1
ATOM 2693 C CA . ILE A 1 337 ? -25.677 11.698 17.326 1.00 91.81 337 ILE A CA 1
ATOM 2694 C C . ILE A 1 337 ? -24.879 11.968 16.043 1.00 91.81 337 ILE A C 1
ATOM 2696 O O . ILE A 1 337 ? -23.862 11.324 15.805 1.00 91.81 337 ILE A O 1
ATOM 2700 N N . ALA A 1 338 ? -25.313 12.936 15.233 1.00 92.75 338 ALA A N 1
ATOM 2701 C CA . ALA A 1 338 ? -24.617 13.290 14.001 1.00 92.75 338 ALA A CA 1
ATOM 2702 C C . ALA A 1 338 ? -23.257 13.942 14.282 1.00 92.75 338 ALA A C 1
ATOM 2704 O O . ALA A 1 338 ? -22.287 13.648 13.595 1.00 92.75 338 ALA A O 1
ATOM 2705 N N . GLU A 1 339 ? -23.179 14.785 15.313 1.00 90.56 339 GLU A N 1
ATOM 2706 C CA . GLU A 1 339 ? -21.933 15.417 15.748 1.00 90.56 339 GLU A CA 1
ATOM 2707 C C . GLU A 1 339 ? -20.937 14.377 16.262 1.00 90.56 339 GLU A C 1
ATOM 2709 O O . GLU A 1 339 ? -19.792 14.388 15.827 1.00 90.56 339 GLU A O 1
ATOM 2714 N N . ILE A 1 340 ? -21.389 13.432 17.092 1.00 90.62 340 ILE A N 1
ATOM 2715 C CA . ILE A 1 340 ? -20.557 12.336 17.613 1.00 90.62 340 ILE A CA 1
ATOM 2716 C C . ILE A 1 340 ? -19.970 11.502 16.464 1.00 90.62 340 ILE A C 1
ATOM 2718 O O . ILE A 1 340 ? -18.771 11.238 16.434 1.00 90.62 340 ILE A O 1
ATOM 2722 N N . ILE A 1 341 ? -20.800 11.113 15.489 1.00 92.31 341 ILE A N 1
ATOM 2723 C CA . ILE A 1 341 ? -20.335 10.336 14.331 1.00 92.31 341 ILE A CA 1
ATOM 2724 C C . ILE A 1 341 ? -19.370 11.168 13.476 1.00 92.31 341 ILE A C 1
ATOM 2726 O O . ILE A 1 341 ? -18.298 10.687 13.130 1.00 92.31 341 ILE A O 1
ATOM 2730 N N . ASN A 1 342 ? -19.699 12.421 13.162 1.00 90.25 342 ASN A N 1
ATOM 2731 C CA . ASN A 1 342 ? -18.827 13.279 12.355 1.00 90.25 342 ASN A CA 1
ATOM 2732 C C . ASN A 1 342 ? -17.477 13.549 13.033 1.00 90.25 342 ASN A C 1
ATOM 2734 O O . ASN A 1 342 ? -16.446 13.566 12.363 1.00 90.25 342 ASN A O 1
ATOM 2738 N N . HIS A 1 343 ? -17.477 13.741 14.354 1.00 83.31 343 HIS A N 1
ATOM 2739 C CA . HIS A 1 343 ? -16.261 13.912 15.142 1.00 83.31 343 HIS A CA 1
ATOM 2740 C C . HIS A 1 343 ? -15.350 12.690 15.003 1.00 83.31 343 HIS A C 1
ATOM 2742 O O . HIS A 1 343 ? -14.197 12.830 14.597 1.00 83.31 343 HIS A O 1
ATOM 2748 N N . ALA A 1 344 ? -15.907 11.492 15.202 1.00 79.81 344 ALA A N 1
ATOM 2749 C CA . ALA A 1 344 ? -15.175 10.238 15.073 1.00 79.81 344 ALA A CA 1
ATOM 2750 C C . ALA A 1 344 ? -14.556 10.036 13.683 1.00 79.81 344 ALA A C 1
ATOM 2752 O O . ALA A 1 344 ? -13.486 9.447 13.561 1.00 79.81 344 ALA A O 1
ATOM 2753 N N . PHE A 1 345 ? -15.184 10.527 12.613 1.00 75.25 345 PHE A N 1
ATOM 2754 C CA . PHE A 1 345 ? -14.635 10.413 11.259 1.00 75.25 345 PHE A CA 1
ATOM 2755 C C . PHE A 1 345 ? -13.637 11.531 10.903 1.00 75.25 345 PHE A C 1
ATOM 2757 O O . PHE A 1 345 ? -12.784 11.326 10.039 1.00 75.25 345 PHE A O 1
ATOM 2764 N N . GLY A 1 346 ? -13.656 12.661 11.617 1.00 69.88 346 GLY A N 1
ATOM 2765 C CA . GLY A 1 346 ? -12.804 13.830 11.355 1.00 69.88 346 GLY A CA 1
ATOM 2766 C C . GLY A 1 346 ? -13.283 14.702 10.184 1.00 69.88 346 GLY A C 1
ATOM 2767 O O . GLY A 1 346 ? -12.645 15.700 9.847 1.00 69.88 346 GLY A O 1
ATOM 2768 N N . ASN A 1 347 ? -14.408 14.344 9.567 1.00 72.19 347 ASN A N 1
ATOM 2769 C CA . ASN A 1 347 ? -15.078 15.037 8.472 1.00 72.19 347 ASN A CA 1
ATOM 2770 C C . ASN A 1 347 ? -16.612 14.869 8.607 1.00 72.19 347 ASN A C 1
ATOM 2772 O O . ASN A 1 347 ? -17.086 13.909 9.217 1.00 72.19 347 ASN A O 1
ATOM 2776 N N . PRO A 1 348 ? -17.421 15.803 8.071 1.00 76.12 348 PRO A N 1
ATOM 2777 C CA . PRO A 1 348 ? -18.875 15.702 8.155 1.00 76.12 348 PRO A CA 1
ATOM 2778 C C . PRO A 1 348 ? -19.420 14.655 7.168 1.00 76.12 348 PRO A C 1
ATOM 2780 O O . PRO A 1 348 ? -19.671 14.967 6.006 1.00 76.12 348 PRO A O 1
ATOM 2783 N N . GLU A 1 349 ? -19.625 13.428 7.648 1.00 78.19 349 GLU A N 1
ATOM 2784 C CA . GLU A 1 349 ? -20.327 12.346 6.936 1.00 78.19 349 GLU A CA 1
ATOM 2785 C C . GLU A 1 349 ? -21.857 12.547 6.956 1.00 78.19 349 GLU A C 1
ATOM 2787 O O . GLU A 1 349 ? -22.568 12.173 6.027 1.00 78.19 349 GLU A O 1
ATOM 2792 N N . LEU A 1 350 ? -22.375 13.177 8.013 1.00 90.75 350 LEU A N 1
ATOM 2793 C CA . LEU A 1 350 ? -23.792 13.464 8.240 1.00 90.75 350 LEU A CA 1
ATOM 2794 C C . LEU A 1 350 ? -24.051 14.978 8.314 1.00 90.75 350 LEU A C 1
ATOM 2796 O O . LEU A 1 350 ? -23.168 15.748 8.706 1.00 90.75 350 LEU 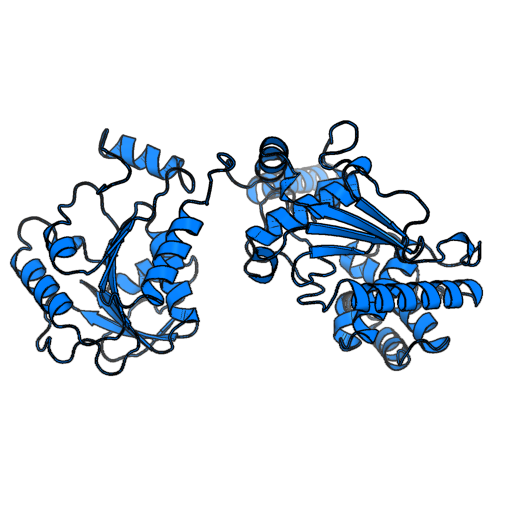A O 1
ATOM 2800 N N . PRO A 1 351 ? -25.278 15.446 8.010 1.00 91.75 351 PRO A N 1
ATOM 2801 C CA . PRO A 1 351 ? -25.660 16.831 8.280 1.00 91.75 351 PRO A CA 1
ATOM 2802 C C . PRO A 1 351 ? -25.594 17.141 9.783 1.00 91.75 351 PRO A C 1
ATOM 2804 O O . PRO A 1 351 ? -25.706 16.245 10.614 1.00 91.75 351 PRO A O 1
ATOM 2807 N N . GLN A 1 352 ? -25.509 18.427 10.149 1.00 86.94 352 GLN A N 1
ATOM 2808 C CA . GLN A 1 352 ? -25.470 18.865 11.559 1.00 86.94 352 GLN A CA 1
ATOM 2809 C C . GLN A 1 352 ? -26.611 18.307 12.422 1.00 86.94 352 GLN A C 1
ATOM 2811 O O . GLN A 1 352 ? -26.461 18.176 13.632 1.00 86.94 352 GLN A O 1
ATOM 2816 N N . LYS A 1 353 ? -27.773 18.029 11.823 1.00 87.25 353 LYS A N 1
ATOM 2817 C CA . LYS A 1 353 ? -28.930 17.458 12.512 1.00 87.25 353 LYS A CA 1
ATOM 2818 C C . LYS A 1 353 ? -29.521 16.337 11.681 1.00 87.25 353 LYS A C 1
ATOM 2820 O O . LYS A 1 353 ? -29.710 16.491 10.476 1.00 87.25 353 LYS A O 1
ATOM 2825 N N . VAL A 1 354 ? -29.893 15.262 12.364 1.00 93.12 354 VAL A N 1
ATOM 2826 C CA . VAL A 1 354 ? -30.644 14.144 11.793 1.00 93.12 354 VAL A CA 1
ATOM 2827 C C . VAL A 1 354 ? -32.045 14.084 12.393 1.00 93.12 354 VAL A C 1
ATOM 2829 O O . VAL A 1 354 ? -32.292 14.557 13.506 1.00 93.12 354 VAL A O 1
ATOM 2832 N N . ASN A 1 355 ? -32.984 13.504 11.656 1.00 91.56 355 ASN A N 1
ATOM 2833 C CA . ASN A 1 355 ? -34.346 13.257 12.109 1.00 91.56 355 ASN A CA 1
ATOM 2834 C C . ASN A 1 355 ? -34.752 11.800 11.839 1.00 91.56 355 ASN A C 1
ATOM 2836 O O . ASN A 1 355 ? -34.009 11.033 11.230 1.00 91.56 355 ASN A O 1
ATOM 2840 N N . SER A 1 356 ? -35.928 11.410 12.334 1.00 89.12 356 SER A N 1
ATOM 2841 C CA . SER A 1 356 ? -36.406 10.029 12.236 1.00 89.12 356 SER A CA 1
ATOM 2842 C C . SER A 1 356 ? -37.185 9.697 10.962 1.00 89.12 356 SER A C 1
ATOM 2844 O O . SER A 1 356 ? -37.516 8.531 10.755 1.00 89.12 356 SER A O 1
ATOM 2846 N N . SER A 1 357 ? -37.553 10.694 10.151 1.00 87.81 357 SER A N 1
ATOM 2847 C CA . SER A 1 357 ? -38.285 10.481 8.895 1.00 87.81 357 SER A CA 1
ATOM 2848 C C . SER A 1 357 ? -37.356 10.239 7.710 1.00 87.81 357 SER A C 1
ATOM 2850 O O . SER A 1 357 ? -37.772 9.618 6.733 1.00 87.81 357 SER A O 1
ATOM 2852 N N . ASP A 1 358 ? -36.112 10.697 7.808 1.00 93.25 358 ASP A N 1
ATOM 2853 C CA . ASP A 1 358 ? -35.184 10.722 6.690 1.00 93.25 358 ASP A CA 1
ATOM 2854 C C . ASP A 1 358 ? -34.235 9.518 6.690 1.00 93.25 358 ASP A C 1
ATOM 2856 O O . ASP A 1 358 ? -34.079 8.783 7.669 1.00 93.25 358 ASP A O 1
ATOM 2860 N N . THR A 1 359 ? -33.595 9.319 5.541 1.00 95.94 359 THR A N 1
ATOM 2861 C CA . THR A 1 359 ? -32.539 8.327 5.334 1.00 95.94 359 THR A CA 1
ATOM 2862 C C . THR A 1 359 ? -31.284 9.046 4.865 1.00 95.94 359 THR A C 1
ATOM 2864 O O . THR A 1 359 ? -31.357 9.901 3.985 1.00 95.94 359 THR A O 1
ATOM 2867 N N . TYR A 1 360 ? -30.144 8.676 5.435 1.00 96.38 360 TYR A N 1
ATOM 2868 C CA . TYR A 1 360 ? -28.858 9.328 5.219 1.00 96.38 360 TYR A CA 1
ATOM 2869 C C . TYR A 1 360 ? -27.863 8.357 4.591 1.00 96.38 360 TYR A C 1
ATOM 2871 O O . TYR A 1 360 ? -27.940 7.149 4.820 1.00 96.38 360 TYR A O 1
ATOM 2879 N N . ASP A 1 361 ? -26.939 8.890 3.800 1.00 93.06 361 ASP A N 1
ATOM 2880 C CA . ASP A 1 361 ? -25.745 8.163 3.380 1.00 93.06 361 ASP A CA 1
ATOM 2881 C C . ASP A 1 361 ? -24.715 8.200 4.509 1.00 93.06 361 ASP A C 1
ATOM 2883 O O . ASP A 1 361 ? -24.511 9.242 5.127 1.00 93.06 361 ASP A O 1
ATOM 2887 N N . LEU A 1 362 ? -24.102 7.054 4.798 1.00 89.38 362 LEU A N 1
ATOM 2888 C CA . LEU A 1 362 ? -23.009 6.940 5.759 1.00 89.38 362 LEU A CA 1
ATOM 2889 C C . LEU A 1 362 ? -22.027 5.888 5.240 1.00 89.38 362 LEU A C 1
ATOM 2891 O O . LEU A 1 362 ? -22.297 4.688 5.314 1.00 89.38 362 LEU A O 1
ATOM 2895 N N . GLY A 1 363 ? -20.918 6.330 4.644 1.00 84.69 363 GLY A N 1
ATOM 2896 C CA . GLY A 1 363 ? -20.055 5.453 3.848 1.00 84.69 363 GLY A CA 1
ATOM 2897 C C . GLY A 1 363 ? -20.813 4.803 2.678 1.00 84.69 363 GLY A C 1
ATOM 2898 O O . GLY A 1 363 ? -21.501 5.473 1.914 1.00 84.69 363 GLY A O 1
ATOM 2899 N N . GLY A 1 364 ? -20.700 3.478 2.532 1.00 83.56 364 GLY A N 1
ATOM 2900 C CA . GLY A 1 364 ? -21.348 2.699 1.464 1.00 83.56 364 GLY A CA 1
ATOM 2901 C C . GLY A 1 364 ? -22.795 2.243 1.725 1.00 83.56 364 GLY A C 1
ATOM 2902 O O . GLY A 1 364 ? -23.297 1.403 0.970 1.00 83.56 364 GLY A O 1
ATOM 2903 N N . MET A 1 365 ? -23.455 2.741 2.780 1.00 94.19 365 MET A N 1
ATOM 2904 C CA . MET A 1 365 ? -24.769 2.263 3.243 1.00 94.19 365 MET A CA 1
ATOM 2905 C C . MET A 1 365 ? -25.784 3.388 3.492 1.00 94.19 365 MET A C 1
ATOM 2907 O O . MET A 1 365 ? -25.426 4.539 3.739 1.00 94.19 365 MET A O 1
ATOM 2911 N N . LYS A 1 366 ? -27.074 3.025 3.480 1.00 96.50 366 LYS A N 1
ATOM 2912 C CA . LYS A 1 366 ? -28.203 3.895 3.839 1.00 96.50 366 LYS A CA 1
ATOM 2913 C C . LYS A 1 366 ? -28.618 3.676 5.293 1.00 96.50 366 LYS A C 1
ATOM 2915 O O . LYS A 1 366 ? -28.948 2.557 5.686 1.00 96.50 366 LYS A O 1
ATOM 2920 N N . VAL A 1 367 ? -28.674 4.741 6.087 1.00 96.12 367 VAL A N 1
ATOM 2921 C CA . VAL A 1 367 ? -28.960 4.665 7.526 1.00 96.12 367 VAL A CA 1
ATOM 2922 C C . VAL A 1 367 ? -30.131 5.562 7.911 1.00 96.12 367 VAL A C 1
ATOM 2924 O O . VAL A 1 367 ? -30.221 6.713 7.488 1.00 96.12 367 VAL A O 1
ATOM 2927 N N . ARG A 1 368 ? -31.034 5.03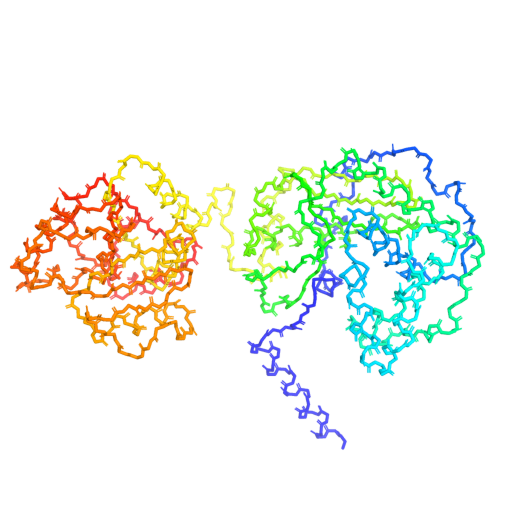9 8.745 1.00 95.25 368 ARG A N 1
ATOM 2928 C CA . ARG A 1 368 ? -32.087 5.822 9.416 1.00 95.25 368 ARG A CA 1
ATOM 2929 C C . ARG A 1 368 ? -31.764 5.989 10.894 1.00 95.25 368 ARG A C 1
ATOM 2931 O O . ARG A 1 368 ? -31.141 5.112 11.485 1.00 95.25 368 ARG A O 1
ATOM 2938 N N . PHE A 1 369 ? -32.253 7.064 11.503 1.00 94.12 369 PHE A N 1
ATOM 2939 C CA . PHE A 1 369 ? -32.080 7.314 12.934 1.00 94.12 369 PHE A CA 1
ATOM 2940 C C . PHE A 1 369 ? -33.407 7.206 13.679 1.00 94.12 369 PHE A C 1
ATOM 2942 O O . PHE A 1 369 ? -34.457 7.596 13.174 1.00 94.12 369 PHE A O 1
ATOM 2949 N N . SER A 1 370 ? -33.384 6.683 14.899 1.00 91.00 370 SER A N 1
ATOM 2950 C CA . SER A 1 370 ? -34.568 6.630 15.757 1.00 91.00 370 SER A CA 1
ATOM 2951 C C . SER A 1 370 ? -34.195 6.727 17.230 1.00 91.00 370 SER A C 1
ATOM 2953 O O . SER A 1 370 ? -33.027 6.625 17.593 1.00 91.00 370 SER A O 1
ATOM 2955 N N . LYS A 1 371 ? -35.191 6.941 18.092 1.00 88.75 371 LYS A N 1
ATOM 2956 C CA . LYS A 1 371 ? -34.992 7.011 19.543 1.00 88.75 371 LYS A CA 1
ATOM 2957 C C . LYS A 1 371 ? -35.464 5.736 20.223 1.00 88.75 371 LYS A C 1
ATOM 2959 O O . LYS A 1 371 ? -36.596 5.315 19.995 1.00 88.75 371 LYS A O 1
ATOM 2964 N N . TYR A 1 372 ? -34.660 5.183 21.130 1.00 82.81 372 TYR A N 1
ATOM 2965 C CA . TYR A 1 372 ? -35.075 4.029 21.946 1.00 82.81 372 TYR A CA 1
ATOM 2966 C C . TYR A 1 372 ? -35.824 4.425 23.237 1.00 82.81 372 TYR A C 1
ATOM 2968 O O . TYR A 1 372 ? -36.538 3.620 23.822 1.00 82.81 372 TYR A O 1
ATOM 2976 N N . ILE A 1 373 ? -35.744 5.688 23.680 1.00 72.38 373 ILE A N 1
ATOM 2977 C CA . ILE A 1 373 ? -36.361 6.148 24.947 1.00 72.38 373 ILE A CA 1
ATOM 2978 C C . ILE A 1 373 ? -37.912 6.156 24.898 1.00 72.38 373 ILE A C 1
ATOM 2980 O O . ILE A 1 373 ? -38.577 6.190 25.936 1.00 72.38 373 ILE A O 1
ATOM 2984 N N . HIS A 1 374 ? -38.508 6.071 23.702 1.00 67.56 374 HIS A N 1
ATOM 2985 C CA . HIS A 1 374 ? -39.961 6.120 23.485 1.00 67.56 374 HIS A CA 1
ATOM 2986 C C . HIS A 1 374 ? -40.466 5.104 22.448 1.00 67.56 374 HIS A C 1
ATOM 2988 O O . HIS A 1 374 ? -41.447 5.374 21.749 1.00 67.56 374 HIS A O 1
ATOM 2994 N N . SER A 1 375 ? -39.802 3.954 22.315 1.00 64.25 375 SER A N 1
ATOM 2995 C CA . SER A 1 375 ? -40.229 2.910 21.379 1.00 64.25 375 SER A CA 1
ATOM 2996 C C . SER A 1 375 ? -41.667 2.463 21.675 1.00 64.25 375 SER A C 1
ATOM 2998 O O . SER A 1 375 ? -41.995 2.048 22.785 1.00 64.25 375 SER A O 1
ATOM 3000 N N . LYS A 1 376 ? -42.560 2.596 20.684 1.00 60.97 376 LYS A N 1
ATOM 3001 C CA . LYS A 1 376 ? -43.984 2.230 20.806 1.00 60.97 376 LYS A CA 1
ATOM 3002 C C . LYS A 1 376 ? -44.294 0.827 20.275 1.00 60.97 376 LYS A C 1
ATOM 3004 O O . LYS A 1 376 ? -45.425 0.376 20.432 1.00 60.97 376 LYS A O 1
ATOM 3009 N N . ASN A 1 377 ? -43.341 0.151 19.622 1.00 67.75 377 ASN A N 1
ATOM 3010 C CA . ASN A 1 377 ? -43.587 -1.156 19.004 1.00 67.75 377 ASN A CA 1
ATOM 3011 C C . ASN A 1 377 ? -42.299 -1.990 18.795 1.00 67.75 377 ASN A C 1
ATOM 3013 O O . ASN A 1 377 ? -41.744 -1.987 17.692 1.00 67.75 377 ASN A O 1
ATOM 3017 N N . PRO A 1 378 ? -41.845 -2.732 19.821 1.00 63.09 378 PRO A N 1
ATOM 3018 C CA . PRO A 1 378 ? -40.626 -3.544 19.756 1.00 63.09 378 PRO A CA 1
ATOM 3019 C C . PRO A 1 378 ? -40.654 -4.612 18.654 1.00 63.09 378 PRO A C 1
ATOM 3021 O O . PRO A 1 378 ? -39.636 -4.873 18.024 1.00 63.09 378 PRO A O 1
ATOM 3024 N N . ALA A 1 379 ? -41.834 -5.166 18.351 1.00 62.50 379 ALA A N 1
ATOM 3025 C CA . ALA A 1 379 ? -42.010 -6.281 17.415 1.00 62.50 379 ALA A CA 1
ATOM 3026 C C . ALA A 1 379 ? -41.683 -5.954 15.943 1.00 62.50 379 ALA A C 1
ATOM 3028 O O . ALA A 1 379 ? -41.643 -6.854 15.108 1.00 62.50 379 ALA A O 1
ATOM 3029 N N . ASN A 1 380 ? -41.475 -4.678 15.604 1.00 70.38 380 ASN A N 1
ATOM 3030 C CA . ASN A 1 380 ? -41.106 -4.244 14.254 1.00 70.38 380 ASN A CA 1
ATOM 3031 C C . ASN A 1 380 ? -39.719 -3.586 14.187 1.00 70.38 380 ASN A C 1
ATOM 3033 O O . ASN A 1 380 ? -39.327 -3.115 13.116 1.00 70.38 380 ASN A O 1
ATOM 3037 N N . ILE A 1 381 ? -38.980 -3.521 15.300 1.00 77.25 381 ILE A N 1
ATOM 3038 C CA . ILE A 1 381 ? -37.643 -2.925 15.307 1.00 77.25 381 ILE A CA 1
ATOM 3039 C C . ILE A 1 381 ? -36.713 -3.767 14.434 1.00 77.25 381 ILE A C 1
ATOM 3041 O O . ILE A 1 381 ? -36.650 -4.986 14.578 1.00 77.25 381 ILE A O 1
ATOM 3045 N N . GLY A 1 382 ? -35.997 -3.103 13.523 1.00 78.12 382 GLY A N 1
ATOM 3046 C CA . GLY A 1 382 ? -35.027 -3.755 12.643 1.00 78.12 382 GLY A CA 1
ATOM 3047 C C . GLY A 1 382 ? -35.626 -4.507 11.454 1.00 78.12 382 GLY A C 1
ATOM 3048 O O . GLY A 1 382 ? -34.881 -5.049 10.641 1.00 78.12 382 GLY A O 1
ATOM 3049 N N . LYS A 1 383 ? -36.956 -4.498 11.298 1.00 82.31 383 LYS A N 1
ATOM 3050 C CA . LYS A 1 383 ? -37.612 -5.128 10.152 1.00 82.31 383 LYS A CA 1
ATOM 3051 C C . LYS A 1 383 ? -37.178 -4.444 8.848 1.00 82.31 383 LYS A C 1
ATOM 3053 O O . LYS A 1 383 ? -37.260 -3.220 8.731 1.00 82.31 383 LYS A O 1
ATOM 3058 N N . ASN A 1 384 ? -36.786 -5.248 7.859 1.00 85.69 384 ASN A N 1
ATOM 3059 C CA . ASN A 1 384 ? -36.341 -4.818 6.525 1.00 85.69 384 ASN A CA 1
ATOM 3060 C C . ASN A 1 384 ? -35.048 -3.976 6.506 1.00 85.69 384 ASN A C 1
ATOM 3062 O O . ASN A 1 384 ? -34.883 -3.149 5.611 1.00 85.69 384 ASN A O 1
ATOM 3066 N N . VAL A 1 385 ? -34.156 -4.149 7.484 1.00 90.88 385 VAL A N 1
ATOM 3067 C CA . VAL A 1 385 ? -32.788 -3.606 7.436 1.00 90.88 385 VAL A CA 1
ATOM 3068 C C . VAL A 1 385 ? -31.774 -4.682 7.804 1.00 90.88 385 VAL A C 1
ATOM 3070 O O . VAL A 1 385 ? -32.102 -5.623 8.530 1.00 90.88 385 VAL A O 1
ATOM 3073 N N . ASP A 1 386 ? -30.543 -4.525 7.325 1.00 93.06 386 ASP A N 1
ATOM 3074 C CA . ASP A 1 386 ? -29.496 -5.539 7.477 1.00 93.06 386 ASP A CA 1
ATOM 3075 C C . ASP A 1 386 ? -28.890 -5.560 8.891 1.00 93.06 386 ASP A C 1
ATOM 3077 O O . ASP A 1 386 ? -28.397 -6.591 9.356 1.00 93.06 386 ASP A O 1
ATOM 3081 N N . PHE A 1 387 ? -28.927 -4.426 9.594 1.00 95.94 387 PHE A N 1
ATOM 3082 C CA . PHE A 1 387 ? -28.498 -4.344 10.986 1.00 95.94 387 PHE A CA 1
ATOM 3083 C C . PHE A 1 387 ? -29.248 -3.268 11.778 1.00 95.94 387 PHE A C 1
ATOM 3085 O O . PHE A 1 387 ? -29.792 -2.299 11.233 1.00 95.94 387 PHE A O 1
ATOM 3092 N N . VAL A 1 388 ? -29.214 -3.419 13.100 1.00 96.56 388 VAL A N 1
ATOM 3093 C CA . VAL A 1 388 ? -29.631 -2.399 14.066 1.00 96.56 388 VAL A CA 1
ATOM 3094 C C . VAL A 1 388 ? -28.458 -2.074 14.979 1.00 96.56 388 VAL A C 1
ATOM 3096 O O . VAL A 1 388 ? -27.851 -2.979 15.541 1.00 96.56 388 VAL A O 1
ATOM 3099 N N . LEU A 1 389 ? -28.157 -0.788 15.146 1.00 97.38 389 LEU A N 1
ATOM 3100 C CA . LEU A 1 389 ? -27.144 -0.298 16.078 1.00 97.38 389 LEU A CA 1
ATOM 3101 C C . LEU A 1 389 ? -27.812 0.549 17.164 1.00 97.38 389 LEU A C 1
ATOM 3103 O O . LEU A 1 389 ? -28.364 1.604 16.873 1.00 97.38 389 LEU A O 1
ATOM 3107 N N . TYR A 1 390 ? -27.742 0.117 18.417 1.00 95.81 390 TYR A N 1
ATOM 3108 C CA . TYR A 1 390 ? -28.085 0.936 19.575 1.00 95.81 390 TYR A CA 1
ATOM 3109 C C . TYR A 1 390 ? -26.843 1.697 20.021 1.00 95.81 390 TYR A C 1
ATOM 3111 O O . TYR A 1 390 ? -25.916 1.091 20.554 1.00 95.81 390 TYR A O 1
ATOM 3119 N N . PHE A 1 391 ? -26.810 3.006 19.783 1.00 94.75 391 PHE A N 1
ATOM 3120 C CA . PHE A 1 391 ? -25.654 3.840 20.087 1.00 94.75 391 PHE A CA 1
ATOM 3121 C C . PHE A 1 391 ? -26.028 5.328 20.221 1.00 94.75 391 PHE A C 1
ATOM 3123 O O . PHE A 1 391 ? -26.750 5.853 19.368 1.00 94.75 391 PHE A O 1
ATOM 3130 N N . PRO A 1 392 ? -25.505 6.042 21.230 1.00 92.19 392 PRO A N 1
ATOM 3131 C CA . PRO A 1 392 ? -24.866 5.519 22.439 1.00 92.19 392 PRO A CA 1
ATOM 3132 C C . PRO A 1 392 ? -25.894 5.038 23.485 1.00 92.19 392 PRO A C 1
ATOM 3134 O O . PRO A 1 392 ? -27.053 5.479 23.477 1.00 92.19 392 PRO A O 1
ATOM 3137 N N . VAL A 1 393 ? -25.501 4.136 24.395 1.00 91.06 393 VAL A N 1
ATOM 3138 C CA . VAL A 1 393 ? -26.413 3.527 25.398 1.00 91.06 393 VAL A CA 1
ATOM 3139 C C . VAL A 1 393 ? -26.074 3.828 26.858 1.00 91.06 393 VAL A C 1
ATOM 3141 O O . VAL A 1 393 ? -26.902 3.610 27.740 1.00 91.06 393 VAL A O 1
ATOM 3144 N N . GLU A 1 394 ? -24.906 4.388 27.155 1.00 83.31 394 GLU A N 1
ATOM 3145 C CA . GLU A 1 394 ? -24.452 4.611 28.533 1.00 83.31 394 GLU A CA 1
ATOM 3146 C C . GLU A 1 394 ? -25.314 5.618 29.310 1.00 83.31 394 GLU A C 1
ATOM 3148 O O . GLU A 1 394 ? -25.453 5.528 30.532 1.00 83.31 394 GLU A O 1
ATOM 3153 N N . THR A 1 395 ? -25.972 6.544 28.609 1.00 83.12 395 THR A N 1
ATOM 3154 C CA . THR A 1 395 ? -26.857 7.543 29.230 1.00 83.12 395 THR A CA 1
ATOM 3155 C C . THR A 1 395 ? -28.043 6.925 29.983 1.00 83.12 395 THR A C 1
ATOM 3157 O O . THR A 1 395 ? -28.501 7.501 30.974 1.00 83.12 395 THR A O 1
ATOM 3160 N N . VAL A 1 396 ? -28.533 5.740 29.586 1.00 86.00 396 VAL A N 1
ATOM 3161 C CA . VAL A 1 396 ? -29.626 5.059 30.311 1.00 86.00 396 VAL A CA 1
ATOM 3162 C C . VAL A 1 396 ? -29.159 4.239 31.506 1.00 86.00 396 VAL A C 1
ATOM 3164 O O . VAL A 1 396 ? -29.992 3.791 32.290 1.00 86.00 396 VAL A O 1
ATOM 3167 N N . LEU A 1 397 ? -27.848 4.083 31.683 1.00 84.88 397 LEU A N 1
ATOM 3168 C CA . LEU A 1 397 ? -27.251 3.409 32.837 1.00 84.88 397 LEU A CA 1
ATOM 3169 C C . LEU A 1 397 ? -27.067 4.351 34.035 1.00 84.88 397 LEU A C 1
ATOM 3171 O O . LEU A 1 397 ? -26.622 3.930 35.100 1.00 84.88 397 LEU A O 1
ATOM 3175 N N . MET A 1 398 ? -27.387 5.638 33.880 1.00 84.06 398 MET A N 1
ATOM 3176 C CA . MET A 1 398 ? -27.316 6.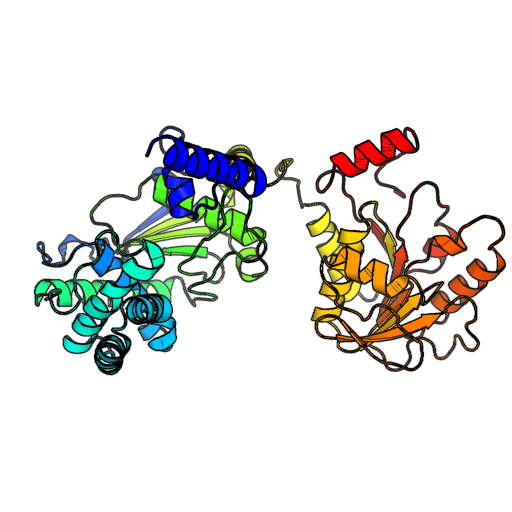613 34.967 1.00 84.06 398 MET A CA 1
ATOM 3177 C C . MET A 1 398 ? -28.420 6.383 36.009 1.00 84.06 398 MET A C 1
ATOM 3179 O O . MET A 1 398 ? -29.555 6.033 35.678 1.00 84.06 398 MET A O 1
ATOM 3183 N N . LYS A 1 399 ? -28.104 6.656 37.282 1.00 83.81 399 LYS A N 1
ATOM 3184 C CA . LYS A 1 399 ? -29.063 6.598 38.396 1.00 83.81 399 LYS A CA 1
ATOM 3185 C C . LYS A 1 399 ? -30.314 7.434 38.081 1.00 83.81 399 LYS A C 1
ATOM 3187 O O . LYS A 1 399 ? -30.192 8.587 37.667 1.00 83.81 399 LYS A O 1
ATOM 3192 N N . GLY A 1 400 ? -31.507 6.868 38.280 1.00 86.62 400 GLY A N 1
ATOM 3193 C CA . GLY A 1 400 ? -32.783 7.528 37.973 1.00 86.62 400 GLY A CA 1
ATOM 3194 C C . GLY A 1 400 ? -33.290 7.329 36.537 1.00 86.62 400 GLY A C 1
ATOM 3195 O O . GLY A 1 400 ? -34.304 7.921 36.156 1.00 86.62 400 GLY A O 1
ATOM 3196 N N . LYS A 1 401 ? -32.602 6.525 35.711 1.00 88.25 401 LYS A N 1
ATOM 3197 C CA . LYS A 1 401 ? -33.008 6.184 34.333 1.00 88.25 401 LYS A CA 1
ATOM 3198 C C . LYS A 1 401 ? -33.508 4.743 34.189 1.00 88.25 401 LYS A C 1
ATOM 3200 O O . LYS A 1 401 ? -33.646 4.251 33.072 1.00 88.25 401 LYS A O 1
ATOM 3205 N N . GLU A 1 402 ? -33.880 4.080 35.282 1.00 89.50 402 GLU A N 1
ATOM 3206 C CA . GLU A 1 402 ? -34.241 2.654 35.322 1.00 89.50 402 GLU A CA 1
ATOM 3207 C C . GLU A 1 402 ? -35.400 2.311 34.372 1.00 89.50 402 GLU A C 1
ATOM 3209 O O . GLU A 1 402 ? -35.430 1.235 33.775 1.00 89.50 402 GLU A O 1
ATOM 3214 N N . LYS A 1 403 ? -36.349 3.236 34.178 1.00 88.31 403 LYS A N 1
ATOM 3215 C CA . LYS A 1 403 ? -37.435 3.078 33.198 1.00 88.31 403 LYS A CA 1
ATOM 3216 C C . LYS A 1 403 ? -36.913 3.047 31.757 1.00 88.31 403 LYS A C 1
ATOM 3218 O O . LYS A 1 403 ? -37.386 2.241 30.961 1.00 88.31 403 LYS A O 1
ATOM 3223 N N . HIS A 1 404 ? -35.962 3.918 31.421 1.00 88.88 404 HIS A N 1
ATOM 3224 C CA . HIS A 1 404 ? -35.367 3.966 30.083 1.00 88.88 404 HIS A CA 1
ATOM 3225 C C . HIS A 1 404 ? -34.474 2.752 29.841 1.00 88.88 404 HIS A C 1
ATOM 3227 O O . HIS A 1 404 ? -34.540 2.176 28.761 1.00 88.88 404 HIS A O 1
ATOM 3233 N N . LEU A 1 405 ? -33.729 2.311 30.861 1.00 90.31 405 LEU A N 1
ATOM 3234 C CA . LEU A 1 405 ? -32.968 1.066 30.799 1.00 90.31 405 LEU A CA 1
ATOM 3235 C C . LEU A 1 405 ? -33.891 -0.126 30.528 1.00 90.31 405 LEU A C 1
ATOM 3237 O O . LEU A 1 405 ? -33.674 -0.851 29.567 1.00 90.31 405 LEU A O 1
ATOM 3241 N N . LYS A 1 406 ? -34.981 -0.288 31.292 1.00 89.12 406 LYS A N 1
ATOM 3242 C CA . LYS A 1 406 ? -35.969 -1.355 31.042 1.00 89.12 406 LYS A CA 1
ATOM 3243 C C . LYS A 1 406 ? -36.541 -1.311 29.622 1.00 89.12 406 LYS A C 1
ATOM 3245 O O . LYS A 1 406 ? -36.722 -2.365 29.019 1.00 89.12 406 LYS A O 1
ATOM 3250 N N . SER A 1 407 ? -36.805 -0.115 29.092 1.00 87.75 407 SER A N 1
ATOM 3251 C CA . SER A 1 407 ? -37.265 0.063 27.708 1.00 87.75 407 SER A CA 1
ATOM 3252 C C . SER A 1 407 ? -36.215 -0.399 26.698 1.00 87.75 407 SER A C 1
ATOM 3254 O O . SER A 1 407 ? -36.536 -1.199 25.827 1.00 87.75 407 SER A O 1
ATOM 3256 N N . LEU A 1 408 ? -34.962 0.042 26.851 1.00 91.19 408 LEU A N 1
ATOM 3257 C CA . LEU A 1 408 ? -33.855 -0.351 25.979 1.00 91.19 408 LEU A CA 1
ATOM 3258 C C . LEU A 1 408 ? -33.637 -1.869 25.999 1.00 91.19 408 LEU A C 1
ATOM 3260 O O . LEU A 1 408 ? -33.548 -2.487 24.944 1.00 91.19 408 LEU A O 1
ATOM 3264 N N . LEU A 1 409 ? -33.606 -2.485 27.184 1.00 92.50 409 LEU A N 1
ATOM 3265 C CA . LEU A 1 409 ? -33.433 -3.934 27.321 1.00 92.50 409 LEU A CA 1
ATOM 3266 C C . LEU A 1 409 ? -34.570 -4.705 26.644 1.00 92.50 409 LEU A C 1
ATOM 3268 O O . LEU A 1 409 ? -34.337 -5.733 26.011 1.00 92.50 409 LEU A O 1
ATOM 3272 N N . ASN A 1 410 ? -35.803 -4.207 26.756 1.00 89.56 410 ASN A N 1
ATOM 3273 C CA . ASN A 1 410 ? -36.939 -4.793 26.060 1.00 89.56 410 ASN A CA 1
ATOM 3274 C C . ASN A 1 410 ? -36.822 -4.633 24.534 1.00 89.56 410 ASN A C 1
ATOM 3276 O O . ASN A 1 410 ? -37.115 -5.578 23.808 1.00 89.56 410 ASN A O 1
ATOM 3280 N N . ASP A 1 411 ? -36.376 -3.478 24.042 1.00 90.31 411 ASP A N 1
ATOM 3281 C CA . ASP A 1 411 ? -36.162 -3.254 22.610 1.00 90.31 411 ASP A CA 1
ATOM 3282 C C . ASP A 1 411 ? -35.053 -4.166 22.052 1.00 90.31 411 ASP A C 1
ATOM 3284 O O . ASP A 1 411 ? -35.270 -4.829 21.038 1.00 90.31 411 ASP A O 1
ATOM 3288 N N . ILE A 1 412 ? -33.910 -4.294 22.741 1.00 92.06 412 ILE A N 1
ATOM 3289 C CA . ILE A 1 412 ? -32.805 -5.183 22.335 1.00 92.06 412 ILE A CA 1
ATOM 3290 C C . ILE A 1 412 ? -33.284 -6.640 22.251 1.00 92.06 412 ILE A C 1
ATOM 3292 O O . ILE A 1 412 ? -33.053 -7.305 21.240 1.00 92.06 412 ILE A O 1
ATOM 3296 N N . LYS A 1 413 ? -34.007 -7.129 23.273 1.00 90.31 413 LYS A N 1
ATOM 3297 C CA . LYS A 1 413 ? -34.535 -8.507 23.303 1.00 90.31 413 LYS A CA 1
ATOM 3298 C C . LYS A 1 413 ? -35.466 -8.812 22.133 1.00 90.31 413 LYS A C 1
ATOM 3300 O O . LYS A 1 413 ? -35.412 -9.910 21.589 1.00 90.31 413 LYS A O 1
ATOM 3305 N N . ASN A 1 414 ? -36.314 -7.853 21.767 1.00 88.25 414 ASN A N 1
ATOM 3306 C CA . ASN A 1 414 ? -37.379 -8.049 20.784 1.00 88.25 414 ASN A CA 1
ATOM 3307 C C . ASN A 1 414 ? -37.019 -7.572 19.368 1.00 88.25 414 ASN A C 1
ATOM 3309 O O . ASN A 1 414 ? -37.849 -7.686 18.469 1.00 88.25 414 ASN A O 1
ATOM 3313 N N . THR A 1 415 ? -35.815 -7.035 19.152 1.00 89.38 415 THR A N 1
ATOM 3314 C CA . THR A 1 415 ? -35.379 -6.584 17.826 1.00 89.38 415 THR A CA 1
ATOM 3315 C C . THR A 1 415 ? -35.277 -7.755 16.858 1.00 89.38 415 THR A C 1
ATOM 3317 O O . THR A 1 415 ? -34.590 -8.742 17.124 1.00 89.38 415 THR A O 1
ATOM 3320 N N . VAL A 1 416 ? -35.927 -7.608 15.704 1.00 82.31 416 VAL A N 1
ATOM 3321 C CA . VAL A 1 416 ? -35.976 -8.607 14.636 1.00 82.31 416 VAL A CA 1
ATOM 3322 C C . VAL A 1 416 ? -35.095 -8.117 13.486 1.00 82.31 416 VAL A C 1
ATOM 3324 O O . VAL A 1 416 ? -35.583 -7.604 12.482 1.00 82.31 416 VAL A O 1
ATOM 3327 N N . SER A 1 417 ? -33.778 -8.224 13.663 1.00 81.38 417 SER A N 1
ATOM 3328 C CA . SER A 1 417 ? -32.774 -7.937 12.630 1.00 81.38 417 SER A CA 1
ATOM 3329 C C . SER A 1 417 ? -31.714 -9.032 12.610 1.00 81.38 417 SER A C 1
ATOM 3331 O O . SER A 1 417 ? -31.510 -9.727 13.606 1.00 81.38 417 SER A O 1
ATOM 3333 N N . THR A 1 418 ? -31.042 -9.188 11.470 1.00 83.44 418 THR A N 1
ATOM 3334 C CA . THR A 1 418 ? -29.984 -10.182 11.257 1.00 83.44 418 THR A CA 1
ATOM 3335 C C . THR A 1 418 ? -28.810 -9.996 12.209 1.00 83.44 418 THR A C 1
ATOM 3337 O O . THR A 1 418 ? -28.296 -10.988 12.729 1.00 83.44 418 THR A O 1
ATOM 3340 N N . LYS A 1 419 ? -28.419 -8.743 12.472 1.00 94.38 419 LYS A N 1
ATOM 3341 C CA . LYS A 1 419 ? -27.376 -8.381 13.438 1.00 94.38 419 LYS A CA 1
ATOM 3342 C C . LYS A 1 419 ? -27.815 -7.170 14.259 1.00 94.38 419 LYS A C 1
ATOM 3344 O O . LYS A 1 419 ? -28.236 -6.153 13.710 1.00 94.38 419 LYS A O 1
ATOM 3349 N N . VAL A 1 420 ? -27.698 -7.278 15.577 1.00 96.62 420 VAL A N 1
ATOM 3350 C CA . VAL A 1 420 ? -27.973 -6.209 16.538 1.00 96.62 420 VAL A CA 1
ATOM 3351 C C . VAL A 1 420 ? -26.681 -5.883 17.269 1.00 96.62 420 VAL A C 1
ATOM 3353 O O . VAL A 1 420 ? -26.076 -6.742 17.904 1.00 96.62 420 VAL A O 1
ATOM 3356 N N . ILE A 1 421 ? -26.253 -4.635 17.177 1.00 98.19 421 ILE A N 1
ATOM 3357 C CA . ILE A 1 421 ? -25.058 -4.135 17.839 1.00 98.19 421 ILE A CA 1
ATOM 3358 C C . ILE A 1 421 ? -25.512 -3.158 18.915 1.00 98.19 421 ILE A C 1
ATOM 3360 O O . ILE A 1 421 ? -26.336 -2.281 18.659 1.00 98.19 421 ILE A O 1
ATOM 3364 N N . VAL A 1 422 ? -24.988 -3.308 20.122 1.00 96.94 422 VAL A N 1
ATOM 3365 C CA . VAL A 1 422 ? -25.185 -2.370 21.225 1.00 96.94 422 VAL A CA 1
ATOM 3366 C C . VAL A 1 422 ? -23.825 -1.772 21.531 1.00 96.94 422 VAL A C 1
ATOM 3368 O O . VAL A 1 422 ? -22.900 -2.519 21.810 1.00 96.94 422 VAL A O 1
ATOM 3371 N N . MET A 1 423 ? -23.674 -0.456 21.437 1.00 95.75 423 MET A N 1
ATOM 3372 C CA . MET A 1 423 ? -22.374 0.197 21.574 1.00 95.75 423 MET A CA 1
ATOM 3373 C C . MET A 1 423 ? -22.448 1.359 22.559 1.00 95.75 423 MET A C 1
ATOM 3375 O O . MET A 1 423 ? -23.412 2.133 22.577 1.00 95.75 423 MET A O 1
ATOM 3379 N N . THR A 1 424 ? -21.417 1.473 23.380 1.00 92.00 424 THR A N 1
ATOM 3380 C CA . THR A 1 424 ? -21.232 2.531 24.374 1.00 92.00 424 THR A CA 1
ATOM 3381 C C . THR A 1 424 ? -20.226 3.569 23.881 1.00 92.00 424 THR A C 1
ATOM 3383 O O . THR A 1 424 ? -19.387 3.278 23.024 1.00 92.00 424 THR A O 1
ATOM 3386 N N . THR A 1 425 ? -20.295 4.780 24.433 1.00 83.31 425 THR A N 1
ATOM 3387 C CA . THR A 1 425 ? -19.152 5.706 24.439 1.00 83.31 425 THR A CA 1
ATOM 3388 C C . THR A 1 425 ? -18.386 5.544 25.757 1.00 83.31 425 THR A C 1
ATOM 3390 O O . THR A 1 425 ? -17.473 4.734 25.874 1.00 83.31 425 THR A O 1
ATOM 3393 N N . ASN A 1 426 ? -18.873 6.172 26.827 1.00 72.75 426 ASN A N 1
ATOM 3394 C CA . ASN A 1 426 ? -18.207 6.172 28.122 1.00 72.75 426 ASN A CA 1
ATOM 3395 C C . ASN A 1 426 ? -18.531 4.932 28.978 1.00 72.75 426 ASN A C 1
ATOM 3397 O O . ASN A 1 426 ? -19.555 4.871 29.670 1.00 72.75 426 ASN A O 1
ATOM 3401 N N . ASP A 1 427 ? -17.605 3.978 28.969 1.00 70.56 427 ASP A N 1
ATOM 3402 C CA . ASP A 1 427 ? -17.686 2.722 29.721 1.00 70.56 427 ASP A CA 1
ATOM 3403 C C . ASP A 1 427 ? -17.244 2.815 31.185 1.00 70.56 427 ASP A C 1
ATOM 3405 O O . ASP A 1 427 ? -17.498 1.909 31.983 1.00 70.56 427 ASP A O 1
ATOM 3409 N N . GLN A 1 428 ? -16.598 3.912 31.568 1.00 68.56 428 GLN A N 1
ATOM 3410 C CA . GLN A 1 428 ? -15.939 4.024 32.861 1.00 68.56 428 GLN A CA 1
ATOM 3411 C C . GLN A 1 428 ? -16.959 3.949 34.007 1.00 68.56 428 GLN A C 1
ATOM 3413 O O . GLN A 1 428 ? -17.920 4.725 34.071 1.00 68.56 428 GLN A O 1
ATOM 3418 N N . LEU A 1 429 ? -16.732 3.018 34.942 1.00 66.00 429 LEU A N 1
ATOM 3419 C CA . LEU A 1 429 ? -17.504 2.871 36.184 1.00 66.00 429 LEU A CA 1
ATOM 3420 C C . LEU A 1 429 ? -19.015 2.617 35.968 1.00 66.00 429 LEU A C 1
ATOM 3422 O O . LEU A 1 429 ? -19.836 2.921 36.841 1.00 66.00 429 LEU A O 1
ATOM 3426 N N . LYS A 1 430 ? -19.418 2.071 34.809 1.00 75.31 430 LYS A N 1
ATOM 3427 C CA . LYS A 1 430 ? -20.816 1.706 34.517 1.00 75.31 430 LYS A CA 1
ATOM 3428 C C . LYS A 1 430 ? -21.081 0.230 34.795 1.00 75.31 430 LYS A C 1
ATOM 3430 O O . LYS A 1 430 ? -20.323 -0.643 34.390 1.00 75.31 430 LYS A O 1
ATOM 3435 N N . ASN A 1 431 ? -22.223 -0.066 35.417 1.00 85.19 431 ASN A N 1
ATOM 3436 C CA . ASN A 1 431 ? -22.707 -1.440 35.512 1.00 85.19 431 ASN A CA 1
ATOM 3437 C C . ASN A 1 431 ? -23.374 -1.853 34.190 1.00 85.19 431 ASN A C 1
ATOM 3439 O O . ASN A 1 431 ? -24.542 -1.535 33.955 1.00 85.19 431 ASN A O 1
ATOM 3443 N N . LEU A 1 432 ? -22.628 -2.567 33.345 1.00 88.75 432 LEU A N 1
ATOM 3444 C CA . LEU A 1 432 ? -23.105 -3.083 32.057 1.00 88.75 432 LEU A CA 1
ATOM 3445 C C . LEU A 1 432 ? -23.804 -4.443 32.146 1.00 88.75 432 LEU A C 1
ATOM 3447 O O . LEU A 1 432 ? -24.361 -4.889 31.143 1.00 88.75 432 LEU A O 1
ATOM 3451 N N . THR A 1 433 ? -23.836 -5.077 33.324 1.00 89.12 433 THR A N 1
ATOM 3452 C CA . THR A 1 433 ? -24.469 -6.393 33.540 1.00 89.12 433 THR A CA 1
ATOM 3453 C C . THR A 1 433 ? -25.872 -6.484 32.930 1.00 89.12 433 THR A C 1
ATOM 3455 O O . THR A 1 433 ? -26.111 -7.408 32.160 1.00 89.12 433 THR A O 1
ATOM 3458 N N . PRO A 1 434 ? -26.778 -5.496 33.120 1.00 91.12 434 PRO A N 1
ATOM 3459 C CA . PRO A 1 434 ? -28.120 -5.586 32.548 1.00 91.12 434 PRO A CA 1
ATOM 3460 C C . PRO A 1 434 ? -28.146 -5.678 31.017 1.00 91.12 434 PRO A C 1
ATOM 3462 O O . PRO A 1 434 ? -29.087 -6.242 30.471 1.00 91.12 434 PRO A O 1
ATOM 3465 N N . ILE A 1 435 ? -27.154 -5.102 30.326 1.00 92.94 435 ILE A N 1
ATOM 3466 C CA . ILE A 1 435 ? -27.030 -5.177 28.864 1.00 92.94 435 ILE A CA 1
ATOM 3467 C C . ILE A 1 435 ? -26.356 -6.494 28.456 1.00 92.94 435 ILE A C 1
ATOM 3469 O O . ILE A 1 435 ? -26.824 -7.133 27.516 1.00 92.94 435 ILE A O 1
ATOM 3473 N N . ARG A 1 436 ? -25.308 -6.928 29.176 1.00 91.81 436 ARG A N 1
ATOM 3474 C CA . ARG A 1 436 ? -24.638 -8.224 28.947 1.00 91.81 436 ARG A CA 1
ATOM 3475 C C . ARG A 1 436 ? -25.624 -9.395 29.033 1.00 91.81 436 ARG A C 1
ATOM 3477 O O . ARG A 1 436 ? -25.572 -10.283 28.196 1.00 91.81 436 ARG A O 1
ATOM 3484 N N . ASP A 1 437 ? -26.588 -9.332 29.952 1.00 93.69 437 ASP A N 1
ATOM 3485 C CA . ASP A 1 437 ? -27.620 -10.364 30.148 1.00 93.69 437 ASP A CA 1
ATOM 3486 C C . ASP A 1 437 ? -28.623 -10.502 28.981 1.00 93.69 437 ASP A C 1
ATOM 3488 O O . ASP A 1 437 ? -29.484 -11.387 28.999 1.00 93.69 437 ASP A O 1
ATOM 3492 N N . VAL A 1 438 ? -28.601 -9.594 27.997 1.00 93.69 438 VAL A N 1
ATOM 3493 C CA . VAL A 1 438 ? -29.582 -9.560 26.894 1.00 93.69 438 VAL A CA 1
ATOM 3494 C C . VAL A 1 438 ? -28.954 -9.630 25.501 1.00 93.69 438 VAL A C 1
ATOM 3496 O O . VAL A 1 438 ? -29.681 -9.523 24.508 1.00 93.69 438 VAL A O 1
ATOM 3499 N N . VAL A 1 439 ? -27.634 -9.805 25.426 1.00 95.50 439 VAL A N 1
ATOM 3500 C CA . VAL A 1 439 ? -26.869 -10.003 24.187 1.00 95.50 439 VAL A CA 1
ATOM 3501 C C . VAL A 1 439 ? -26.207 -11.383 24.187 1.00 95.50 439 VAL A C 1
ATOM 3503 O O . VAL A 1 439 ? -26.093 -12.015 25.232 1.00 95.50 439 VAL A O 1
ATOM 3506 N N . ASP A 1 440 ? -25.788 -11.856 23.015 1.00 95.00 440 ASP A N 1
ATOM 3507 C CA . ASP A 1 440 ? -25.189 -13.185 22.851 1.00 95.00 440 ASP A CA 1
ATOM 3508 C C . ASP A 1 440 ? -23.675 -13.158 23.116 1.00 95.00 440 ASP A C 1
ATOM 3510 O O . ASP A 1 440 ? -23.115 -14.122 23.630 1.00 95.00 440 ASP A O 1
ATOM 3514 N N . SER A 1 441 ? -23.020 -12.040 22.788 1.00 95.19 441 SER A N 1
ATOM 3515 C CA . SER A 1 441 ? -21.583 -11.849 22.983 1.00 95.19 441 SER A CA 1
ATOM 3516 C C . SER A 1 441 ? -21.222 -10.430 23.407 1.00 95.19 441 SER A C 1
ATOM 3518 O O . SER A 1 441 ? -22.019 -9.491 23.329 1.00 95.19 441 SER A O 1
ATOM 3520 N N . HIS A 1 442 ? -19.989 -10.274 23.880 1.00 94.75 442 HIS A N 1
ATOM 3521 C CA . HIS A 1 442 ? -19.412 -9.001 24.283 1.00 94.75 442 HIS A CA 1
ATOM 3522 C C . HIS A 1 442 ? -18.005 -8.898 23.698 1.00 94.75 442 HIS A C 1
ATOM 3524 O O . HIS A 1 442 ? -17.180 -9.783 23.902 1.00 94.75 442 HIS A O 1
ATOM 3530 N N . ILE A 1 443 ? -17.756 -7.828 22.949 1.00 94.12 443 ILE A N 1
ATOM 3531 C CA . ILE A 1 443 ? -16.466 -7.489 22.362 1.00 94.12 443 ILE A CA 1
ATOM 3532 C C . ILE A 1 443 ? -15.966 -6.209 23.037 1.00 94.12 443 ILE A C 1
ATOM 3534 O O . ILE A 1 443 ? -16.614 -5.163 22.959 1.00 94.12 443 ILE A O 1
ATOM 3538 N N . HIS A 1 444 ? -14.809 -6.286 23.687 1.00 92.00 444 HIS A N 1
ATOM 3539 C CA . HIS A 1 444 ? -14.126 -5.124 24.243 1.00 92.00 444 HIS A CA 1
ATOM 3540 C C . HIS A 1 444 ? -13.012 -4.680 23.290 1.00 92.00 444 HIS A C 1
ATOM 3542 O O . HIS A 1 444 ? -12.227 -5.507 22.830 1.00 92.00 444 HIS A O 1
ATOM 3548 N N . TYR A 1 445 ? -12.965 -3.390 22.966 1.00 89.50 445 TYR A N 1
ATOM 3549 C CA . TYR A 1 445 ? -11.827 -2.777 22.298 1.00 89.50 445 TYR A CA 1
ATOM 3550 C C . TYR A 1 445 ? -10.829 -2.324 23.359 1.00 89.50 445 TYR A C 1
ATOM 3552 O O . TYR A 1 445 ? -11.040 -1.318 24.048 1.00 89.50 445 TYR A O 1
ATOM 3560 N N . GLU A 1 446 ? -9.774 -3.118 23.500 1.00 86.44 446 GLU A N 1
ATOM 3561 C CA . GLU A 1 446 ? -8.622 -2.758 24.312 1.00 86.44 446 GLU A CA 1
ATOM 3562 C C . GLU A 1 446 ? -7.872 -1.588 23.656 1.00 86.44 446 GLU A C 1
ATOM 3564 O O . GLU A 1 446 ? -7.998 -1.360 22.459 1.00 86.44 446 GLU A O 1
ATOM 3569 N N . ILE A 1 447 ? -7.187 -0.765 24.442 1.00 80.62 447 ILE A N 1
ATOM 3570 C CA . ILE A 1 447 ? -6.446 0.402 23.941 1.00 80.62 447 ILE A CA 1
ATOM 3571 C C . ILE A 1 447 ? -5.082 0.537 24.615 1.00 80.62 447 ILE A C 1
ATOM 3573 O O . ILE A 1 447 ? -4.431 1.571 24.481 1.00 80.62 447 ILE A O 1
ATOM 3577 N N . GLU A 1 448 ? -4.671 -0.457 25.402 1.00 78.88 448 GLU A N 1
ATOM 3578 C CA . GLU A 1 448 ? -3.402 -0.418 26.127 1.00 78.88 448 GLU A CA 1
ATOM 3579 C C . GLU A 1 448 ? -2.222 -0.303 25.162 1.00 78.88 448 GLU A C 1
ATOM 3581 O O . GLU A 1 448 ? -1.278 0.441 25.425 1.00 78.88 448 GLU A O 1
ATOM 3586 N N . ASN A 1 449 ? -2.318 -0.967 24.013 1.00 68.62 449 ASN A N 1
ATOM 3587 C CA . ASN A 1 449 ? -1.307 -0.933 22.971 1.00 68.62 449 ASN A CA 1
ATOM 3588 C C . ASN A 1 449 ? -1.583 0.173 21.943 1.00 68.62 449 ASN A C 1
ATOM 3590 O O . ASN A 1 449 ? -0.644 0.795 21.443 1.00 68.62 449 ASN A O 1
ATOM 3594 N N . ASP A 1 450 ? -2.856 0.442 21.642 1.00 63.78 450 ASP A N 1
ATOM 3595 C CA . ASP A 1 450 ? -3.232 1.384 20.579 1.00 63.78 450 ASP A CA 1
ATOM 3596 C C . ASP A 1 450 ? -3.262 2.853 21.027 1.00 63.78 450 ASP A C 1
ATOM 3598 O O . ASP A 1 450 ? -2.940 3.748 20.241 1.00 63.78 450 ASP A O 1
ATOM 3602 N N . ASN A 1 451 ? -3.631 3.120 22.283 1.00 68.38 451 ASN A N 1
ATOM 3603 C CA . ASN A 1 451 ? -3.731 4.464 22.851 1.00 68.38 451 ASN A CA 1
ATOM 3604 C C . ASN A 1 451 ? -3.367 4.486 24.358 1.00 68.38 451 ASN A C 1
ATOM 3606 O O . ASN A 1 451 ? -4.197 4.848 25.204 1.00 68.38 451 ASN A O 1
ATOM 3610 N N . PRO A 1 452 ? -2.115 4.127 24.723 1.00 73.69 452 PRO A N 1
ATOM 3611 C CA . PRO A 1 452 ? -1.668 4.088 26.119 1.00 73.69 452 PRO A CA 1
ATOM 3612 C C . PRO A 1 452 ? -1.770 5.452 26.813 1.00 73.69 452 PRO A C 1
ATOM 3614 O O . PRO A 1 452 ? -2.031 5.522 28.011 1.00 73.69 452 PRO A O 1
ATOM 3617 N N . GLU A 1 453 ? -1.605 6.551 26.070 1.00 65.25 453 GLU A N 1
ATOM 3618 C CA . GLU A 1 453 ? -1.742 7.908 26.608 1.00 65.25 453 GLU A CA 1
ATOM 3619 C C . GLU A 1 453 ? -3.177 8.193 27.065 1.00 65.25 453 GLU A C 1
ATOM 3621 O O . GLU A 1 453 ? -3.378 8.700 28.169 1.00 65.25 453 GLU A O 1
ATOM 3626 N N . LEU A 1 454 ? -4.184 7.831 26.259 1.00 70.81 454 LEU A N 1
ATOM 3627 C CA . LEU A 1 454 ? -5.588 7.954 26.651 1.00 70.81 454 LEU A CA 1
ATOM 3628 C C . LEU A 1 454 ? -5.898 7.085 27.871 1.00 70.81 454 LEU A C 1
ATOM 3630 O O . LEU A 1 454 ? -6.575 7.550 28.789 1.00 70.81 454 LEU A O 1
ATOM 3634 N N . LEU A 1 455 ? -5.379 5.854 27.912 1.00 76.75 455 LEU A N 1
ATOM 3635 C CA . LEU A 1 455 ? -5.549 4.962 29.058 1.00 76.75 455 LEU A CA 1
ATOM 3636 C C . LEU A 1 455 ? -4.978 5.579 30.348 1.00 76.75 455 LEU A C 1
ATOM 3638 O O . LEU A 1 455 ? -5.662 5.590 31.372 1.00 76.75 455 LEU A O 1
ATOM 3642 N N . GLU A 1 456 ? -3.775 6.154 30.300 1.00 71.12 456 GLU A N 1
ATOM 3643 C CA . GLU A 1 456 ? -3.158 6.834 31.448 1.00 71.12 456 GLU A CA 1
ATOM 3644 C C . GLU A 1 456 ? -3.896 8.121 31.847 1.00 71.12 456 GLU A C 1
ATOM 3646 O O . GLU A 1 456 ? -4.115 8.367 33.035 1.00 71.12 456 GLU A O 1
ATOM 3651 N N . ILE A 1 457 ? -4.365 8.918 30.879 1.00 68.75 457 ILE A N 1
ATOM 3652 C CA . ILE A 1 457 ? -5.210 10.092 31.151 1.00 68.75 457 ILE A CA 1
ATOM 3653 C C . ILE A 1 457 ? -6.470 9.664 31.903 1.00 68.75 457 ILE A C 1
ATOM 3655 O O . ILE A 1 457 ? -6.837 10.283 32.904 1.00 68.75 457 ILE A O 1
ATOM 3659 N N . ILE A 1 458 ? -7.121 8.591 31.459 1.00 71.38 458 ILE A N 1
ATOM 3660 C CA . ILE A 1 458 ? -8.312 8.060 32.114 1.00 71.38 458 ILE A CA 1
ATOM 3661 C C . ILE A 1 458 ? -7.966 7.604 33.536 1.00 71.38 458 ILE A C 1
ATOM 3663 O O . ILE A 1 458 ? -8.578 8.111 34.475 1.00 71.38 458 ILE A O 1
ATOM 3667 N N . LYS A 1 459 ? -6.941 6.761 33.730 1.00 74.31 459 LYS A N 1
ATOM 3668 C CA . LYS A 1 459 ? -6.483 6.339 35.072 1.00 74.31 459 LYS A CA 1
ATOM 3669 C C . LYS A 1 459 ? -6.200 7.532 35.993 1.00 74.31 459 LYS A C 1
ATOM 3671 O O . LYS A 1 459 ? -6.593 7.522 37.156 1.00 74.31 459 LYS A O 1
ATOM 3676 N N . SER A 1 460 ? -5.591 8.600 35.476 1.00 70.19 460 SER A N 1
ATOM 3677 C CA . SER A 1 460 ? -5.302 9.810 36.258 1.00 70.19 460 SER A CA 1
ATOM 3678 C C . SER A 1 460 ? -6.561 10.586 36.674 1.00 70.19 460 SER A C 1
ATOM 3680 O O . SER A 1 460 ? -6.596 11.175 37.754 1.00 70.19 460 SER A O 1
ATOM 3682 N N . ASN A 1 461 ? -7.608 10.564 35.843 1.00 65.94 461 ASN A N 1
ATOM 3683 C CA . ASN A 1 461 ? -8.843 11.319 36.057 1.00 65.94 461 ASN A CA 1
ATOM 3684 C C . ASN A 1 461 ? -9.840 10.605 36.977 1.00 65.94 461 ASN A C 1
ATOM 3686 O O . ASN A 1 461 ? -10.554 11.269 37.730 1.00 65.94 461 ASN A O 1
ATOM 3690 N N . ILE A 1 462 ? -9.926 9.275 36.898 1.00 69.75 462 ILE A N 1
ATOM 3691 C CA . ILE A 1 462 ? -10.915 8.478 37.646 1.00 69.75 462 ILE A CA 1
ATOM 3692 C C . ILE A 1 462 ? -10.305 7.607 38.755 1.00 69.75 462 ILE A C 1
ATOM 3694 O O . ILE A 1 462 ? -11.057 7.020 39.533 1.00 69.75 462 ILE A O 1
ATOM 3698 N N . GLY A 1 463 ? -8.974 7.583 38.884 1.00 68.44 463 GLY A N 1
ATOM 3699 C CA . GLY A 1 463 ? -8.232 6.740 39.824 1.00 68.44 463 GLY A CA 1
ATOM 3700 C C . GLY A 1 463 ? -7.863 5.378 39.229 1.00 68.44 463 GLY A C 1
ATOM 3701 O O . GLY A 1 463 ? -8.250 5.058 38.107 1.00 68.44 463 GLY A O 1
ATOM 3702 N N . GLU A 1 464 ? -7.108 4.567 39.976 1.00 68.25 464 GLU A N 1
ATOM 3703 C CA . GLU A 1 464 ? -6.810 3.191 39.561 1.00 68.25 464 GLU A CA 1
ATOM 3704 C C . GLU A 1 464 ? -8.100 2.360 39.466 1.00 68.25 464 GLU A C 1
ATOM 3706 O O . GLU A 1 464 ? -8.919 2.337 40.388 1.00 68.25 464 GLU A O 1
ATOM 3711 N N . PHE A 1 465 ? -8.270 1.667 38.341 1.00 74.62 465 PHE A N 1
ATOM 3712 C CA . PHE A 1 465 ? -9.354 0.724 38.083 1.00 74.62 465 PHE A CA 1
ATOM 3713 C C . PHE A 1 465 ? -8.790 -0.517 37.384 1.00 74.62 465 PHE A C 1
ATOM 3715 O O . PHE A 1 465 ? -7.719 -0.463 36.778 1.00 74.62 465 PHE A O 1
ATOM 3722 N N . GLU A 1 466 ? -9.504 -1.636 37.477 1.00 75.81 466 GLU A N 1
ATOM 3723 C CA . GLU A 1 466 ? -9.101 -2.884 36.829 1.00 75.81 466 GLU A CA 1
ATOM 3724 C C . GLU A 1 466 ? -9.294 -2.783 35.308 1.00 75.81 466 GLU A C 1
ATOM 3726 O O . GLU A 1 466 ? -10.375 -2.426 34.830 1.00 75.81 466 GLU A O 1
ATOM 3731 N N . TYR A 1 467 ? -8.224 -3.059 34.561 1.00 73.50 467 TYR A N 1
ATOM 3732 C CA . TYR A 1 467 ? -8.183 -3.024 33.102 1.00 73.50 467 TYR A CA 1
ATOM 3733 C C . TYR A 1 467 ? -7.533 -4.316 32.568 1.00 73.50 467 TYR A C 1
ATOM 3735 O O . TYR A 1 467 ? -6.563 -4.764 33.185 1.00 73.50 467 TYR A O 1
ATOM 3743 N N . PRO A 1 468 ? -8.006 -4.904 31.450 1.00 67.19 468 PRO A N 1
ATOM 3744 C CA . PRO A 1 468 ? -9.108 -4.453 30.598 1.00 67.19 468 PRO A CA 1
ATOM 3745 C C . PRO A 1 468 ? -10.457 -4.466 31.317 1.00 67.19 468 PRO A C 1
ATOM 3747 O O . PRO A 1 468 ? -10.702 -5.259 32.226 1.00 67.19 468 PRO A O 1
ATOM 3750 N N . LEU A 1 469 ? -11.324 -3.516 30.957 1.00 65.12 469 LEU A N 1
ATOM 3751 C CA . LEU A 1 469 ? -12.622 -3.407 31.612 1.00 65.12 469 LEU A CA 1
ATOM 3752 C C . LEU A 1 469 ? -13.462 -4.649 31.286 1.00 65.12 469 LEU A C 1
ATOM 3754 O O . LEU A 1 469 ? -13.558 -5.057 30.131 1.00 65.12 469 LEU A O 1
ATOM 3758 N N . PHE A 1 470 ? -14.176 -5.156 32.293 1.00 69.06 470 PHE A N 1
ATOM 3759 C CA . PHE A 1 470 ? -15.211 -6.189 32.150 1.00 69.06 470 PHE A CA 1
ATOM 3760 C C . PHE A 1 470 ? -14.733 -7.614 31.812 1.00 69.06 470 PHE A C 1
ATOM 3762 O O . PHE A 1 470 ? -15.552 -8.371 31.269 1.00 69.06 470 PHE A O 1
ATOM 3769 N N . GLN A 1 471 ? -13.488 -7.975 32.168 1.00 55.81 471 GLN A N 1
ATOM 3770 C CA . GLN A 1 471 ? -13.025 -9.376 32.161 1.00 55.81 471 GLN A CA 1
ATOM 3771 C C . GLN A 1 471 ? -14.001 -10.320 32.875 1.00 55.81 471 GLN A C 1
ATOM 3773 O O . GLN A 1 471 ? -14.587 -9.924 33.912 1.00 55.81 471 GLN A O 1
#

Foldseek 3Di:
DVVVVVVVVVVVVVCCVVQNPQDALLRLLVPDDADVCALDHLVQWDKDFPDAFQVPADPDKPDDLVLLLLLLLLQLCVVLPDQNCVSLVLLCVLCVVVVNNVVLVVLSVQQDHLDLSNSLSSSLSSLSNCCRPVVCDVRDHSVPSDIDPSSSVLSSQLSVLSNVVCVVQADWPDAFDWLAQLAGSHHNTYTFGTDHQAEGEDEDQDPDDDGSSNVLSQLLCLLSLVRGPDPSSVRHQWYWYAHSNGSMIIIHGPVVRDFVSSQCCCPVRRNHPGDDGDVDPPLLNVLLVVLVVCVPDQFAEEEEAEADQLSSLVSNLVVCLVPFAEEEEEEQDQQCPQVSNCVSVVHRQDPNTADQVDWGDRRNYIYGYHYQQDDPDLQCAAPPGQEYEYPADQVCQDPPNVSSLVSNLSSLQNHDHRHYYYYHHDPPPGDCVSVVVRGPYYRYRYCCRPCVVSVVVVCVVPPDDDPPPPD